Protein AF-0000000084584516 (afdb_homodimer)

Nearest PDB structures (foldseek):
  7nwa-assembly1_B  TM=9.583E-01  e=3.474E-46  Homo sapiens
  2abj-assembly2_G  TM=9.523E-01  e=7.445E-45  Homo sapiens
  2a1h-assembly1_A  TM=9.604E-01  e=3.446E-44  Homo sapiens
  2abj-assembly2_J  TM=9.526E-01  e=1.912E-44  Homo sapiens
  2coi-assembly1_B  TM=9.411E-01  e=1.193E-44  Homo sapiens

Solvent-accessible surface area (backbone atoms only — not comparable to full-atom values): 36680 Å² total; per-residue (Å²): 127,87,84,75,82,62,52,74,47,80,57,89,72,74,70,83,78,76,58,69,88,69,39,45,69,32,67,47,66,54,54,49,26,39,40,27,39,32,34,74,87,72,38,77,44,75,54,31,37,34,47,53,59,61,43,75,38,48,78,45,13,24,31,60,59,34,25,38,25,37,47,50,68,44,49,36,26,56,25,95,85,70,46,36,25,31,56,43,59,66,58,50,47,52,48,44,37,55,26,20,56,57,46,55,39,81,74,68,60,52,68,58,52,51,49,51,50,38,54,50,46,54,76,46,49,88,58,45,40,78,52,89,63,35,26,20,35,35,38,42,32,35,38,26,51,33,57,37,64,63,96,64,70,61,55,24,33,39,40,36,36,43,39,20,43,22,27,42,75,42,85,90,39,74,57,40,39,36,31,29,58,47,83,68,54,22,76,32,35,60,36,42,56,27,43,33,55,34,8,30,55,51,20,57,40,41,40,57,42,51,57,34,42,75,72,72,25,76,31,35,31,35,30,36,52,68,80,62,46,31,45,53,33,36,63,94,22,40,46,39,37,30,45,74,82,30,35,38,28,45,43,80,64,48,33,40,60,82,46,68,48,45,52,50,50,54,51,51,40,50,73,73,64,49,53,70,48,71,36,90,38,41,52,66,58,52,52,49,30,42,77,69,68,31,39,52,35,36,32,30,25,29,70,82,59,47,40,41,28,34,12,33,42,34,52,95,92,42,78,42,70,24,45,85,46,40,63,34,70,66,58,48,50,52,39,53,48,53,51,27,37,44,36,63,75,34,86,60,89,79,67,47,62,45,76,49,117,126,87,84,76,81,62,52,74,47,82,56,89,70,75,69,84,78,77,57,67,91,69,39,45,69,34,68,47,67,54,54,48,28,39,39,28,38,32,34,74,88,74,40,76,44,74,54,30,36,34,46,56,61,61,44,76,38,49,78,46,14,25,32,58,58,35,23,39,24,34,47,48,68,45,49,36,25,57,23,96,86,70,47,35,24,31,56,43,58,66,59,50,46,53,48,46,38,55,25,20,54,57,46,53,39,81,74,69,61,52,66,60,52,52,50,52,50,38,52,51,47,55,75,46,48,89,57,46,40,78,53,88,62,32,25,21,36,36,38,41,33,34,38,26,51,33,56,37,65,61,97,62,71,61,57,24,34,38,40,35,37,44,38,20,44,21,27,43,75,43,86,89,39,74,58,39,39,36,32,29,59,46,84,68,53,25,76,31,36,60,37,42,55,27,43,32,54,33,9,29,56,50,20,57,40,40,41,57,43,52,55,36,42,74,72,72,27,77,35,36,31,34,31,35,52,69,80,62,46,32,46,51,35,35,64,94,21,41,45,38,36,31,45,75,82,31,36,39,27,46,44,80,67,48,33,38,61,80,46,68,47,44,52,51,48,54,52,50,41,50,72,74,65,48,53,71,47,71,37,90,39,41,53,65,58,53,53,50,29,42,77,69,71,31,38,52,35,37,32,30,26,30,69,82,60,48,40,41,28,34,12,32,42,35,51,95,91,40,77,42,72,24,47,84,46,40,64,35,71,65,60,49,50,51,39,53,49,54,52,26,36,43,37,64,76,35,86,61,89,79,66,48,63,45,75,49,118

Structure (mmCIF, N/CA/C/O backbone):
data_AF-0000000084584516-model_v1
#
loop_
_entity.id
_entity.type
_entity.pdbx_description
1 polymer 'Branched-chain-amino-acid aminotransferase'
#
loop_
_atom_site.group_PDB
_atom_site.id
_atom_site.type_symbol
_atom_site.label_atom_id
_atom_site.label_alt_id
_atom_site.label_comp_id
_atom_site.label_asym_id
_atom_site.label_entity_id
_atom_site.label_seq_id
_atom_site.pdbx_PDB_ins_code
_atom_site.Cartn_x
_atom_site.Cartn_y
_atom_site.Cartn_z
_atom_site.occupancy
_atom_site.B_iso_or_equiv
_atom_site.auth_seq_id
_atom_site.auth_comp_id
_atom_site.auth_asym_id
_atom_site.auth_atom_id
_atom_site.pdbx_PDB_model_num
ATOM 1 N N . MET A 1 1 ? -19.891 28.516 -11.828 1 41.5 1 MET A N 1
ATOM 2 C CA . MET A 1 1 ? -19.844 27.047 -11.836 1 41.5 1 MET A CA 1
ATOM 3 C C . MET A 1 1 ? -21.203 26.453 -11.477 1 41.5 1 MET A C 1
ATOM 5 O O . MET A 1 1 ? -21.891 26.969 -10.594 1 41.5 1 MET A O 1
ATOM 9 N N . LYS A 1 2 ? -21.75 25.656 -12.305 1 49.5 2 LYS A N 1
ATOM 10 C CA . LYS A 1 2 ? -23.109 25.156 -12.117 1 49.5 2 LYS A CA 1
ATOM 11 C C . LYS A 1 2 ? -23.281 24.484 -10.766 1 49.5 2 LYS A C 1
ATOM 13 O O . LYS A 1 2 ? -22.547 23.531 -10.445 1 49.5 2 LYS A O 1
ATOM 18 N N . GLN A 1 3 ? -23.766 25.141 -9.719 1 63.72 3 GLN A N 1
ATOM 19 C CA . GLN A 1 3 ? -24.016 24.609 -8.383 1 63.72 3 GLN A CA 1
ATOM 20 C C . GLN A 1 3 ? -24.766 23.281 -8.453 1 63.72 3 GLN A C 1
ATOM 22 O O . GLN A 1 3 ? -25.906 23.234 -8.914 1 63.72 3 GLN A O 1
ATOM 27 N N . GLN A 1 4 ? -24.031 22.156 -8.594 1 81.38 4 GLN A N 1
ATOM 28 C CA . GLN A 1 4 ? -24.641 20.828 -8.625 1 81.38 4 GLN A CA 1
ATOM 29 C C . GLN A 1 4 ? -25.047 20.391 -7.223 1 81.38 4 GLN A C 1
ATOM 31 O O . GLN A 1 4 ? -24.266 20.531 -6.27 1 81.38 4 GLN A O 1
ATOM 36 N N . THR A 1 5 ? -26.359 20.188 -7.086 1 88.19 5 THR A N 1
ATOM 37 C CA . THR A 1 5 ? -26.875 19.672 -5.82 1 88.19 5 THR A CA 1
ATOM 38 C C . THR A 1 5 ? -26.859 18.141 -5.828 1 88.19 5 THR A C 1
ATOM 40 O O . THR A 1 5 ? -27.344 17.516 -6.777 1 88.19 5 THR A O 1
ATOM 43 N N . PHE A 1 6 ? -26.266 17.672 -4.738 1 94.44 6 PHE A N 1
ATOM 44 C CA . PHE A 1 6 ? -26.172 16.219 -4.641 1 94.44 6 PHE A CA 1
ATOM 45 C C . PHE A 1 6 ? -27.312 15.656 -3.805 1 94.44 6 PHE A C 1
ATOM 47 O O . PHE A 1 6 ? -27.859 16.344 -2.936 1 94.44 6 PHE A O 1
ATOM 54 N N . ALA A 1 7 ? -27.672 14.414 -4.121 1 95.88 7 ALA A N 1
ATOM 55 C CA . ALA A 1 7 ? -28.672 13.727 -3.316 1 95.88 7 ALA A CA 1
ATOM 56 C C . ALA A 1 7 ? -28.266 13.68 -1.848 1 95.88 7 ALA A C 1
ATOM 58 O O . ALA A 1 7 ? -27.094 13.461 -1.532 1 95.88 7 ALA A O 1
ATOM 59 N N . PHE A 1 8 ? -29.25 13.992 -0.972 1 97.19 8 PHE A N 1
ATOM 60 C CA . PHE A 1 8 ? -29 14.047 0.462 1 97.19 8 PHE A CA 1
ATOM 61 C C . PHE A 1 8 ? -30 13.188 1.225 1 97.19 8 PHE A C 1
ATOM 63 O O . PHE A 1 8 ? -31.203 13.367 1.077 1 97.19 8 PHE A O 1
ATOM 70 N N . THR A 1 9 ? -29.484 12.242 1.973 1 97.81 9 THR A N 1
ATOM 71 C CA . THR A 1 9 ? -30.281 11.461 2.908 1 97.81 9 THR A CA 1
ATOM 72 C C . THR A 1 9 ? -29.891 11.773 4.348 1 97.81 9 THR A C 1
ATOM 74 O O . THR A 1 9 ? -28.797 11.43 4.785 1 97.81 9 THR A O 1
ATOM 77 N N . ARG A 1 10 ? -30.766 12.289 5.105 1 97 10 ARG A N 1
ATOM 78 C CA . ARG A 1 10 ? -30.484 12.695 6.48 1 97 10 ARG A CA 1
ATOM 79 C C . ARG A 1 10 ? -30.422 11.484 7.406 1 97 10 ARG A C 1
ATOM 81 O O . ARG A 1 10 ? -31.234 10.555 7.281 1 97 10 ARG A O 1
ATOM 88 N N . SER A 1 11 ? -29.484 11.523 8.273 1 96.88 11 SER A N 1
ATOM 89 C CA . SER A 1 11 ? -29.406 10.477 9.281 1 96.88 11 SER A CA 1
ATOM 90 C C . SER A 1 11 ? -30.594 10.555 10.25 1 96.88 11 SER A C 1
ATOM 92 O O . SER A 1 11 ? -30.969 11.641 10.68 1 96.88 11 SER A O 1
ATOM 94 N N . GLU A 1 12 ? -31.078 9.391 10.602 1 94.56 12 GLU A N 1
ATOM 95 C CA . GLU A 1 12 ? -32.188 9.336 11.555 1 94.56 12 GLU A CA 1
ATOM 96 C C . GLU A 1 12 ? -31.688 9.391 12.992 1 94.56 12 GLU A C 1
ATOM 98 O O . GLU A 1 12 ? -32.438 9.727 13.906 1 94.56 12 GLU A O 1
ATOM 103 N N . ASN A 1 13 ? -30.531 9.023 13.172 1 92.88 13 ASN A N 1
ATOM 104 C CA . ASN A 1 13 ? -29.922 8.977 14.5 1 92.88 13 ASN A CA 1
ATOM 105 C C . ASN A 1 13 ? -28.672 9.852 14.57 1 92.88 13 ASN A C 1
ATOM 107 O O . ASN A 1 13 ? -27.562 9.367 14.352 1 92.88 13 ASN A O 1
ATOM 111 N N . LEU A 1 14 ? -28.875 11.102 14.969 1 95.75 14 LEU A N 1
ATOM 112 C CA . LEU A 1 14 ? -27.75 12.008 15.102 1 95.75 14 LEU A CA 1
ATOM 113 C C . LEU A 1 14 ? -26.938 11.688 16.344 1 95.75 14 LEU A C 1
ATOM 115 O O . LEU A 1 14 ? -27.5 11.375 17.406 1 95.75 14 LEU A O 1
ATOM 119 N N . LYS A 1 15 ? -25.688 11.711 16.281 1 95.5 15 LYS A N 1
ATOM 120 C CA . LYS A 1 15 ? -24.781 11.375 17.359 1 95.5 15 LYS A CA 1
ATOM 121 C C . LYS A 1 15 ? -24.609 12.539 18.344 1 95.5 15 LYS A C 1
ATOM 123 O O . LYS A 1 15 ? -24.812 13.695 17.953 1 95.5 15 LYS A O 1
ATOM 128 N N . GLN A 1 16 ? -24.312 12.125 19.547 1 94.62 16 GLN A N 1
ATOM 129 C CA . GLN A 1 16 ? -23.906 13.164 20.5 1 94.62 16 GLN A CA 1
ATOM 130 C C . GLN A 1 16 ? -22.531 13.727 20.172 1 94.62 16 GLN A C 1
ATOM 132 O O . GLN A 1 16 ? -21.594 12.969 19.906 1 94.62 16 GLN A O 1
ATOM 137 N N . LYS A 1 17 ? -22.5 15.008 20.125 1 93.88 17 LYS A N 1
ATOM 138 C CA . LYS A 1 17 ? -21.219 15.633 19.859 1 93.88 17 LYS A CA 1
ATOM 139 C C . LYS A 1 17 ? -20.297 15.547 21.078 1 93.88 17 LYS A C 1
ATOM 141 O O . LYS A 1 17 ? -20.734 15.805 22.203 1 93.88 17 LYS A O 1
ATOM 146 N N . PRO A 1 18 ? -19.094 15.188 20.875 1 93.06 18 PRO A N 1
ATOM 147 C CA . PRO A 1 18 ? -18.156 15.07 22 1 93.06 18 PRO A CA 1
ATOM 148 C C . PRO A 1 18 ? -17.781 16.422 22.609 1 93.06 18 PRO A C 1
ATOM 150 O O . PRO A 1 18 ? -17.891 17.453 21.938 1 93.06 18 PRO A O 1
ATOM 153 N N . GLU A 1 19 ? -17.359 16.297 23.891 1 91.31 19 GLU A N 1
ATOM 154 C CA . GLU A 1 19 ? -16.766 17.484 24.516 1 91.31 19 GLU A CA 1
ATOM 155 C C . GLU A 1 19 ? -15.422 17.828 23.875 1 91.31 19 GLU A C 1
ATOM 157 O O . GLU A 1 19 ? -14.617 16.938 23.594 1 91.31 19 GLU A O 1
ATOM 162 N N . ALA A 1 20 ? -15.234 19.062 23.688 1 86.44 20 ALA A N 1
ATOM 163 C CA . ALA A 1 20 ? -14.008 19.531 23.047 1 86.44 20 ALA A CA 1
ATOM 164 C C . ALA A 1 20 ? -12.773 19.031 23.781 1 86.44 20 ALA A C 1
ATOM 166 O O . ALA A 1 20 ? -11.766 18.688 23.156 1 86.44 20 ALA A O 1
ATOM 167 N N . SER A 1 21 ? -12.852 18.984 25.062 1 85.44 21 SER A N 1
ATOM 168 C CA . SER A 1 21 ? -11.703 18.625 25.891 1 85.44 21 SER A CA 1
ATOM 169 C C . SER A 1 21 ? -11.344 17.156 25.734 1 85.44 21 SER A C 1
ATOM 171 O O . SER A 1 21 ? -10.25 16.734 26.094 1 85.44 21 SER A O 1
ATOM 173 N N . THR A 1 22 ? -12.18 16.406 25.188 1 87.31 22 THR A N 1
ATOM 174 C CA . THR A 1 22 ? -11.953 14.969 25.094 1 87.31 22 THR A CA 1
ATOM 175 C C . THR A 1 22 ? -11.594 14.578 23.656 1 87.31 22 THR A C 1
ATOM 177 O O . THR A 1 22 ? -11.32 13.406 23.391 1 87.31 22 THR A O 1
ATOM 180 N N . LEU A 1 23 ? -11.57 15.5 22.812 1 90.56 23 LEU A N 1
ATOM 181 C CA . LEU A 1 23 ? -11.367 15.203 21.406 1 90.56 23 LEU A CA 1
ATOM 182 C C . LEU A 1 23 ? -9.945 14.688 21.172 1 90.56 23 LEU A C 1
ATOM 184 O O . LEU A 1 23 ? -8.977 15.297 21.625 1 90.56 23 LEU A O 1
ATOM 188 N N . GLN A 1 24 ? -9.867 13.562 20.531 1 88.25 24 GLN A N 1
ATOM 189 C CA . GLN A 1 24 ? -8.633 13 20 1 88.25 24 GLN A CA 1
ATOM 190 C C . GLN A 1 24 ? -8.617 13.039 18.469 1 88.25 24 GLN A C 1
ATOM 192 O O . GLN A 1 24 ? -9.656 13.258 17.844 1 88.25 24 GLN A O 1
ATOM 197 N N . PHE A 1 25 ? -7.535 12.852 17.984 1 90.38 25 PHE A N 1
ATOM 198 C CA . PHE A 1 25 ? -7.441 12.906 16.531 1 90.38 25 PHE A CA 1
ATOM 199 C C . PHE A 1 25 ? -7.953 11.617 15.906 1 90.38 25 PHE A C 1
ATOM 201 O O . PHE A 1 25 ? -7.477 10.531 16.234 1 90.38 25 PHE A O 1
ATOM 208 N N . GLY A 1 26 ? -8.898 11.672 15.016 1 93.06 26 GLY A N 1
ATOM 209 C CA . GLY A 1 26 ? -9.289 10.625 14.086 1 93.06 26 GLY A CA 1
ATOM 210 C C . GLY A 1 26 ? -10.055 9.5 14.758 1 93.06 26 GLY A C 1
ATOM 211 O O . GLY A 1 26 ? -10.016 8.352 14.305 1 93.06 26 GLY A O 1
ATOM 212 N N . LYS A 1 27 ? -10.742 9.742 15.852 1 93.44 27 LYS A N 1
ATOM 213 C CA . LYS A 1 27 ? -11.383 8.664 16.594 1 93.44 27 LYS A CA 1
ATOM 214 C C . LYS A 1 27 ? -12.906 8.781 16.531 1 93.44 27 LYS A C 1
ATOM 216 O O . LYS A 1 27 ? -13.617 7.789 16.719 1 93.44 27 LYS A O 1
ATOM 221 N N . VAL A 1 28 ? -13.406 9.977 16.328 1 96.19 28 VAL A N 1
ATOM 222 C CA . VAL A 1 28 ? -14.836 10.234 16.266 1 96.19 28 VAL A CA 1
ATOM 223 C C . VAL A 1 28 ? -15.203 10.773 14.883 1 96.19 28 VAL A C 1
ATOM 225 O O . VAL A 1 28 ? -14.453 11.555 14.297 1 96.19 28 VAL A O 1
ATOM 228 N N . PHE A 1 29 ? -16.391 10.375 14.398 1 98.19 29 PHE A N 1
ATOM 229 C CA . PHE A 1 29 ? -16.797 10.773 13.055 1 98.19 29 PHE A CA 1
ATOM 230 C C . PHE A 1 29 ? -18.219 11.336 13.062 1 98.19 29 PHE A C 1
ATOM 232 O O . PHE A 1 29 ? -19.031 10.969 13.906 1 98.19 29 PHE A O 1
ATOM 239 N N . THR A 1 30 ? -18.516 12.172 12.102 1 98.38 30 THR A N 1
ATOM 240 C CA . THR A 1 30 ? -19.766 12.922 12.086 1 98.38 30 THR A CA 1
ATOM 241 C C . THR A 1 30 ? -20.922 12.039 11.617 1 98.38 30 THR A C 1
ATOM 243 O O . THR A 1 30 ? -20.75 10.828 11.43 1 98.38 30 THR A O 1
ATOM 246 N N . ASP A 1 31 ? -22.094 12.68 11.461 1 98.69 31 ASP A N 1
ATOM 247 C CA . ASP A 1 31 ? -23.344 11.945 11.227 1 98.69 31 ASP A CA 1
ATOM 248 C C . ASP A 1 31 ? -23.438 11.484 9.781 1 98.69 31 ASP A C 1
ATOM 250 O O . ASP A 1 31 ? -24.094 10.484 9.484 1 98.69 31 ASP A O 1
ATOM 254 N N . HIS A 1 32 ? -22.797 12.25 8.883 1 98.81 32 HIS A N 1
ATOM 255 C CA . HIS A 1 32 ? -22.953 11.945 7.465 1 98.81 32 HIS A CA 1
ATOM 256 C C . HIS A 1 32 ? -21.594 11.836 6.777 1 98.81 32 HIS A C 1
ATOM 258 O O . HIS A 1 32 ? -20.578 12.289 7.316 1 98.81 32 HIS A O 1
ATOM 264 N N . MET A 1 33 ? -21.531 11.18 5.641 1 98.88 33 MET A N 1
ATOM 265 C CA . MET A 1 33 ? -20.391 11.102 4.734 1 98.88 33 MET A CA 1
ATOM 266 C C . MET A 1 33 ? -20.828 11.305 3.287 1 98.88 33 MET A C 1
ATOM 268 O O . MET A 1 33 ? -22.016 11.258 2.984 1 98.88 33 MET A O 1
ATOM 272 N N . PHE A 1 34 ? -19.938 11.727 2.439 1 98.81 34 PHE A N 1
ATOM 273 C CA . PHE A 1 34 ? -20.172 11.781 1.002 1 98.81 34 PHE A CA 1
ATOM 274 C C . PHE A 1 34 ? -19.672 10.523 0.318 1 98.81 34 PHE A C 1
ATOM 276 O O . PHE A 1 34 ? -18.609 9.992 0.688 1 98.81 34 PHE A O 1
ATOM 283 N N . THR A 1 35 ? -20.391 10.008 -0.676 1 98.88 35 THR A N 1
ATOM 284 C CA . THR A 1 35 ? -19.922 8.883 -1.479 1 98.88 35 THR A CA 1
ATOM 285 C C . THR A 1 35 ? -20.203 9.125 -2.959 1 98.88 35 THR A C 1
ATOM 287 O O . THR A 1 35 ? -21.188 9.781 -3.311 1 98.88 35 THR A O 1
ATOM 290 N N . MET A 1 36 ? -19.391 8.68 -3.76 1 98.81 36 MET A N 1
ATOM 291 C CA . MET A 1 36 ? -19.516 8.672 -5.215 1 98.81 36 MET A CA 1
ATOM 292 C C . MET A 1 36 ? -18.844 7.441 -5.812 1 98.81 36 MET A C 1
ATOM 294 O O . MET A 1 36 ? -17.703 7.117 -5.469 1 98.81 36 MET A O 1
ATOM 298 N N . ASP A 1 37 ? -19.516 6.73 -6.695 1 98.75 37 ASP A N 1
ATOM 299 C CA . ASP A 1 37 ? -19 5.488 -7.262 1 98.75 37 ASP A CA 1
ATOM 300 C C . ASP A 1 37 ? -18.391 5.723 -8.641 1 98.75 37 ASP A C 1
ATOM 302 O O . ASP A 1 37 ? -18.672 6.734 -9.281 1 98.75 37 ASP A O 1
ATOM 306 N N . TYR A 1 38 ? -17.516 4.898 -9.023 1 98.88 38 TYR A N 1
ATOM 307 C CA . TYR A 1 38 ? -16.969 4.848 -10.375 1 98.88 38 TYR A CA 1
ATOM 308 C C . TYR A 1 38 ? -17.109 3.449 -10.969 1 98.88 38 TYR A C 1
ATOM 310 O O . TYR A 1 38 ? -16.844 2.453 -10.289 1 98.88 38 TYR A O 1
ATOM 318 N N . THR A 1 39 ? -17.5 3.297 -12.195 1 98.62 39 THR A N 1
ATOM 319 C CA . THR A 1 39 ? -17.391 2.115 -13.039 1 98.62 39 THR A CA 1
ATOM 320 C C . THR A 1 39 ? -16.812 2.479 -14.406 1 98.62 39 THR A C 1
ATOM 322 O O . THR A 1 39 ? -17.062 3.572 -14.914 1 98.62 39 THR A O 1
ATOM 325 N N . ALA A 1 40 ? -16.078 1.558 -14.93 1 97.88 40 ALA A N 1
ATOM 326 C CA . ALA A 1 40 ? -15.453 1.814 -16.219 1 97.88 40 ALA A CA 1
ATOM 327 C C . ALA A 1 40 ? -16.5 2.193 -17.266 1 97.88 40 ALA A C 1
ATOM 329 O O . ALA A 1 40 ? -16.234 3.004 -18.156 1 97.88 40 ALA A O 1
ATOM 330 N N . GLU A 1 41 ? -17.656 1.746 -17.172 1 97.75 41 GLU A N 1
ATOM 331 C CA . GLU A 1 41 ? -18.734 1.971 -18.141 1 97.75 41 GLU A CA 1
ATOM 332 C C . GLU A 1 41 ? -19.344 3.357 -17.969 1 97.75 41 GLU A C 1
ATOM 334 O O . GLU A 1 41 ? -19.641 4.035 -18.953 1 97.75 41 GLU A O 1
ATOM 339 N N . THR A 1 42 ? -19.484 3.857 -16.781 1 98 42 THR A N 1
ATOM 340 C CA . THR A 1 42 ? -20.297 5.043 -16.5 1 98 42 THR A CA 1
ATOM 341 C C . THR A 1 42 ? -19.406 6.211 -16.078 1 98 42 THR A C 1
ATOM 343 O O . THR A 1 42 ? -19.828 7.367 -16.156 1 98 42 THR A O 1
ATOM 346 N N . GLY A 1 43 ? -18.156 5.902 -15.711 1 98.38 43 GLY A N 1
ATOM 347 C CA . GLY A 1 43 ? -17.359 6.926 -15.062 1 98.38 43 GLY A CA 1
ATOM 348 C C . GLY A 1 43 ? -17.781 7.184 -13.625 1 98.38 43 GLY A C 1
ATOM 349 O O . GLY A 1 43 ? -18.312 6.297 -12.961 1 98.38 43 GLY A O 1
ATOM 350 N N . TRP A 1 44 ? -17.406 8.297 -13.062 1 98.62 44 TRP A N 1
ATOM 351 C CA . TRP A 1 44 ? -17.859 8.688 -11.734 1 98.62 44 TRP A CA 1
ATOM 352 C C . TRP A 1 44 ? -19.344 9.031 -11.742 1 98.62 44 TRP A C 1
ATOM 354 O O . TRP A 1 44 ? -19.797 9.828 -12.562 1 98.62 44 TRP A O 1
ATOM 364 N N . HIS A 1 45 ? -20.094 8.414 -10.812 1 98.19 45 HIS A N 1
ATOM 365 C CA . HIS A 1 45 ? -21.547 8.594 -10.836 1 98.19 45 HIS A CA 1
ATOM 366 C C . HIS A 1 45 ? -22.141 8.43 -9.445 1 98.19 45 HIS A C 1
ATOM 368 O O . HIS A 1 45 ? -21.453 8.008 -8.516 1 98.19 45 HIS A O 1
ATOM 374 N N . ASP A 1 46 ? -23.359 8.906 -9.227 1 97.75 46 ASP A N 1
ATOM 375 C CA . ASP A 1 46 ? -24.188 8.75 -8.039 1 97.75 46 ASP A CA 1
ATOM 376 C C . ASP A 1 46 ? -23.547 9.43 -6.828 1 97.75 46 ASP A C 1
ATOM 378 O O . ASP A 1 46 ? -23.391 8.805 -5.777 1 97.75 46 ASP A O 1
ATOM 382 N N . PRO A 1 47 ? -23.141 10.664 -7.023 1 98.44 47 PRO A N 1
ATOM 383 C CA . PRO A 1 47 ? -22.703 11.406 -5.84 1 98.44 47 PRO A CA 1
ATOM 384 C C . PRO A 1 47 ? -23.828 11.633 -4.836 1 98.44 47 PRO A C 1
ATOM 386 O O . PRO A 1 47 ? -24.938 12 -5.223 1 98.44 47 PRO A O 1
ATOM 389 N N . GLN A 1 48 ? -23.547 11.43 -3.566 1 98.69 48 GLN A N 1
ATOM 390 C CA . GLN A 1 48 ? -24.594 11.594 -2.566 1 98.69 48 GLN A CA 1
ATOM 391 C C . GLN A 1 48 ? -24 11.805 -1.175 1 98.69 48 GLN A C 1
ATOM 393 O O . GLN A 1 48 ? -22.891 11.336 -0.89 1 98.69 48 GLN A O 1
ATOM 398 N N . ILE A 1 49 ? -24.703 12.484 -0.375 1 98.69 49 ILE A N 1
ATOM 399 C CA . ILE A 1 49 ? -24.438 12.586 1.058 1 98.69 49 ILE A CA 1
ATOM 400 C C . ILE A 1 49 ? -25.391 11.672 1.823 1 98.69 49 ILE A C 1
ATOM 402 O O . ILE A 1 49 ? -26.609 11.797 1.706 1 98.69 49 ILE A O 1
ATOM 406 N N . VAL A 1 50 ? -24.844 10.75 2.553 1 98.75 50 VAL A N 1
ATOM 407 C CA . VAL A 1 50 ? -25.625 9.711 3.225 1 98.75 50 VAL A CA 1
ATOM 408 C C . VAL A 1 50 ? -25.188 9.609 4.688 1 98.75 50 VAL A C 1
ATOM 410 O O . VAL A 1 50 ? -24.156 10.141 5.07 1 98.75 50 VAL A O 1
ATOM 413 N N . PRO A 1 51 ? -26.047 8.961 5.551 1 98.69 51 PRO A N 1
ATOM 414 C CA . PRO A 1 51 ? -25.594 8.727 6.922 1 98.69 51 PRO A CA 1
ATOM 415 C C . PRO A 1 51 ? -24.266 7.98 6.984 1 98.69 51 PRO A C 1
ATOM 417 O O . PRO A 1 51 ? -24.016 7.078 6.18 1 98.69 51 PRO A O 1
ATOM 420 N N . TYR A 1 52 ? -23.453 8.406 7.922 1 98.62 52 TYR A N 1
ATOM 421 C CA . TYR A 1 52 ? -22.234 7.641 8.195 1 98.62 52 TYR A CA 1
ATOM 422 C C . TYR A 1 52 ? -22.562 6.191 8.531 1 98.62 52 TYR A C 1
ATOM 424 O O . TYR A 1 52 ? -23.328 5.926 9.461 1 98.62 52 TYR A O 1
ATOM 432 N N . ALA A 1 53 ? -22.016 5.254 7.746 1 98.12 53 ALA A N 1
ATOM 433 C CA . ALA A 1 53 ? -22.344 3.836 7.91 1 98.12 53 ALA A CA 1
ATOM 434 C C . ALA A 1 53 ? -21.203 2.959 7.387 1 98.12 53 ALA A C 1
ATOM 436 O O . ALA A 1 53 ? -20.344 3.426 6.637 1 98.12 53 ALA A O 1
ATOM 437 N N . PRO A 1 54 ? -21.156 1.736 7.836 1 98.5 54 PRO A N 1
ATOM 438 C CA . PRO A 1 54 ? -20.141 0.822 7.324 1 98.5 54 PRO A CA 1
ATOM 439 C C . PRO A 1 54 ? -20.203 0.651 5.809 1 98.5 54 PRO A C 1
ATOM 441 O O . PRO A 1 54 ? -21.281 0.709 5.223 1 98.5 54 PRO A O 1
ATOM 444 N N . LEU A 1 55 ? -19.047 0.493 5.227 1 98.75 55 LEU A N 1
ATOM 445 C CA . LEU A 1 55 ? -18.953 0.11 3.824 1 98.75 55 LEU A CA 1
ATOM 446 C C . LEU A 1 55 ? -19.125 -1.396 3.656 1 98.75 55 LEU A C 1
ATOM 448 O O . LEU A 1 55 ? -18.531 -2.182 4.402 1 98.75 55 LEU A O 1
ATOM 452 N N . GLU A 1 56 ? -19.938 -1.786 2.811 1 98.5 56 GLU A N 1
ATOM 453 C CA . GLU A 1 56 ? -20.094 -3.188 2.432 1 98.5 56 GLU A CA 1
ATOM 454 C C . GLU A 1 56 ? -19.297 -3.512 1.176 1 98.5 56 GLU A C 1
ATOM 456 O O . GLU A 1 56 ? -19.625 -3.055 0.081 1 98.5 56 GLU A O 1
ATOM 461 N N . LEU A 1 57 ? -18.281 -4.305 1.311 1 98.81 57 LEU A N 1
ATOM 462 C CA . LEU A 1 57 ? -17.391 -4.629 0.205 1 98.81 57 LEU A CA 1
ATOM 463 C C . LEU A 1 57 ? -17.234 -6.141 0.055 1 98.81 57 LEU A C 1
ATOM 465 O O . LEU A 1 57 ? -17.156 -6.863 1.052 1 98.81 57 LEU A O 1
ATOM 469 N N . ASP A 1 58 ? -17.203 -6.578 -1.189 1 98.81 58 ASP A N 1
ATOM 470 C CA . ASP A 1 58 ? -16.875 -7.98 -1.429 1 98.81 58 ASP A CA 1
ATOM 471 C C . ASP A 1 58 ? -15.531 -8.344 -0.822 1 98.81 58 ASP A C 1
ATOM 473 O O . ASP A 1 58 ? -14.57 -7.574 -0.915 1 98.81 58 ASP A O 1
ATOM 477 N N . PRO A 1 59 ? -15.43 -9.555 -0.182 1 98.81 59 PRO A N 1
ATOM 478 C CA . PRO A 1 59 ? -14.133 -9.961 0.374 1 98.81 59 PRO A CA 1
ATOM 479 C C . PRO A 1 59 ? -13.016 -9.945 -0.665 1 98.81 59 PRO A C 1
ATOM 481 O O . PRO A 1 59 ? -11.844 -9.828 -0.309 1 98.81 59 PRO A O 1
ATOM 484 N N . ALA A 1 60 ? -13.352 -9.992 -1.931 1 98.81 60 ALA A N 1
ATOM 485 C CA . ALA A 1 60 ? -12.352 -10.016 -2.996 1 98.81 60 ALA A CA 1
ATOM 486 C C . ALA A 1 60 ? -12.086 -8.609 -3.527 1 98.81 60 ALA A C 1
ATOM 488 O O . ALA A 1 60 ? -11.422 -8.438 -4.551 1 98.81 60 ALA A O 1
ATOM 489 N N . ALA A 1 61 ? -12.641 -7.586 -2.846 1 98.81 61 ALA A N 1
ATOM 490 C CA . ALA A 1 61 ? -12.43 -6.215 -3.311 1 98.81 61 ALA A CA 1
ATOM 491 C C . ALA A 1 61 ? -10.938 -5.906 -3.439 1 98.81 61 ALA A C 1
ATOM 493 O O . ALA A 1 61 ? -10.156 -6.23 -2.547 1 98.81 61 ALA A O 1
ATOM 494 N N . MET A 1 62 ? -10.555 -5.242 -4.453 1 98.62 62 MET A N 1
ATOM 495 C CA . MET A 1 62 ? -9.156 -5.066 -4.836 1 98.62 62 MET A CA 1
ATOM 496 C C . MET A 1 62 ? -8.422 -4.188 -3.828 1 98.62 62 MET A C 1
ATOM 498 O O . MET A 1 62 ? -7.199 -4.258 -3.711 1 98.62 62 MET A O 1
ATOM 502 N N . CYS A 1 63 ? -9.133 -3.328 -3.109 1 98.62 63 CYS A N 1
ATOM 503 C CA . CYS A 1 63 ? -8.461 -2.52 -2.098 1 98.62 63 CYS A CA 1
ATOM 504 C C . CYS A 1 63 ? -7.832 -3.398 -1.023 1 98.62 63 CYS A C 1
ATOM 506 O O . CYS A 1 63 ? -6.828 -3.023 -0.418 1 98.62 63 CYS A O 1
ATOM 508 N N . PHE A 1 64 ? -8.336 -4.652 -0.786 1 98.75 64 PHE A N 1
ATOM 509 C CA . PHE A 1 64 ? -7.824 -5.559 0.236 1 98.75 64 PHE A CA 1
ATOM 510 C C . PHE A 1 64 ? -6.598 -6.305 -0.27 1 98.75 64 PHE A C 1
ATOM 512 O O . PHE A 1 64 ? -5.781 -6.781 0.524 1 98.75 64 PHE A O 1
ATOM 519 N N . HIS A 1 65 ? -6.469 -6.406 -1.556 1 98.56 65 HIS A N 1
ATOM 520 C CA . HIS A 1 65 ? -5.5 -7.336 -2.123 1 98.56 65 HIS A CA 1
ATOM 521 C C . HIS A 1 65 ? -4.422 -6.594 -2.908 1 98.56 65 HIS A C 1
ATOM 523 O O . HIS A 1 65 ? -3.246 -6.961 -2.854 1 98.56 65 HIS A O 1
ATOM 529 N N . TYR A 1 66 ? -4.848 -5.539 -3.582 1 97.94 66 TYR A N 1
ATOM 530 C CA . TYR A 1 66 ? -3.912 -4.926 -4.516 1 97.94 66 TYR A CA 1
ATOM 531 C C . TYR A 1 66 ? -3.762 -3.436 -4.234 1 97.94 66 TYR A C 1
ATOM 533 O O . TYR A 1 66 ? -3.213 -2.695 -5.055 1 97.94 66 TYR A O 1
ATOM 541 N N . GLY A 1 67 ? -4.281 -2.918 -3.213 1 97.62 67 GLY A N 1
ATOM 542 C CA . GLY A 1 67 ? -3.889 -1.753 -2.434 1 97.62 67 GLY A CA 1
ATOM 543 C C . GLY A 1 67 ? -4.082 -0.446 -3.18 1 97.62 67 GLY A C 1
ATOM 544 O O . GLY A 1 67 ? -3.41 0.546 -2.889 1 97.62 67 GLY A O 1
ATOM 545 N N . GLN A 1 68 ? -4.957 -0.363 -4.242 1 98.12 68 GLN A N 1
ATOM 546 C CA . GLN A 1 68 ? -5.27 0.931 -4.844 1 98.12 68 GLN A CA 1
ATOM 547 C C . GLN A 1 68 ? -6.129 1.776 -3.908 1 98.12 68 GLN A C 1
ATOM 549 O O . GLN A 1 68 ? -7.359 1.731 -3.979 1 98.12 68 GLN A O 1
ATOM 554 N N . THR A 1 69 ? -5.465 2.543 -3.094 1 98.81 69 THR A N 1
ATOM 555 C CA . THR A 1 69 ? -6.105 3.49 -2.188 1 98.81 69 THR A CA 1
ATOM 556 C C . THR A 1 69 ? -5.301 4.785 -2.105 1 98.81 69 THR A C 1
ATOM 558 O O . THR A 1 69 ? -4.07 4.758 -2.064 1 98.81 69 THR A O 1
ATOM 561 N N . VAL A 1 70 ? -5.973 5.898 -2.197 1 98.88 70 VAL A N 1
ATOM 562 C CA . VAL A 1 70 ? -5.367 7.211 -2.01 1 98.88 70 VAL A CA 1
ATOM 563 C C . VAL A 1 70 ? -6.223 8.047 -1.061 1 98.88 70 VAL A C 1
ATOM 565 O O . VAL A 1 70 ? -7.414 7.77 -0.887 1 98.88 70 VAL A O 1
ATOM 568 N N . PHE A 1 71 ? -5.625 9.023 -0.406 1 98.75 71 PHE A N 1
ATOM 569 C CA . PHE A 1 71 ? -6.398 9.859 0.5 1 98.75 71 PHE A CA 1
ATOM 570 C C . PHE A 1 71 ? -5.809 11.266 0.57 1 98.75 71 PHE A C 1
ATOM 572 O O . PHE A 1 71 ? -4.707 11.508 0.07 1 98.75 71 PHE A O 1
ATOM 579 N N . GLU A 1 72 ? -6.535 12.133 1.076 1 98.62 72 GLU A N 1
ATOM 580 C CA . GLU A 1 72 ? -6.121 13.492 1.415 1 98.62 72 GLU A CA 1
ATOM 581 C C . GLU A 1 72 ? -6.469 13.828 2.861 1 98.62 72 GLU A C 1
ATOM 583 O O . GLU A 1 72 ? -7.148 13.055 3.541 1 98.62 72 GLU A O 1
ATOM 588 N N . GLY A 1 73 ? -5.988 14.875 3.34 1 97.81 73 GLY A N 1
ATOM 589 C CA . GLY A 1 73 ? -6.285 15.445 4.645 1 97.81 73 GLY A CA 1
ATOM 590 C C . GLY A 1 73 ? -6.297 16.969 4.645 1 97.81 73 GLY A C 1
ATOM 591 O O . GLY A 1 73 ? -5.348 17.594 4.176 1 97.81 73 GLY A O 1
ATOM 592 N N . LEU A 1 74 ? -7.305 17.469 5.09 1 98.06 74 LEU A N 1
ATOM 593 C CA . LEU A 1 74 ? -7.402 18.906 5.293 1 98.06 74 LEU A CA 1
ATOM 594 C C . LEU A 1 74 ? -8.336 19.234 6.457 1 98.06 74 LEU A C 1
ATOM 596 O O . LEU A 1 74 ? -8.766 18.328 7.176 1 98.06 74 LEU A O 1
ATOM 600 N N . LYS A 1 75 ? -8.555 20.531 6.746 1 96.75 75 LYS A N 1
ATOM 601 C CA . LYS A 1 75 ? -9.32 20.922 7.926 1 96.75 75 LYS A CA 1
ATOM 602 C C . LYS A 1 75 ? -10.297 22.047 7.598 1 96.75 75 LYS A C 1
ATOM 604 O O . LYS A 1 75 ? -10.07 22.828 6.672 1 96.75 75 LYS A O 1
ATOM 609 N N . ALA A 1 76 ? -11.352 22.078 8.32 1 97.38 76 ALA A N 1
ATOM 610 C CA . ALA A 1 76 ? -12.289 23.188 8.352 1 97.38 76 ALA A CA 1
ATOM 611 C C . ALA A 1 76 ? -12.266 23.875 9.719 1 97.38 76 ALA A C 1
ATOM 613 O O . ALA A 1 76 ? -12.156 23.219 10.75 1 97.38 76 ALA A O 1
ATOM 614 N N . TYR A 1 77 ? -12.43 25.141 9.68 1 95.44 77 TYR A N 1
ATOM 615 C CA . TYR A 1 77 ? -12.445 25.969 10.883 1 95.44 77 TYR A CA 1
ATOM 616 C C . TYR A 1 77 ? -13.664 26.875 10.906 1 95.44 77 TYR A C 1
ATOM 618 O O . TYR A 1 77 ? -14.141 27.312 9.852 1 95.44 77 TYR A O 1
ATOM 626 N N . LEU A 1 78 ? -14.125 27.109 12.062 1 94.31 78 LEU A N 1
ATOM 627 C CA . LEU A 1 78 ? -15.18 28.109 12.273 1 94.31 78 LEU A CA 1
ATOM 628 C C . LEU A 1 78 ? -14.594 29.422 12.781 1 94.31 78 LEU A C 1
ATOM 630 O O . LEU A 1 78 ? -13.93 29.438 13.82 1 94.31 78 LEU A O 1
ATOM 634 N N . THR A 1 79 ? -14.906 30.484 12.062 1 94.06 79 THR A N 1
ATOM 635 C CA . THR A 1 79 ? -14.414 31.797 12.484 1 94.06 79 THR A CA 1
ATOM 636 C C . THR A 1 79 ? -15.289 32.375 13.602 1 94.06 79 THR A C 1
ATOM 638 O O . THR A 1 79 ? -16.375 31.844 13.875 1 94.06 79 THR A O 1
ATOM 641 N N . ASN A 1 80 ? -14.781 33.438 14.188 1 91.75 80 ASN A N 1
ATOM 642 C CA . ASN A 1 80 ? -15.547 34.094 15.219 1 91.75 80 ASN A CA 1
ATOM 643 C C . ASN A 1 80 ? -16.844 34.688 14.672 1 91.75 80 ASN A C 1
ATOM 645 O O . ASN A 1 80 ? -17.797 34.906 15.422 1 91.75 80 ASN A O 1
ATOM 649 N N . GLU A 1 81 ? -16.938 34.938 13.422 1 92.06 81 GLU A N 1
ATOM 650 C CA . GLU A 1 81 ? -18.125 35.469 12.773 1 92.06 81 GLU A CA 1
ATOM 651 C C . GLU A 1 81 ? -19.078 34.375 12.312 1 92.06 81 GLU A C 1
ATOM 653 O O . GLU A 1 81 ? -20.094 34.656 11.68 1 92.06 81 GLU A O 1
ATOM 658 N N . GLY A 1 82 ? -18.672 33.094 12.523 1 91.62 82 GLY A N 1
ATOM 659 C CA . GLY A 1 82 ? -19.547 32 12.203 1 91.62 82 GLY A CA 1
ATOM 660 C C . GLY A 1 82 ? -19.375 31.484 10.781 1 91.62 82 GLY A C 1
ATOM 661 O O . GLY A 1 82 ? -20.203 30.719 10.281 1 91.62 82 GLY A O 1
ATOM 662 N N . LYS A 1 83 ? -18.312 31.984 10.18 1 94.69 83 LYS A N 1
ATOM 663 C CA . LYS A 1 83 ? -18 31.516 8.836 1 94.69 83 LYS A CA 1
ATOM 664 C C . LYS A 1 83 ? -17.125 30.266 8.883 1 94.69 83 LYS A C 1
ATOM 666 O O . LYS A 1 83 ? -16.25 30.125 9.75 1 94.69 83 LYS A O 1
ATOM 671 N N . VAL A 1 84 ? -17.438 29.344 7.992 1 97.62 84 VAL A N 1
ATOM 672 C CA . VAL A 1 84 ? -16.609 28.141 7.883 1 97.62 84 VAL A CA 1
ATOM 673 C C . VAL A 1 84 ? -15.547 28.344 6.805 1 97.62 84 VAL A C 1
ATOM 675 O O . VAL A 1 84 ? -15.867 28.703 5.664 1 97.62 84 VAL A O 1
ATOM 678 N N . LEU A 1 85 ? -14.281 28.094 7.152 1 97.5 85 LEU A N 1
ATOM 679 C CA . LEU A 1 85 ? -13.172 28.266 6.215 1 97.5 85 LEU A CA 1
ATOM 680 C C . LEU A 1 85 ? -12.469 26.938 5.961 1 97.5 85 LEU A C 1
ATOM 682 O O . LEU A 1 85 ? -12.234 26.156 6.895 1 97.5 85 LEU A O 1
ATOM 686 N N . LEU A 1 86 ? -12.25 26.656 4.73 1 98 86 LEU A N 1
ATOM 687 C CA . LEU A 1 86 ? -11.344 25.609 4.289 1 98 86 LEU A CA 1
ATOM 688 C C . LEU A 1 86 ? -9.992 26.172 3.883 1 98 86 LEU A C 1
ATOM 690 O O . LEU A 1 86 ? -9.922 27.297 3.359 1 98 86 LEU A O 1
ATOM 694 N N . PHE A 1 87 ? -8.969 25.469 4.129 1 97.38 87 PHE A N 1
ATOM 695 C CA . PHE A 1 87 ? -7.625 25.922 3.809 1 97.38 87 PHE A CA 1
ATOM 696 C C . PHE A 1 87 ? -7.07 25.188 2.598 1 97.38 87 PHE A C 1
ATOM 698 O O . PHE A 1 87 ? -6.707 24.016 2.693 1 97.38 87 PHE A O 1
ATOM 705 N N . ARG A 1 88 ? -6.977 25.797 1.451 1 97.94 88 ARG A N 1
ATOM 706 C CA . ARG A 1 88 ? -6.391 25.406 0.174 1 97.94 88 ARG A CA 1
ATOM 707 C C . ARG A 1 88 ? -6.891 24.031 -0.262 1 97.94 88 ARG A C 1
ATOM 709 O O . ARG A 1 88 ? -6.098 23.172 -0.644 1 97.94 88 ARG A O 1
ATOM 716 N N . PRO A 1 89 ? -8.219 23.812 -0.203 1 98.31 89 PRO A N 1
ATOM 717 C CA . PRO A 1 89 ? -8.758 22.516 -0.618 1 98.31 89 PRO A CA 1
ATOM 718 C C . PRO A 1 89 ? -8.5 22.219 -2.094 1 98.31 89 PRO A C 1
ATOM 720 O O . PRO A 1 89 ? -8.438 21.047 -2.488 1 98.31 89 PRO A O 1
ATOM 723 N N . ASP A 1 90 ? -8.344 23.234 -2.893 1 97.88 90 ASP A N 1
ATOM 724 C CA . ASP A 1 90 ? -8.055 23.062 -4.312 1 97.88 90 ASP A CA 1
ATOM 725 C C . ASP A 1 90 ? -6.734 22.328 -4.52 1 97.88 90 ASP A C 1
ATOM 727 O O . ASP A 1 90 ? -6.629 21.469 -5.395 1 97.88 90 ASP A O 1
ATOM 731 N N . LYS A 1 91 ? -5.73 22.656 -3.699 1 98.31 91 LYS A N 1
ATOM 732 C CA . LYS A 1 91 ? -4.43 22.016 -3.799 1 98.31 91 LYS A CA 1
ATOM 733 C C . LYS A 1 91 ? -4.516 20.547 -3.381 1 98.31 91 LYS A C 1
ATOM 735 O O . LYS A 1 91 ? -3.809 19.703 -3.926 1 98.31 91 LYS A O 1
ATOM 740 N N . ASN A 1 92 ? -5.367 20.297 -2.396 1 98.5 92 ASN A N 1
ATOM 741 C CA . ASN A 1 92 ? -5.578 18.906 -2.002 1 98.5 92 ASN A CA 1
ATOM 742 C C . ASN A 1 92 ? -6.18 18.078 -3.139 1 98.5 92 ASN A C 1
ATOM 744 O O . ASN A 1 92 ? -5.734 16.969 -3.412 1 98.5 92 ASN A O 1
ATOM 748 N N . PHE A 1 93 ? -7.156 18.594 -3.793 1 98.56 93 PHE A N 1
ATOM 749 C CA . PHE A 1 93 ? -7.816 17.828 -4.848 1 98.56 93 PHE A CA 1
ATOM 750 C C . PHE A 1 93 ? -6.941 17.75 -6.094 1 98.56 93 PHE A C 1
ATOM 752 O O . PHE A 1 93 ? -6.988 16.766 -6.832 1 98.56 93 PHE A O 1
ATOM 759 N N . GLU A 1 94 ? -6.102 18.812 -6.285 1 98.62 94 GLU A N 1
ATOM 760 C CA . GLU A 1 94 ? -5.062 18.672 -7.305 1 98.62 94 GLU A CA 1
ATOM 761 C C . GLU A 1 94 ? -4.121 17.516 -6.984 1 98.62 94 GLU A C 1
ATOM 763 O O . GLU A 1 94 ? -3.779 16.734 -7.867 1 98.62 94 GLU A O 1
ATOM 768 N N . ARG A 1 95 ? -3.742 17.453 -5.766 1 98.56 95 ARG A N 1
ATOM 769 C CA . ARG A 1 95 ? -2.785 16.422 -5.359 1 98.56 95 ARG A CA 1
ATOM 770 C C . ARG A 1 95 ? -3.412 15.031 -5.41 1 98.56 95 ARG A C 1
ATOM 772 O O . ARG A 1 95 ? -2.738 14.055 -5.738 1 98.56 95 ARG A O 1
ATOM 779 N N . ILE A 1 96 ? -4.688 14.938 -5.074 1 98.75 96 ILE A N 1
ATOM 780 C CA . ILE A 1 96 ? -5.297 13.609 -5.129 1 98.75 96 ILE A CA 1
ATOM 781 C C . ILE A 1 96 ? -5.234 13.07 -6.555 1 98.75 96 ILE A C 1
ATOM 783 O O . ILE A 1 96 ? -5.035 11.875 -6.77 1 98.75 96 ILE A O 1
ATOM 787 N N . ASN A 1 97 ? -5.406 13.898 -7.531 1 98.81 97 ASN A N 1
ATOM 788 C CA . ASN A 1 97 ? -5.355 13.461 -8.922 1 98.81 97 ASN A CA 1
ATOM 789 C C . ASN A 1 97 ? -3.939 13.062 -9.328 1 98.81 97 ASN A C 1
ATOM 791 O O . ASN A 1 97 ? -3.758 12.164 -10.156 1 98.81 97 ASN A O 1
ATOM 795 N N . ARG A 1 98 ? -2.918 13.695 -8.766 1 98.5 98 ARG A N 1
ATOM 796 C CA . ARG A 1 98 ? -1.553 13.227 -8.977 1 98.5 98 ARG A CA 1
ATOM 797 C C . ARG A 1 98 ? -1.363 11.82 -8.414 1 98.5 98 ARG A C 1
ATOM 799 O O . ARG A 1 98 ? -0.743 10.969 -9.055 1 98.5 98 ARG A O 1
ATOM 806 N N . SER A 1 99 ? -1.865 11.625 -7.234 1 98.81 99 SER A N 1
ATOM 807 C CA . SER A 1 99 ? -1.809 10.297 -6.633 1 98.81 99 SER A CA 1
ATOM 808 C C . SER A 1 99 ? -2.582 9.281 -7.465 1 98.81 99 SER A C 1
ATOM 810 O O . SER A 1 99 ? -2.125 8.148 -7.66 1 98.81 99 SER A O 1
ATOM 812 N N . ASN A 1 100 ? -3.805 9.727 -7.938 1 98.88 100 ASN A N 1
ATOM 813 C CA . ASN A 1 100 ? -4.605 8.867 -8.805 1 98.88 100 ASN A CA 1
ATOM 814 C C . ASN A 1 100 ? -3.816 8.414 -10.023 1 98.88 100 ASN A C 1
ATOM 816 O O . ASN A 1 100 ? -3.828 7.23 -10.375 1 98.88 100 ASN A O 1
ATOM 820 N N . ASP A 1 101 ? -3.199 9.312 -10.609 1 98.56 101 ASP A N 1
ATOM 821 C CA . ASP A 1 101 ? -2.426 8.992 -11.805 1 98.56 101 ASP A CA 1
ATOM 822 C C . ASP A 1 101 ? -1.368 7.934 -11.5 1 98.56 101 ASP A C 1
ATOM 824 O O . ASP A 1 101 ? -1.238 6.949 -12.234 1 98.56 101 ASP A O 1
ATOM 828 N N . ARG A 1 102 ? -0.658 8.062 -10.453 1 98.38 102 ARG A N 1
ATOM 829 C CA . ARG A 1 102 ? 0.409 7.137 -10.086 1 98.38 102 ARG A CA 1
ATOM 830 C C . ARG A 1 102 ? -0.149 5.75 -9.789 1 98.38 102 ARG A C 1
ATOM 832 O O . ARG A 1 102 ? 0.499 4.742 -10.078 1 98.38 102 ARG A O 1
ATOM 839 N N . LEU A 1 103 ? -1.344 5.688 -9.273 1 98.69 103 LEU A N 1
ATOM 840 C CA . LEU A 1 103 ? -1.918 4.41 -8.867 1 98.69 103 LEU A CA 1
ATOM 841 C C . LEU A 1 103 ? -2.939 3.924 -9.891 1 98.69 103 LEU A C 1
ATOM 843 O O . LEU A 1 103 ? -3.727 3.018 -9.609 1 98.69 103 LEU A O 1
ATOM 847 N N . CYS A 1 104 ? -2.986 4.555 -11.008 1 98.44 104 CYS A N 1
ATOM 848 C CA . CYS A 1 104 ? -3.863 4.152 -12.102 1 98.44 104 CYS A CA 1
ATOM 849 C C . CYS A 1 104 ? -5.328 4.223 -11.688 1 98.44 104 CYS A C 1
ATOM 851 O O . CYS A 1 104 ? -6.117 3.338 -12.016 1 98.44 104 CYS A O 1
ATOM 853 N N . ILE A 1 105 ? -5.695 5.176 -10.898 1 98.88 105 ILE A N 1
ATOM 854 C CA . ILE A 1 105 ? -7.07 5.48 -10.523 1 98.88 105 ILE A CA 1
ATOM 855 C C . ILE A 1 105 ? -7.609 6.598 -11.414 1 98.88 105 ILE A C 1
ATOM 857 O O . ILE A 1 105 ? -6.898 7.555 -11.727 1 98.88 105 ILE A O 1
ATOM 861 N N . PRO A 1 106 ? -8.844 6.504 -11.805 1 98.75 106 PRO A N 1
ATOM 862 C CA . PRO A 1 106 ? -9.398 7.547 -12.672 1 98.75 106 PRO A CA 1
ATOM 863 C C . PRO A 1 106 ? -9.406 8.922 -12.008 1 98.75 106 PRO A C 1
ATOM 865 O O . PRO A 1 106 ? -9.656 9.031 -10.805 1 98.75 106 PRO A O 1
ATOM 868 N N . ARG A 1 107 ? -9.172 9.875 -12.82 1 98.62 107 ARG A N 1
ATOM 869 C CA . ARG A 1 107 ? -9.141 11.258 -12.352 1 98.62 107 ARG A CA 1
ATOM 870 C C . ARG A 1 107 ? -10.492 11.68 -11.797 1 98.62 107 ARG A C 1
ATOM 872 O O . ARG A 1 107 ? -11.539 11.32 -12.352 1 98.62 107 ARG A O 1
ATOM 879 N N . LEU A 1 108 ? -10.461 12.484 -10.75 1 98.38 108 LEU A N 1
ATOM 880 C CA . LEU A 1 108 ? -11.633 13.156 -10.203 1 98.38 108 LEU A CA 1
ATOM 881 C C . LEU A 1 108 ? -11.797 14.547 -10.805 1 98.38 108 LEU A C 1
ATOM 883 O O . LEU A 1 108 ? -10.805 15.25 -11.023 1 98.38 108 LEU A O 1
ATOM 887 N N . ASP A 1 109 ? -13.055 14.852 -11.102 1 98.19 109 ASP A N 1
ATOM 888 C CA . ASP A 1 109 ? -13.32 16.266 -11.359 1 98.19 109 ASP A CA 1
ATOM 889 C C . ASP A 1 109 ? -13.148 17.094 -10.086 1 98.19 109 ASP A C 1
ATOM 891 O O . ASP A 1 109 ? -13.938 16.969 -9.148 1 98.19 109 ASP A O 1
ATOM 895 N N . GLU A 1 110 ? -12.195 17.922 -10.07 1 97.94 110 GLU A N 1
ATOM 896 C CA . GLU A 1 110 ? -11.836 18.672 -8.875 1 97.94 110 GLU A CA 1
ATOM 897 C C . GLU A 1 110 ? -12.969 19.594 -8.43 1 97.94 110 GLU A C 1
ATOM 899 O O . GLU A 1 110 ? -13.18 19.797 -7.234 1 97.94 110 GLU A O 1
ATOM 904 N N . GLU A 1 111 ? -13.688 20.156 -9.352 1 96.75 111 GLU A N 1
ATOM 905 C CA . GLU A 1 111 ? -14.805 21.031 -9.016 1 96.75 111 GLU A CA 1
ATOM 906 C C . GLU A 1 111 ? -15.938 20.266 -8.344 1 96.75 111 GLU A C 1
ATOM 908 O O . GLU A 1 111 ? -16.547 20.75 -7.402 1 96.75 111 GLU A O 1
ATOM 913 N N . VAL A 1 112 ? -16.188 19.062 -8.859 1 96.81 112 VAL A N 1
ATOM 914 C CA . VAL A 1 112 ? -17.203 18.219 -8.266 1 96.81 112 VAL A CA 1
ATOM 915 C C . VAL A 1 112 ? -16.797 17.812 -6.852 1 96.81 112 VAL A C 1
ATOM 917 O O . VAL A 1 112 ? -17.625 17.828 -5.938 1 96.81 112 VAL A O 1
ATOM 920 N N . ALA A 1 113 ? -15.562 17.516 -6.699 1 97.62 113 ALA A N 1
ATOM 921 C CA . ALA A 1 113 ? -15.055 17.125 -5.387 1 97.62 113 ALA A CA 1
ATOM 922 C C . ALA A 1 113 ? -15.164 18.266 -4.391 1 97.62 113 ALA A C 1
ATOM 924 O O . ALA A 1 113 ? -15.57 18.062 -3.24 1 97.62 113 ALA A O 1
ATOM 925 N N . LEU A 1 114 ? -14.797 19.438 -4.844 1 97.12 114 LEU A N 1
ATOM 926 C CA . LEU A 1 114 ? -14.867 20.625 -3.98 1 97.12 114 LEU A CA 1
ATOM 927 C C . LEU A 1 114 ? -16.312 20.922 -3.598 1 97.12 114 LEU A C 1
ATOM 929 O O . LEU A 1 114 ? -16.594 21.266 -2.447 1 97.12 114 LEU A O 1
ATOM 933 N N . GLU A 1 115 ? -17.203 20.828 -4.562 1 96.81 115 GLU A N 1
ATOM 934 C CA . GLU A 1 115 ? -18.625 21.062 -4.281 1 96.81 115 GLU A CA 1
ATOM 935 C C . GLU A 1 115 ? -19.172 20.016 -3.299 1 96.81 115 GLU A C 1
ATOM 937 O O . GLU A 1 115 ? -19.953 20.359 -2.412 1 96.81 115 GLU A O 1
ATOM 942 N N . ALA A 1 116 ? -18.781 18.766 -3.512 1 97.62 116 ALA A N 1
ATOM 943 C CA . ALA A 1 116 ? -19.156 17.703 -2.58 1 97.62 116 ALA A CA 1
ATOM 944 C C . ALA A 1 116 ? -18.703 18.031 -1.158 1 97.62 116 ALA A C 1
ATOM 946 O O . ALA A 1 116 ? -19.484 17.875 -0.207 1 97.62 116 ALA A O 1
ATOM 947 N N . LEU A 1 117 ? -17.516 18.484 -1.07 1 98.06 117 LEU A N 1
ATOM 948 C CA . LEU A 1 117 ? -16.969 18.859 0.229 1 98.06 117 LEU A CA 1
ATOM 949 C C . LEU A 1 117 ? -17.75 20.016 0.848 1 98.06 117 LEU A C 1
ATOM 951 O O . LEU A 1 117 ? -18.109 19.953 2.025 1 98.06 117 LEU A O 1
ATOM 955 N N . ARG A 1 118 ? -18.031 21.016 0.112 1 97.12 118 ARG A N 1
ATOM 956 C CA . ARG A 1 118 ? -18.766 22.172 0.599 1 97.12 118 ARG A CA 1
ATOM 957 C C . ARG A 1 118 ? -20.125 21.766 1.13 1 97.12 118 ARG A C 1
ATOM 959 O O . ARG A 1 118 ? -20.531 22.188 2.221 1 97.12 118 ARG A O 1
ATOM 966 N N . GLN A 1 119 ? -20.844 21.016 0.364 1 97.44 119 GLN A N 1
ATOM 967 C CA . GLN A 1 119 ? -22.188 20.609 0.757 1 97.44 119 GLN A CA 1
ATOM 968 C C . GLN A 1 119 ? -22.156 19.734 2.008 1 97.44 119 GLN A C 1
ATOM 970 O O . GLN A 1 119 ? -23 19.875 2.896 1 97.44 119 GLN A O 1
ATOM 975 N N . LEU A 1 120 ? -21.172 18.828 2.051 1 98.5 120 LEU A N 1
ATOM 976 C CA . LEU A 1 120 ? -21.062 17.969 3.227 1 98.5 120 LEU A CA 1
ATOM 977 C C . LEU A 1 120 ? -20.781 18.797 4.477 1 98.5 120 LEU A C 1
ATOM 979 O O . LEU A 1 120 ? -21.391 18.562 5.527 1 98.5 120 LEU A O 1
ATOM 983 N N . ILE A 1 121 ? -19.875 19.734 4.375 1 97.94 121 ILE A N 1
ATOM 984 C CA . ILE A 1 121 ? -19.531 20.594 5.508 1 97.94 121 ILE A CA 1
ATOM 985 C C . ILE A 1 121 ? -20.75 21.406 5.93 1 97.94 121 ILE A C 1
ATOM 987 O O . ILE A 1 121 ? -20.984 21.609 7.125 1 97.94 121 ILE A O 1
ATOM 991 N N . SER A 1 122 ? -21.453 21.891 4.934 1 95.94 122 SER A N 1
ATOM 992 C CA . SER A 1 122 ? -22.672 22.641 5.246 1 95.94 122 SER A CA 1
ATOM 993 C C . SER A 1 122 ? -23.641 21.812 6.07 1 95.94 122 SER A C 1
ATOM 995 O O . SER A 1 122 ? -24.234 22.312 7.031 1 95.94 122 SER A O 1
ATOM 997 N N . VAL A 1 123 ? -23.781 20.547 5.73 1 95.94 123 VAL A N 1
ATOM 998 C CA . VAL A 1 123 ? -24.688 19.641 6.422 1 95.94 123 VAL A CA 1
ATOM 999 C C . VAL A 1 123 ? -24.156 19.359 7.832 1 95.94 123 VAL A C 1
ATOM 1001 O O . VAL A 1 123 ? -24.938 19.234 8.773 1 95.94 123 VAL A O 1
ATOM 1004 N N . GLU A 1 124 ? -22.844 19.359 7.973 1 97.62 124 GLU A N 1
ATOM 1005 C CA . GLU A 1 124 ? -22.203 18.938 9.227 1 97.62 124 GLU A CA 1
ATOM 1006 C C . GLU A 1 124 ? -21.641 20.141 9.977 1 97.62 124 GLU A C 1
ATOM 1008 O O . GLU A 1 124 ? -20.719 19.984 10.781 1 97.62 124 GLU A O 1
ATOM 1013 N N . LYS A 1 125 ? -22.094 21.281 9.719 1 96.06 125 LYS A N 1
ATOM 1014 C CA . LYS A 1 125 ? -21.516 22.516 10.242 1 96.06 125 LYS A CA 1
ATOM 1015 C C . LYS A 1 125 ? -21.469 22.5 11.766 1 96.06 125 LYS A C 1
ATOM 1017 O O . LYS A 1 125 ? -20.5 22.984 12.367 1 96.06 125 LYS A O 1
ATOM 1022 N N . ASP A 1 126 ? -22.469 21.922 12.406 1 95 126 ASP A N 1
ATOM 1023 C CA . ASP A 1 126 ? -22.578 21.922 13.859 1 95 126 ASP A CA 1
ATOM 1024 C C . ASP A 1 126 ? -21.5 21.031 14.492 1 95 126 ASP A C 1
ATOM 1026 O O . ASP A 1 126 ? -21.281 21.094 15.703 1 95 126 ASP A O 1
ATOM 1030 N N . TRP A 1 127 ? -20.844 20.25 13.703 1 97 127 TRP A N 1
ATOM 1031 C CA . TRP A 1 127 ? -19.797 19.344 14.203 1 97 127 TRP A CA 1
ATOM 1032 C C . TRP A 1 127 ? -18.453 20.062 14.281 1 97 127 TRP A C 1
ATOM 1034 O O . TRP A 1 127 ? -17.5 19.547 14.852 1 97 127 TRP A O 1
ATOM 1044 N N . ILE A 1 128 ? -18.328 21.266 13.664 1 96.25 128 ILE A N 1
ATOM 1045 C CA . ILE A 1 128 ? -17.062 21.984 13.727 1 96.25 128 ILE A CA 1
ATOM 1046 C C . ILE A 1 128 ? -16.844 22.516 15.141 1 96.25 128 ILE A C 1
ATOM 1048 O O . ILE A 1 128 ? -17.594 23.391 15.609 1 96.25 128 ILE A O 1
ATOM 1052 N N . PRO A 1 129 ? -15.844 22.047 15.773 1 93.69 129 PRO A N 1
ATOM 1053 C CA . PRO A 1 129 ? -15.633 22.516 17.141 1 93.69 129 PRO A CA 1
ATOM 1054 C C . PRO A 1 129 ? -15.156 23.969 17.203 1 93.69 129 PRO A C 1
ATOM 1056 O O . PRO A 1 129 ? -14.539 24.453 16.25 1 93.69 129 PRO A O 1
ATOM 1059 N N . THR A 1 130 ? -15.328 24.547 18.328 1 88.19 130 THR A N 1
ATOM 1060 C CA . THR A 1 130 ? -15.031 25.969 18.422 1 88.19 130 THR A CA 1
ATOM 1061 C C . THR A 1 130 ? -13.945 26.234 19.453 1 88.19 130 THR A C 1
ATOM 1063 O O . THR A 1 130 ? -13.375 27.328 19.516 1 88.19 130 THR A O 1
ATOM 1066 N N . ALA A 1 131 ? -13.68 25.203 20.234 1 88.06 131 ALA A N 1
ATOM 1067 C CA . ALA A 1 131 ? -12.633 25.375 21.234 1 88.06 131 ALA A CA 1
ATOM 1068 C C . ALA A 1 131 ? -11.281 25.641 20.594 1 88.06 131 ALA A C 1
ATOM 1070 O O . ALA A 1 131 ? -11.039 25.219 19.453 1 88.06 131 ALA A O 1
ATOM 1071 N N . GLU A 1 132 ? -10.445 26.312 21.359 1 84.56 132 GLU A N 1
ATOM 1072 C CA . GLU A 1 132 ? -9.109 26.625 20.859 1 84.56 132 GLU A CA 1
ATOM 1073 C C . GLU A 1 132 ? -8.344 25.344 20.516 1 84.56 132 GLU A C 1
ATOM 1075 O O . GLU A 1 132 ? -8.375 24.375 21.266 1 84.56 132 GLU A O 1
ATOM 1080 N N . GLY A 1 133 ? -7.695 25.344 19.391 1 85.06 133 GLY A N 1
ATOM 1081 C CA . GLY A 1 133 ? -6.859 24.219 18.984 1 85.06 133 GLY A CA 1
ATOM 1082 C C . GLY A 1 133 ? -7.637 23.109 18.312 1 85.06 133 GLY A C 1
ATOM 1083 O O . GLY A 1 133 ? -7.051 22.125 17.859 1 85.06 133 GLY A O 1
ATOM 1084 N N . THR A 1 134 ? -8.945 23.25 18.266 1 91.38 134 THR A N 1
ATOM 1085 C CA . THR A 1 134 ? -9.766 22.203 17.656 1 91.38 134 THR A CA 1
ATOM 1086 C C . THR A 1 134 ? -10.164 22.578 16.234 1 91.38 134 THR A C 1
ATOM 1088 O O . THR A 1 134 ? -10.078 23.75 15.844 1 91.38 134 THR A O 1
ATOM 1091 N N . SER A 1 135 ? -10.5 21.625 15.414 1 94.75 135 SER A N 1
ATOM 1092 C CA . SER A 1 135 ? -10.953 21.797 14.039 1 94.75 135 SER A CA 1
ATOM 1093 C C . SER A 1 135 ? -11.766 20.594 13.57 1 94.75 135 SER A C 1
ATOM 1095 O O . SER A 1 135 ? -11.969 19.656 14.336 1 94.75 135 SER A O 1
ATOM 1097 N N . LEU A 1 136 ? -12.344 20.672 12.461 1 97.12 136 LEU A N 1
ATOM 1098 C CA . LEU A 1 136 ? -12.953 19.531 11.781 1 97.12 136 LEU A CA 1
ATOM 1099 C C . LEU A 1 136 ? -12.023 18.969 10.719 1 97.12 136 LEU A C 1
ATOM 1101 O O . LEU A 1 136 ? -11.773 19.625 9.703 1 97.12 136 LEU A O 1
ATOM 1105 N N . TYR A 1 137 ? -11.5 17.844 11.023 1 97.5 137 TYR A N 1
ATOM 1106 C CA . TYR A 1 137 ? -10.633 17.156 10.078 1 97.5 137 TYR A CA 1
ATOM 1107 C C . TYR A 1 137 ? -11.453 16.531 8.945 1 97.5 137 TYR A C 1
ATOM 1109 O O . TYR A 1 137 ? -12.523 15.969 9.18 1 97.5 137 TYR A O 1
ATOM 1117 N N . ILE A 1 138 ? -10.953 16.656 7.742 1 98.69 138 ILE A N 1
ATOM 1118 C CA . ILE A 1 138 ? -11.609 16.188 6.531 1 98.69 138 ILE A CA 1
ATOM 1119 C C . ILE A 1 138 ? -10.734 15.148 5.836 1 98.69 138 ILE A C 1
ATOM 1121 O O . ILE A 1 138 ? -9.555 15.383 5.586 1 98.69 138 ILE A O 1
ATOM 1125 N N . ARG A 1 139 ? -11.297 13.977 5.531 1 98.81 139 ARG A N 1
ATOM 1126 C CA . ARG A 1 139 ? -10.562 12.875 4.91 1 98.81 139 ARG A CA 1
ATOM 1127 C C . ARG A 1 139 ? -11.25 12.422 3.629 1 98.81 139 ARG A C 1
ATOM 1129 O O . ARG A 1 139 ? -12.062 11.492 3.652 1 98.81 139 ARG A O 1
ATOM 1136 N N . PRO A 1 140 ? -10.938 13.055 2.479 1 98.88 140 PRO A N 1
ATOM 1137 C CA . PRO A 1 140 ? -11.281 12.43 1.197 1 98.88 140 PRO A CA 1
ATOM 1138 C C . PRO A 1 140 ? -10.422 11.211 0.883 1 98.88 140 PRO A C 1
ATOM 1140 O O . PRO A 1 140 ? -9.211 11.227 1.13 1 98.88 140 PRO A O 1
ATOM 1143 N N . PHE A 1 141 ? -11.039 10.148 0.348 1 98.94 141 PHE A N 1
ATOM 1144 C CA . PHE A 1 141 ? -10.234 9 -0.043 1 98.94 141 PHE A CA 1
ATOM 1145 C C . PHE A 1 141 ? -10.938 8.188 -1.124 1 98.94 141 PHE A C 1
ATOM 1147 O O . PHE A 1 141 ? -12.141 8.328 -1.33 1 98.94 141 PHE A O 1
ATOM 1154 N N . ILE A 1 142 ? -10.172 7.465 -1.89 1 98.94 142 ILE A N 1
ATOM 1155 C CA . ILE A 1 142 ? -10.648 6.578 -2.947 1 98.94 142 ILE A CA 1
ATOM 1156 C C . ILE A 1 142 ? -10.156 5.156 -2.691 1 98.94 142 ILE A C 1
ATOM 1158 O O . ILE A 1 142 ? -9 4.949 -2.314 1 98.94 142 ILE A O 1
ATOM 1162 N N . ILE A 1 143 ? -11.016 4.184 -2.875 1 98.94 143 ILE A N 1
ATOM 1163 C CA . ILE A 1 143 ? -10.648 2.777 -2.76 1 98.94 143 ILE A CA 1
ATOM 1164 C C . ILE A 1 143 ? -11.102 2.02 -4.008 1 98.94 143 ILE A C 1
ATOM 1166 O O . ILE A 1 143 ? -12.102 2.379 -4.629 1 98.94 143 ILE A O 1
ATOM 1170 N N . SER A 1 144 ? -10.352 1.031 -4.414 1 98.88 144 SER A N 1
ATOM 1171 C CA . SER A 1 144 ? -10.758 0.126 -5.484 1 98.88 144 SER A CA 1
ATOM 1172 C C . SER A 1 144 ? -11.75 -0.916 -4.98 1 98.88 144 SER A C 1
ATOM 1174 O O . SER A 1 144 ? -11.516 -1.559 -3.955 1 98.88 144 SER A O 1
ATOM 1176 N N . THR A 1 145 ? -12.859 -1.134 -5.711 1 98.81 145 THR A N 1
ATOM 1177 C CA . THR A 1 145 ? -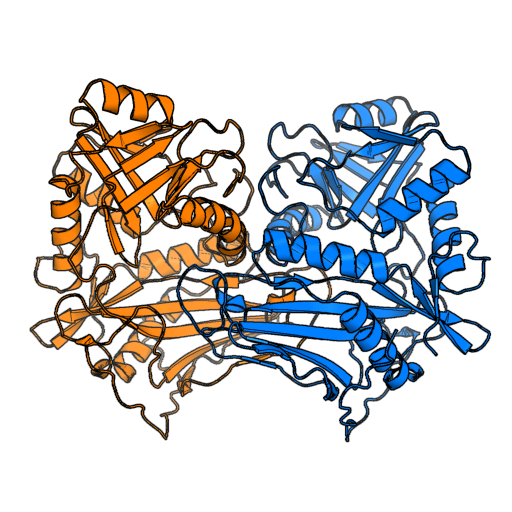13.945 -1.911 -5.125 1 98.81 145 THR A CA 1
ATOM 1178 C C . THR A 1 145 ? -14.234 -3.154 -5.961 1 98.81 145 THR A C 1
ATOM 1180 O O . THR A 1 145 ? -15.062 -3.984 -5.586 1 98.81 145 THR A O 1
ATOM 1183 N N . GLU A 1 146 ? -13.57 -3.354 -7.086 1 98.62 146 GLU A N 1
ATOM 1184 C CA . GLU A 1 146 ? -13.82 -4.504 -7.953 1 98.62 146 GLU A CA 1
ATOM 1185 C C . GLU A 1 146 ? -13.516 -5.812 -7.23 1 98.62 146 GLU A C 1
ATOM 1187 O O . GLU A 1 146 ? -12.445 -5.977 -6.652 1 98.62 146 GLU A O 1
ATOM 1192 N N . PRO A 1 147 ? -14.469 -6.746 -7.152 1 98.5 147 PRO A N 1
ATOM 1193 C CA . PRO A 1 147 ? -14.156 -8.078 -6.641 1 98.5 147 PRO A CA 1
ATOM 1194 C C . PRO A 1 147 ? -13.359 -8.922 -7.641 1 98.5 147 PRO A C 1
ATOM 1196 O O . PRO A 1 147 ? -13.953 -9.586 -8.5 1 98.5 147 PRO A O 1
ATOM 1199 N N . PHE A 1 148 ? -12.07 -8.883 -7.504 1 97.62 148 PHE A N 1
ATOM 1200 C CA . PHE A 1 148 ? -11.211 -9.539 -8.484 1 97.62 148 PHE A CA 1
ATOM 1201 C C . PHE A 1 148 ? -9.859 -9.891 -7.871 1 97.62 148 PHE A C 1
ATOM 1203 O O . PHE A 1 148 ? -9.203 -9.039 -7.277 1 97.62 148 PHE A O 1
ATOM 1210 N N . LEU A 1 149 ? -9.484 -11.195 -7.984 1 96.25 149 LEU A N 1
ATOM 1211 C CA . LEU A 1 149 ? -8.156 -11.617 -7.551 1 96.25 149 LEU A CA 1
ATOM 1212 C C . LEU A 1 149 ? -7.191 -11.688 -8.734 1 96.25 149 LEU A C 1
ATOM 1214 O O . LEU A 1 149 ? -6.75 -12.773 -9.117 1 96.25 149 LEU A O 1
ATOM 1218 N N . GLY A 1 150 ? -6.836 -10.648 -9.359 1 93.94 150 GLY A N 1
ATOM 1219 C CA . GLY A 1 150 ? -5.875 -10.461 -10.438 1 93.94 150 GLY A CA 1
ATOM 1220 C C . GLY A 1 150 ? -5.215 -9.094 -10.414 1 93.94 150 GLY A C 1
ATOM 1221 O O . GLY A 1 150 ? -5.875 -8.086 -10.156 1 93.94 150 GLY A O 1
ATOM 1222 N N . VAL A 1 151 ? -3.955 -9.117 -10.719 1 93.31 151 VAL A N 1
ATOM 1223 C CA . VAL A 1 151 ? -3.207 -7.867 -10.633 1 93.31 151 VAL A CA 1
ATOM 1224 C C . VAL A 1 151 ? -3.504 -7 -11.852 1 93.31 151 VAL A C 1
ATOM 1226 O O . VAL A 1 151 ? -3.029 -7.289 -12.953 1 93.31 151 VAL A O 1
ATOM 1229 N N . ALA A 1 152 ? -4.23 -6.062 -11.695 1 95.12 152 ALA A N 1
ATOM 1230 C CA . ALA A 1 152 ? -4.613 -5.055 -12.68 1 95.12 152 ALA A CA 1
ATOM 1231 C C . ALA A 1 152 ? -5.281 -3.857 -12.008 1 95.12 152 ALA A C 1
ATOM 1233 O O . ALA A 1 152 ? -5.707 -3.941 -10.859 1 95.12 152 ALA A O 1
ATOM 1234 N N . ALA A 1 153 ? -5.305 -2.775 -12.766 1 97.69 153 ALA A N 1
ATOM 1235 C CA . ALA A 1 153 ? -6.086 -1.656 -12.242 1 97.69 153 ALA A CA 1
ATOM 1236 C C . ALA A 1 153 ? -7.566 -2.01 -12.172 1 97.69 153 ALA A C 1
ATOM 1238 O O . ALA A 1 153 ? -8.109 -2.652 -13.07 1 97.69 153 ALA A O 1
ATOM 1239 N N . SER A 1 154 ? -8.203 -1.622 -11.125 1 98.62 154 SER A N 1
ATOM 1240 C CA . SER A 1 154 ? -9.625 -1.882 -10.906 1 98.62 154 SER A CA 1
ATOM 1241 C C . SER A 1 154 ? -10.484 -1.185 -11.953 1 98.62 154 SER A C 1
ATOM 1243 O O . SER A 1 154 ? -10.109 -0.129 -12.469 1 98.62 154 SER A O 1
ATOM 1245 N N . VAL A 1 155 ? -11.648 -1.755 -12.172 1 98.56 155 VAL A N 1
ATOM 1246 C CA . VAL A 1 155 ? -12.578 -1.126 -13.094 1 98.56 155 VAL A CA 1
ATOM 1247 C C . VAL A 1 155 ? -13.688 -0.423 -12.312 1 98.56 155 VAL A C 1
ATOM 1249 O O . VAL A 1 155 ? -14.57 0.201 -12.898 1 98.56 155 VAL A O 1
ATOM 1252 N N . SER A 1 156 ? -13.656 -0.53 -11.016 1 98.81 156 SER A N 1
ATOM 1253 C CA . SER A 1 156 ? -14.602 0.172 -10.156 1 98.81 156 SER A CA 1
ATOM 1254 C C . SER A 1 156 ? -13.914 0.745 -8.922 1 98.81 156 SER A C 1
ATOM 1256 O O . SER A 1 156 ? -12.977 0.144 -8.391 1 98.81 156 SER A O 1
ATOM 1258 N N . TYR A 1 157 ? -14.414 1.909 -8.477 1 98.88 157 TYR A N 1
ATOM 1259 C CA . TYR A 1 157 ? -13.875 2.643 -7.336 1 98.88 157 TYR A CA 1
ATOM 1260 C C . TYR A 1 157 ? -14.992 3.33 -6.555 1 98.88 157 TYR A C 1
ATOM 1262 O O . TYR A 1 157 ? -16.125 3.406 -7.023 1 98.88 157 TYR A O 1
ATOM 1270 N N . LYS A 1 158 ? -14.664 3.75 -5.363 1 98.94 158 LYS A N 1
ATOM 1271 C CA . LYS A 1 158 ? -15.531 4.59 -4.539 1 98.94 158 LYS A CA 1
ATOM 1272 C C . LYS A 1 158 ? -14.758 5.773 -3.963 1 98.94 158 LYS A C 1
ATOM 1274 O O . LYS A 1 158 ? -13.68 5.602 -3.398 1 98.94 158 LYS A O 1
ATOM 1279 N N . PHE A 1 159 ? -15.25 6.965 -4.234 1 98.94 159 PHE A N 1
ATOM 1280 C CA . PHE A 1 159 ? -14.75 8.188 -3.611 1 98.94 159 PHE A CA 1
ATOM 1281 C C . PHE A 1 159 ? -15.594 8.555 -2.396 1 98.94 159 PHE A C 1
ATOM 1283 O O . PHE A 1 159 ? -16.828 8.641 -2.486 1 98.94 159 PHE A O 1
ATOM 1290 N N . ILE A 1 160 ? -14.906 8.75 -1.237 1 98.94 160 ILE A N 1
ATOM 1291 C CA . ILE A 1 160 ? -15.602 8.992 0.022 1 98.94 160 ILE A CA 1
ATOM 1292 C C . ILE A 1 160 ? -14.969 10.18 0.741 1 98.94 160 ILE A C 1
ATOM 1294 O O . ILE A 1 160 ? -13.75 10.375 0.68 1 98.94 160 ILE A O 1
ATOM 1298 N N . ILE A 1 161 ? -15.758 10.977 1.373 1 98.94 161 ILE A N 1
ATOM 1299 C CA . ILE A 1 161 ? -15.273 12 2.301 1 98.94 161 ILE A CA 1
ATOM 1300 C C . ILE A 1 161 ? -15.898 11.781 3.676 1 98.94 161 ILE A C 1
ATOM 1302 O O . ILE A 1 161 ? -17.125 11.742 3.811 1 98.94 161 ILE A O 1
ATOM 1306 N N . ILE A 1 162 ? -15.07 11.625 4.664 1 98.94 162 ILE A N 1
ATOM 1307 C CA . ILE A 1 162 ? -15.547 11.531 6.039 1 98.94 162 ILE A CA 1
ATOM 1308 C C . ILE A 1 162 ? -14.961 12.664 6.871 1 98.94 162 ILE A C 1
ATOM 1310 O O . ILE A 1 162 ? -13.969 13.281 6.477 1 98.94 162 ILE A O 1
ATOM 1314 N N . LEU A 1 163 ? -15.617 12.992 7.949 1 98.75 163 LEU A N 1
ATOM 1315 C CA . LEU A 1 163 ? -15.242 14.117 8.797 1 98.75 163 LEU A CA 1
ATOM 1316 C C . LEU A 1 163 ? -15.055 13.672 10.242 1 98.75 163 LEU A C 1
ATOM 1318 O O . LEU A 1 163 ? -15.797 12.82 10.734 1 98.75 163 LEU A O 1
ATOM 1322 N N . SER A 1 164 ? -14.086 14.289 10.914 1 98.25 164 SER A N 1
ATOM 1323 C CA . SER A 1 164 ? -13.766 13.977 12.297 1 98.25 164 SER A CA 1
ATOM 1324 C C . SER A 1 164 ? -13.406 15.227 13.086 1 98.25 164 SER A C 1
ATOM 1326 O O . SER A 1 164 ? -12.406 15.883 12.797 1 98.25 164 SER A O 1
ATOM 1328 N N . PRO A 1 165 ? -14.227 15.578 14.086 1 97.56 165 PRO A N 1
ATOM 1329 C CA . PRO A 1 165 ? -13.758 16.656 14.961 1 97.56 165 PRO A CA 1
ATOM 1330 C C . PRO A 1 165 ? -12.5 16.281 15.742 1 97.56 165 PRO A C 1
ATOM 1332 O O . PRO A 1 165 ? -12.438 15.188 16.328 1 97.56 165 PRO A O 1
ATOM 1335 N N . VAL A 1 166 ? -11.539 17.188 15.719 1 94.62 166 VAL A N 1
ATOM 1336 C CA . VAL A 1 166 ? -10.258 16.797 16.312 1 94.62 166 VAL A CA 1
ATOM 1337 C C . VAL A 1 166 ? -9.766 17.906 17.234 1 94.62 166 VAL A C 1
ATOM 1339 O O . VAL A 1 166 ? -10.109 19.078 17.047 1 94.62 166 VAL A O 1
ATOM 1342 N N . GLY A 1 167 ? -9.078 17.5 18.234 1 87.06 167 GLY A N 1
ATOM 1343 C CA . GLY A 1 167 ? -8.375 18.422 19.094 1 87.06 167 GLY A CA 1
ATOM 1344 C C . GLY A 1 167 ? -6.984 18.781 18.594 1 87.06 167 GLY A C 1
ATOM 1345 O O . GLY A 1 167 ? -6.613 18.406 17.484 1 87.06 167 GLY A O 1
ATOM 1346 N N . ALA A 1 168 ? -6.406 19.625 19.547 1 71.56 168 ALA A N 1
ATOM 1347 C CA . ALA A 1 168 ? -5.031 19.969 19.203 1 71.56 168 ALA A CA 1
ATOM 1348 C C . ALA A 1 168 ? -4.168 18.719 19.094 1 71.56 168 ALA A C 1
ATOM 1350 O O . ALA A 1 168 ? -4.32 17.766 19.859 1 71.56 168 ALA A O 1
ATOM 1351 N N . TYR A 1 169 ? -3.512 18.703 18.031 1 63.25 169 TYR A N 1
ATOM 1352 C CA . TYR A 1 169 ? -2.604 17.578 17.859 1 63.25 169 TYR A CA 1
ATOM 1353 C C . TYR A 1 169 ? -1.618 17.484 19.016 1 63.25 169 TYR A C 1
ATOM 1355 O O . TYR A 1 169 ? -1.312 16.391 19.5 1 63.25 169 TYR A O 1
ATOM 1363 N N . TYR A 1 170 ? -1.187 18.719 19.453 1 61.75 170 TYR A N 1
ATOM 1364 C CA . TYR A 1 170 ? -0.332 18.828 20.625 1 61.75 170 TYR A CA 1
ATOM 1365 C C . TYR A 1 170 ? -1.066 19.531 21.766 1 61.75 170 TYR A C 1
ATOM 1367 O O . TYR A 1 170 ? -1.356 20.719 21.688 1 61.75 170 TYR A O 1
ATOM 1375 N N . LYS A 1 171 ? -1.445 18.828 22.781 1 57.34 171 LYS A N 1
ATOM 1376 C CA . LYS A 1 171 ? -2.203 19.344 23.922 1 57.34 171 LYS A CA 1
ATOM 1377 C C . LYS A 1 171 ? -1.5 20.547 24.547 1 57.34 171 LYS A C 1
ATOM 1379 O O . LYS A 1 171 ? -2.148 21.516 24.938 1 57.34 171 LYS A O 1
ATOM 1384 N N . GLU A 1 172 ? -0.234 20.375 24.688 1 59.34 172 GLU A N 1
ATOM 1385 C CA . GLU A 1 172 ? 0.518 21.406 25.391 1 59.34 172 GLU A CA 1
ATOM 1386 C C . GLU A 1 172 ? 1.083 22.438 24.406 1 59.34 172 GLU A C 1
ATOM 1388 O O . GLU A 1 172 ? 1.908 23.266 24.781 1 59.34 172 GLU A O 1
ATOM 1393 N N . GLY A 1 173 ? 0.543 22.422 23.234 1 65.69 173 GLY A N 1
ATOM 1394 C CA . GLY A 1 173 ? 1.128 23.297 22.219 1 65.69 173 GLY A CA 1
ATOM 1395 C C . GLY A 1 173 ? 2.113 22.578 21.328 1 65.69 173 GLY A C 1
ATOM 1396 O O . GLY A 1 173 ? 2.25 21.359 21.391 1 65.69 173 GLY A O 1
ATOM 1397 N N . ILE A 1 174 ? 2.641 23.359 20.422 1 81.94 174 ILE A N 1
ATOM 1398 C CA . ILE A 1 174 ? 3.578 22.734 19.5 1 81.94 174 ILE A CA 1
ATOM 1399 C C . ILE A 1 174 ? 4.891 22.422 20.234 1 81.94 174 ILE A C 1
ATOM 1401 O O . ILE A 1 174 ? 5.746 23.297 20.359 1 81.94 174 ILE A O 1
ATOM 1405 N N . ASN A 1 175 ? 4.953 21.328 20.844 1 86.06 175 ASN A N 1
ATOM 1406 C CA . ASN A 1 175 ? 6.152 20.875 21.531 1 86.06 175 ASN A CA 1
ATOM 1407 C C . ASN A 1 175 ? 7.078 20.109 20.609 1 86.06 175 ASN A C 1
ATOM 1409 O O . ASN A 1 175 ? 6.613 19.312 19.781 1 86.06 175 ASN A O 1
ATOM 1413 N N . PRO A 1 176 ? 8.344 20.406 20.828 1 93.19 176 PRO A N 1
ATOM 1414 C CA . PRO A 1 176 ? 9.305 19.75 19.938 1 93.19 176 PRO A CA 1
ATOM 1415 C C . PRO A 1 176 ? 9.328 18.234 20.109 1 93.19 176 PRO A C 1
ATOM 1417 O O . PRO A 1 176 ? 9.195 17.734 21.234 1 93.19 176 PRO A O 1
ATOM 1420 N N . VAL A 1 177 ? 9.469 17.578 19.016 1 92.31 177 VAL A N 1
ATOM 1421 C CA . VAL A 1 177 ? 9.539 16.109 19.031 1 92.31 177 VAL A CA 1
ATOM 1422 C C . VAL A 1 177 ? 10.984 15.664 18.891 1 92.31 177 VAL A C 1
ATOM 1424 O O . VAL A 1 177 ? 11.852 16.438 18.5 1 92.31 177 VAL A O 1
ATOM 1427 N N . SER A 1 178 ? 11.234 14.445 19.312 1 95.25 178 SER A N 1
ATOM 1428 C CA . SER A 1 178 ? 12.516 13.789 19.078 1 95.25 178 SER A CA 1
ATOM 1429 C C . SER A 1 178 ? 12.461 12.875 17.859 1 95.25 178 SER A C 1
ATOM 1431 O O . SER A 1 178 ? 11.508 12.117 17.688 1 95.25 178 SER A O 1
ATOM 1433 N N . ILE A 1 179 ? 13.461 13.008 17.031 1 95.44 179 ILE A N 1
ATOM 1434 C CA . ILE A 1 179 ? 13.453 12.203 15.805 1 95.44 179 ILE A CA 1
ATOM 1435 C C . ILE A 1 179 ? 14.719 11.352 15.75 1 95.44 179 ILE A C 1
ATOM 1437 O O . ILE A 1 179 ? 15.766 11.75 16.266 1 95.44 179 ILE A O 1
ATOM 1441 N N . ALA A 1 180 ? 14.602 10.164 15.172 1 96.88 180 ALA A N 1
ATOM 1442 C CA . ALA A 1 180 ? 15.727 9.258 14.961 1 96.88 180 ALA A CA 1
ATOM 1443 C C . ALA A 1 180 ? 15.953 9 13.477 1 96.88 180 ALA A C 1
ATOM 1445 O O . ALA A 1 180 ? 15.008 8.711 12.742 1 96.88 180 ALA A O 1
ATOM 1446 N N . VAL A 1 181 ? 17.188 9.117 13.07 1 95.5 181 VAL A N 1
ATOM 1447 C CA . VAL A 1 181 ? 17.516 8.844 11.68 1 95.5 181 VAL A CA 1
ATOM 1448 C C . VAL A 1 181 ? 17.406 7.344 11.406 1 95.5 181 VAL A C 1
ATOM 1450 O O . VAL A 1 181 ? 17.938 6.527 12.156 1 95.5 181 VAL A O 1
ATOM 1453 N N . GLU A 1 182 ? 16.672 6.996 10.383 1 86.62 182 GLU A N 1
ATOM 1454 C CA . GLU A 1 182 ? 16.5 5.602 9.992 1 86.62 182 GLU A CA 1
ATOM 1455 C C . GLU A 1 182 ? 17.578 5.156 9.008 1 86.62 182 GLU A C 1
ATOM 1457 O O . GLU A 1 182 ? 17.766 5.781 7.961 1 86.62 182 GLU A O 1
ATOM 1462 N N . ASN A 1 183 ? 18.188 4.004 9.273 1 86.38 183 ASN A N 1
ATOM 1463 C CA . ASN A 1 183 ? 19.266 3.553 8.414 1 86.38 183 ASN A CA 1
ATOM 1464 C C . ASN A 1 183 ? 18.969 2.18 7.812 1 86.38 183 ASN A C 1
ATOM 1466 O O . ASN A 1 183 ? 19.625 1.759 6.859 1 86.38 183 ASN A O 1
ATOM 1470 N N . ASP A 1 184 ? 18.031 1.548 8.289 1 91.62 184 ASP A N 1
ATOM 1471 C CA . ASP A 1 184 ? 17.766 0.189 7.82 1 91.62 184 ASP A CA 1
ATOM 1472 C C . ASP A 1 184 ? 16.578 0.153 6.859 1 91.62 184 ASP A C 1
ATOM 1474 O O . ASP A 1 184 ? 16.609 -0.562 5.855 1 91.62 184 ASP A O 1
ATOM 1478 N N . TYR A 1 185 ? 15.586 0.878 7.156 1 95.69 185 TYR A N 1
ATOM 1479 C CA . TYR A 1 185 ? 14.383 0.904 6.324 1 95.69 185 TYR A CA 1
ATOM 1480 C C . TYR A 1 185 ? 14.391 2.107 5.391 1 95.69 185 TYR A C 1
ATOM 1482 O O . TYR A 1 185 ? 15.07 3.104 5.656 1 95.69 185 TYR A O 1
ATOM 1490 N N . VAL A 1 186 ? 13.719 1.922 4.289 1 94.94 186 VAL A N 1
ATOM 1491 C CA . VAL A 1 186 ? 13.625 2.951 3.262 1 94.94 186 VAL A CA 1
ATOM 1492 C C . VAL A 1 186 ? 12.164 3.33 3.041 1 94.94 186 VAL A C 1
ATOM 1494 O O . VAL A 1 186 ? 11.312 2.459 2.828 1 94.94 186 VAL A O 1
ATOM 1497 N N . ARG A 1 187 ? 11.875 4.559 3.08 1 94.69 187 ARG A N 1
ATOM 1498 C CA . ARG A 1 187 ? 10.508 5.02 2.879 1 94.69 187 ARG A CA 1
ATOM 1499 C C . ARG A 1 187 ? 10.109 4.922 1.41 1 94.69 187 ARG A C 1
ATOM 1501 O O . ARG A 1 187 ? 9.047 4.391 1.085 1 94.69 187 ARG A O 1
ATOM 1508 N N . ALA A 1 188 ? 10.961 5.41 0.558 1 94.56 188 ALA A N 1
ATOM 1509 C CA . ALA A 1 188 ? 10.641 5.496 -0.865 1 94.56 188 ALA A CA 1
ATOM 1510 C C . ALA A 1 188 ? 11.898 5.746 -1.692 1 94.56 188 ALA A C 1
ATOM 1512 O O . ALA A 1 188 ? 12.945 6.102 -1.148 1 94.56 188 ALA A O 1
ATOM 1513 N N . VAL A 1 189 ? 11.781 5.543 -2.934 1 95.5 189 VAL A N 1
ATOM 1514 C CA . VAL A 1 189 ? 12.797 5.91 -3.918 1 95.5 189 VAL A CA 1
ATOM 1515 C C . VAL A 1 189 ? 12.125 6.516 -5.148 1 95.5 189 VAL A C 1
ATOM 1517 O O . VAL A 1 189 ? 10.922 6.336 -5.363 1 95.5 189 VAL A O 1
ATOM 1520 N N . LYS A 1 190 ? 12.953 7.277 -5.883 1 95.44 190 LYS A N 1
ATOM 1521 C CA . LYS A 1 190 ? 12.43 7.766 -7.152 1 95.44 190 LYS A CA 1
ATOM 1522 C C . LYS A 1 190 ? 11.938 6.617 -8.023 1 95.44 190 LYS A C 1
ATOM 1524 O O . LYS A 1 190 ? 12.609 5.59 -8.148 1 95.44 190 LYS A O 1
ATOM 1529 N N . GLY A 1 191 ? 10.773 6.785 -8.602 1 95.88 191 GLY A N 1
ATOM 1530 C CA . GLY A 1 191 ? 10.164 5.73 -9.391 1 95.88 191 GLY A CA 1
ATOM 1531 C C . GLY A 1 191 ? 9.164 4.902 -8.602 1 95.88 191 GLY A C 1
ATOM 1532 O O . GLY A 1 191 ? 8.359 4.168 -9.188 1 95.88 191 GLY A O 1
ATOM 1533 N N . GLY A 1 192 ? 9.266 4.953 -7.281 1 96.56 192 GLY A N 1
ATOM 1534 C CA . GLY A 1 192 ? 8.266 4.324 -6.434 1 96.56 192 GLY A CA 1
ATOM 1535 C C . GLY A 1 192 ? 7.02 5.172 -6.25 1 96.56 192 GLY A C 1
ATOM 1536 O O . GLY A 1 192 ? 6.609 5.891 -7.164 1 96.56 192 GLY A O 1
ATOM 1537 N N . THR A 1 193 ? 6.391 5.02 -5.055 1 97.44 193 THR A N 1
ATOM 1538 C CA . THR A 1 193 ? 5.137 5.727 -4.828 1 97.44 193 THR A CA 1
ATOM 1539 C C . THR A 1 193 ? 5.324 6.852 -3.814 1 97.44 193 THR A C 1
ATOM 1541 O O . THR A 1 193 ? 4.352 7.352 -3.246 1 97.44 193 THR A O 1
ATOM 1544 N N . GLY A 1 194 ? 6.477 7.242 -3.576 1 96.75 194 GLY A N 1
ATOM 1545 C CA . GLY A 1 194 ? 6.785 8.188 -2.516 1 96.75 194 GLY A CA 1
ATOM 1546 C C . GLY A 1 194 ? 6.082 9.516 -2.68 1 96.75 194 GLY A C 1
ATOM 1547 O O . GLY A 1 194 ? 5.797 10.203 -1.693 1 96.75 194 GLY A O 1
ATOM 1548 N N . ASP A 1 195 ? 5.824 9.898 -3.844 1 96.62 195 ASP A N 1
ATOM 1549 C CA . ASP A 1 195 ? 5.219 11.211 -4.074 1 96.62 195 ASP A CA 1
ATOM 1550 C C . ASP A 1 195 ? 3.705 11.102 -4.223 1 96.62 195 ASP A C 1
ATOM 1552 O O . ASP A 1 195 ? 3.037 12.07 -4.574 1 96.62 195 ASP A O 1
ATOM 1556 N N . ALA A 1 196 ? 3.174 9.969 -4.086 1 98 196 ALA A N 1
ATOM 1557 C CA . ALA A 1 196 ? 1.731 9.75 -4.043 1 98 196 ALA A CA 1
ATOM 1558 C C . ALA A 1 196 ? 1.25 9.547 -2.607 1 98 196 ALA A C 1
ATOM 1560 O O . ALA A 1 196 ? 1.923 8.898 -1.804 1 98 196 ALA A O 1
ATOM 1561 N N . LYS A 1 197 ? 0.156 10.148 -2.273 1 98.31 197 LYS A N 1
ATOM 1562 C CA . LYS A 1 197 ? -0.418 9.977 -0.943 1 98.31 197 LYS A CA 1
ATOM 1563 C C . LYS A 1 197 ? -1.31 8.742 -0.887 1 98.31 197 LYS A C 1
ATOM 1565 O O . LYS A 1 197 ? -2.537 8.852 -0.859 1 98.31 197 LYS A O 1
ATOM 1570 N N . THR A 1 198 ? -0.697 7.566 -0.757 1 98.5 198 THR A N 1
ATOM 1571 C CA . THR A 1 198 ? -1.356 6.27 -0.866 1 98.5 198 THR A CA 1
ATOM 1572 C C . THR A 1 198 ? -1.115 5.434 0.387 1 98.5 198 THR A C 1
ATOM 1574 O O . THR A 1 198 ? -0.113 5.617 1.08 1 98.5 198 THR A O 1
ATOM 1577 N N . GLY A 1 199 ? -2.055 4.527 0.684 1 98.06 199 GLY A N 1
ATOM 1578 C CA . GLY A 1 199 ? -1.98 3.709 1.885 1 98.06 199 GLY A CA 1
ATOM 1579 C C . GLY A 1 199 ? -0.709 2.887 1.968 1 98.06 199 GLY A C 1
ATOM 1580 O O . GLY A 1 199 ? -0.155 2.697 3.053 1 98.06 199 GLY A O 1
ATOM 1581 N N . GLY A 1 200 ? -0.234 2.412 0.868 1 97.88 200 GLY A N 1
ATOM 1582 C CA . GLY A 1 200 ? 0.939 1.554 0.833 1 97.88 200 GLY A CA 1
ATOM 1583 C C . GLY A 1 200 ? 2.176 2.209 1.419 1 97.88 200 GLY A C 1
ATOM 1584 O O . GLY A 1 200 ? 2.994 1.545 2.059 1 97.88 200 GLY A O 1
ATOM 1585 N N . ASN A 1 201 ? 2.346 3.506 1.242 1 97.44 201 ASN A N 1
ATOM 1586 C CA . ASN A 1 201 ? 3.49 4.23 1.787 1 97.44 201 ASN A CA 1
ATOM 1587 C C . ASN A 1 201 ? 3.467 4.246 3.312 1 97.44 201 ASN A C 1
ATOM 1589 O O . ASN A 1 201 ? 4.52 4.18 3.955 1 97.44 201 ASN A O 1
ATOM 1593 N N . TYR A 1 202 ? 2.314 4.363 3.809 1 97.25 202 TYR A N 1
ATOM 1594 C CA . TYR A 1 202 ? 2.172 4.461 5.258 1 97.25 202 TYR A CA 1
ATOM 1595 C C . TYR A 1 202 ? 2.342 3.1 5.918 1 97.25 202 TYR A C 1
ATOM 1597 O O . TYR A 1 202 ? 2.973 2.988 6.973 1 97.25 202 TYR A O 1
ATOM 1605 N N . ALA A 1 203 ? 1.815 2.096 5.262 1 97.81 203 ALA A N 1
ATOM 1606 C CA . ALA A 1 203 ? 2.059 0.742 5.754 1 97.81 203 ALA A CA 1
ATOM 1607 C C . ALA A 1 203 ? 3.553 0.441 5.816 1 97.81 203 ALA A C 1
ATOM 1609 O O . ALA A 1 203 ? 4.035 -0.141 6.789 1 97.81 203 ALA A O 1
ATOM 1610 N N . ALA A 1 204 ? 4.281 0.848 4.832 1 97.06 204 ALA A N 1
ATOM 1611 C CA . ALA A 1 204 ? 5.707 0.569 4.691 1 97.06 204 ALA A CA 1
ATOM 1612 C C . ALA A 1 204 ? 6.512 1.281 5.777 1 97.06 204 ALA A C 1
ATOM 1614 O O . ALA A 1 204 ? 7.648 0.896 6.07 1 97.06 204 ALA A O 1
ATOM 1615 N N . SER A 1 205 ? 5.949 2.293 6.375 1 97.06 205 SER A N 1
ATOM 1616 C CA . SER A 1 205 ? 6.695 3.111 7.328 1 97.06 205 SER A CA 1
ATOM 1617 C C . SER A 1 205 ? 6.535 2.584 8.75 1 97.06 205 SER A C 1
ATOM 1619 O O . SER A 1 205 ? 7.285 2.973 9.648 1 97.06 205 SER A O 1
ATOM 1621 N N . LEU A 1 206 ? 5.598 1.725 8.945 1 97.75 206 LEU A N 1
ATOM 1622 C CA . LEU A 1 206 ? 5.16 1.364 10.289 1 97.75 206 LEU A CA 1
ATOM 1623 C C . LEU A 1 206 ? 6.281 0.677 11.062 1 97.75 206 LEU A C 1
ATOM 1625 O O . LEU A 1 206 ? 6.492 0.963 12.242 1 97.75 206 LEU A O 1
ATOM 1629 N N . LYS A 1 207 ? 7.008 -0.25 10.453 1 97.62 207 LYS A N 1
ATOM 1630 C CA . LYS A 1 207 ? 8.031 -1.008 11.156 1 97.62 207 LYS A CA 1
ATOM 1631 C C . LYS A 1 207 ? 9.141 -0.09 11.664 1 97.62 207 LYS A C 1
ATOM 1633 O O . LYS A 1 207 ? 9.594 -0.227 12.805 1 97.62 207 LYS A O 1
ATOM 1638 N N . ALA A 1 208 ? 9.594 0.819 10.82 1 96.75 208 ALA A N 1
ATOM 1639 C CA . ALA A 1 208 ? 10.602 1.791 11.234 1 96.75 208 ALA A CA 1
ATOM 1640 C C . ALA A 1 208 ? 10.117 2.613 12.422 1 96.75 208 ALA A C 1
ATOM 1642 O O . ALA A 1 208 ? 10.875 2.875 13.359 1 96.75 208 ALA A O 1
ATOM 1643 N N . GLN A 1 209 ? 8.906 3.041 12.359 1 95.88 209 GLN A N 1
ATOM 1644 C CA . GLN A 1 209 ? 8.32 3.816 13.445 1 95.88 209 GLN A CA 1
ATOM 1645 C C . GLN A 1 209 ? 8.273 3 14.734 1 95.88 209 GLN A C 1
ATOM 1647 O O . GLN A 1 209 ? 8.531 3.529 15.82 1 95.88 209 GLN A O 1
ATOM 1652 N N . GLU A 1 210 ? 7.863 1.762 14.57 1 95.5 210 GLU A N 1
ATOM 1653 C CA . GLU A 1 210 ? 7.824 0.872 15.727 1 95.5 210 GLU A CA 1
ATOM 1654 C C . GLU A 1 210 ? 9.203 0.747 16.375 1 95.5 210 GLU A C 1
ATOM 1656 O O . GLU A 1 210 ? 9.328 0.82 17.594 1 95.5 210 GLU A O 1
ATOM 1661 N N . VAL A 1 211 ? 10.227 0.569 15.609 1 94.5 211 VAL A N 1
ATOM 1662 C CA . VAL A 1 211 ? 11.594 0.421 16.094 1 94.5 211 VAL A CA 1
ATOM 1663 C C . VAL A 1 211 ? 12.047 1.712 16.781 1 94.5 211 VAL A C 1
ATOM 1665 O O . VAL A 1 211 ? 12.609 1.679 17.875 1 94.5 211 VAL A O 1
ATOM 1668 N N . ALA A 1 212 ? 11.766 2.85 16.156 1 93.94 212 ALA A N 1
ATOM 1669 C CA . ALA A 1 212 ? 12.125 4.145 16.734 1 93.94 212 ALA A CA 1
ATOM 1670 C C . ALA A 1 212 ? 11.422 4.367 18.062 1 93.94 212 ALA A C 1
ATOM 1672 O O . ALA A 1 212 ? 12.039 4.812 19.031 1 93.94 212 ALA A O 1
ATOM 1673 N N . ALA A 1 213 ? 10.148 4.055 18.078 1 93.75 213 ALA A N 1
ATOM 1674 C CA . ALA A 1 213 ? 9.367 4.23 19.297 1 93.75 213 ALA A CA 1
ATOM 1675 C C . ALA A 1 213 ? 9.914 3.367 20.438 1 93.75 213 ALA A C 1
ATOM 1677 O O . ALA A 1 213 ? 9.961 3.799 21.594 1 93.75 213 ALA A O 1
ATOM 1678 N N . ALA A 1 214 ? 10.297 2.188 20.109 1 93.25 214 ALA A N 1
ATOM 1679 C CA . ALA A 1 214 ? 10.859 1.274 21.094 1 93.25 214 ALA A CA 1
ATOM 1680 C C . ALA A 1 214 ? 12.148 1.835 21.688 1 93.25 214 ALA A C 1
ATOM 1682 O O . ALA A 1 214 ? 12.508 1.52 22.828 1 93.25 214 ALA A O 1
ATOM 1683 N N . SER A 1 215 ? 12.766 2.686 20.953 1 91.44 215 SER A N 1
ATOM 1684 C CA . SER A 1 215 ? 14.008 3.299 21.406 1 91.44 215 SER A CA 1
ATOM 1685 C C . SER A 1 215 ? 13.75 4.664 22.047 1 91.44 215 SER A C 1
ATOM 1687 O O . SER A 1 215 ? 14.695 5.395 22.359 1 91.44 215 SER A O 1
ATOM 1689 N N . GLY A 1 216 ? 12.43 5.117 22.047 1 91.88 216 GLY A N 1
ATOM 1690 C CA . GLY A 1 216 ? 12.055 6.328 22.766 1 91.88 216 GLY A CA 1
ATOM 1691 C C . GLY A 1 216 ? 11.961 7.547 21.875 1 91.88 216 GLY A C 1
ATOM 1692 O O . GLY A 1 216 ? 11.891 8.68 22.359 1 91.88 216 GLY A O 1
ATOM 1693 N N . PHE A 1 217 ? 12.008 7.34 20.625 1 92.81 217 PHE A N 1
ATOM 1694 C CA . PHE A 1 217 ? 11.906 8.469 19.719 1 92.81 217 PHE A CA 1
ATOM 1695 C C . PHE A 1 217 ? 10.523 8.547 19.094 1 92.81 217 PHE A C 1
ATOM 1697 O O . PHE A 1 217 ? 9.914 7.516 18.781 1 92.81 217 PHE A O 1
ATOM 1704 N N . SER A 1 218 ? 10.086 9.688 18.797 1 90.75 218 SER A N 1
ATOM 1705 C CA . SER A 1 218 ? 8.703 9.922 18.406 1 90.75 218 SER A CA 1
ATOM 1706 C C . SER A 1 218 ? 8.531 9.758 16.891 1 90.75 218 SER A C 1
ATOM 1708 O O . SER A 1 218 ? 7.453 9.367 16.438 1 90.75 218 SER A O 1
ATOM 1710 N N . GLN A 1 219 ? 9.531 10.156 16.156 1 93.06 219 GLN A N 1
ATOM 1711 C CA . GLN A 1 219 ? 9.422 10.125 14.695 1 93.06 219 GLN A CA 1
ATOM 1712 C C . GLN A 1 219 ? 10.711 9.617 14.062 1 93.06 219 GLN A C 1
ATOM 1714 O O . GLN A 1 219 ? 11.758 9.586 14.703 1 93.06 219 GLN A O 1
ATOM 1719 N N . VAL A 1 220 ? 10.547 9.258 12.883 1 96.5 220 VAL A N 1
ATOM 1720 C CA . VAL A 1 220 ? 11.664 8.75 12.094 1 96.5 220 VAL A CA 1
ATOM 1721 C C . VAL A 1 220 ? 12.086 9.797 11.062 1 96.5 220 VAL A C 1
ATOM 1723 O O . VAL A 1 220 ? 11.242 10.352 10.344 1 96.5 220 VAL A O 1
ATOM 1726 N N . LEU A 1 221 ? 13.336 10.125 11.016 1 98.06 221 LEU A N 1
ATOM 1727 C CA . LEU A 1 221 ? 13.883 10.914 9.914 1 98.06 221 LEU A CA 1
ATOM 1728 C C . LEU A 1 221 ? 14.344 10.016 8.773 1 98.06 221 LEU A C 1
ATOM 1730 O O . LEU A 1 221 ? 15.289 9.234 8.945 1 98.06 221 LEU A O 1
ATOM 1734 N N . TRP A 1 222 ? 13.789 10.18 7.641 1 97.88 222 TRP A N 1
ATOM 1735 C CA . TRP A 1 222 ? 14.031 9.297 6.504 1 97.88 222 TRP A CA 1
ATOM 1736 C C . TRP A 1 222 ? 15.156 9.828 5.629 1 97.88 222 TRP A C 1
ATOM 1738 O O . TRP A 1 222 ? 15.141 11 5.23 1 97.88 222 TRP A O 1
ATOM 1748 N N . LEU A 1 223 ? 16.047 9.008 5.32 1 97.44 223 LEU A N 1
ATOM 1749 C CA . LEU A 1 223 ? 17.062 9.305 4.312 1 97.44 223 LEU A CA 1
ATOM 1750 C C . LEU A 1 223 ? 16.672 8.727 2.957 1 97.44 223 LEU A C 1
ATOM 1752 O O . LEU A 1 223 ? 15.75 7.906 2.871 1 97.44 223 LEU A O 1
ATOM 1756 N N . ASP A 1 224 ? 17.297 9.203 1.92 1 96.25 224 ASP A N 1
ATOM 1757 C CA . ASP A 1 224 ? 17.031 8.68 0.582 1 96.25 224 ASP A CA 1
ATOM 1758 C C . ASP A 1 224 ? 17.344 7.188 0.5 1 96.25 224 ASP A C 1
ATOM 1760 O O . ASP A 1 224 ? 18.25 6.699 1.193 1 96.25 224 ASP A O 1
ATOM 1764 N N . GLY A 1 225 ? 16.688 6.508 -0.336 1 93.62 225 GLY A N 1
ATOM 1765 C CA . GLY A 1 225 ? 16.781 5.059 -0.392 1 93.62 225 GLY A CA 1
ATOM 1766 C C . GLY A 1 225 ? 17.938 4.57 -1.228 1 93.62 225 GLY A C 1
ATOM 1767 O O . GLY A 1 225 ? 18.219 3.369 -1.272 1 93.62 225 GLY A O 1
ATOM 1768 N N . VAL A 1 226 ? 18.625 5.434 -1.846 1 94 226 VAL A N 1
ATOM 1769 C CA . VAL A 1 226 ? 19.688 5.031 -2.773 1 94 226 VAL A CA 1
ATOM 1770 C C . VAL A 1 226 ? 21.047 5.207 -2.113 1 94 226 VAL A C 1
ATOM 1772 O O . VAL A 1 226 ? 21.766 4.227 -1.885 1 94 226 VAL A O 1
ATOM 1775 N N . GLU A 1 227 ? 21.328 6.406 -1.686 1 94.94 227 GLU A N 1
ATOM 1776 C CA . GLU A 1 227 ? 22.625 6.703 -1.1 1 94.94 227 GLU A CA 1
ATOM 1777 C C . GLU A 1 227 ? 22.578 6.637 0.424 1 94.94 227 GLU A C 1
ATOM 1779 O O . GLU A 1 227 ? 23.609 6.527 1.082 1 94.94 227 GLU A O 1
ATOM 1784 N N . LYS A 1 228 ? 21.375 6.785 1.015 1 95 228 LYS A N 1
ATOM 1785 C CA . LYS A 1 228 ? 21.156 6.809 2.459 1 95 228 LYS A CA 1
ATOM 1786 C C . LYS A 1 228 ? 21.984 7.91 3.119 1 95 228 LYS A C 1
ATOM 1788 O O . LYS A 1 228 ? 22.625 7.68 4.141 1 95 228 LYS A O 1
ATOM 1793 N N . LYS A 1 229 ? 22 9.031 2.467 1 96.81 229 LYS A N 1
ATOM 1794 C CA . LYS A 1 229 ? 22.781 10.164 2.938 1 96.81 229 LYS A CA 1
ATOM 1795 C C . LYS A 1 229 ? 21.938 11.43 3.021 1 96.81 229 LYS A C 1
ATOM 1797 O O . LYS A 1 229 ? 22.234 12.328 3.816 1 96.81 229 LYS A O 1
ATOM 1802 N N . TYR A 1 230 ? 20.984 11.477 2.227 1 97.88 230 TYR A N 1
ATOM 1803 C CA . TYR A 1 230 ? 20.234 12.727 2.084 1 97.88 230 TYR A CA 1
ATOM 1804 C C . TYR A 1 230 ? 18.859 12.609 2.719 1 97.88 230 TYR A C 1
ATOM 1806 O O . TYR A 1 230 ? 18.156 11.609 2.537 1 97.88 230 TYR A O 1
ATOM 1814 N N . ILE A 1 231 ? 18.484 13.656 3.395 1 98.19 231 ILE A N 1
ATOM 1815 C CA . ILE A 1 231 ? 17.234 13.703 4.133 1 98.19 231 ILE A CA 1
ATOM 1816 C C . ILE A 1 231 ? 16.062 13.891 3.162 1 98.19 231 ILE A C 1
ATOM 1818 O O . ILE A 1 231 ? 16.156 14.68 2.219 1 98.19 231 ILE A O 1
ATOM 1822 N N . GLU A 1 232 ? 14.977 13.172 3.428 1 97.25 232 GLU A N 1
ATOM 1823 C CA . GLU A 1 232 ? 13.805 13.328 2.564 1 97.25 232 GLU A CA 1
ATOM 1824 C C . GLU A 1 232 ? 12.586 13.789 3.361 1 97.25 232 GLU A C 1
ATOM 1826 O O . GLU A 1 232 ? 12.023 14.844 3.088 1 97.25 232 GLU A O 1
ATOM 1831 N N . GLU A 1 233 ? 12.133 12.977 4.367 1 97.31 233 GLU A N 1
ATOM 1832 C CA . GLU A 1 233 ? 10.945 13.281 5.16 1 97.31 233 GLU A CA 1
ATOM 1833 C C . GLU A 1 233 ? 11.156 12.906 6.629 1 97.31 233 GLU A C 1
ATOM 1835 O O . GLU A 1 233 ? 12.141 12.258 6.977 1 97.31 233 GLU A O 1
ATOM 1840 N N . VAL A 1 234 ? 10.242 13.344 7.469 1 94.62 234 VAL A N 1
ATOM 1841 C CA . VAL A 1 234 ? 10.195 12.953 8.875 1 94.62 234 VAL A CA 1
ATOM 1842 C C . VAL A 1 234 ? 8.812 12.43 9.219 1 94.62 234 VAL A C 1
ATOM 1844 O O . VAL A 1 234 ? 7.816 13.148 9.102 1 94.62 234 VAL A O 1
ATOM 1847 N N . GLY A 1 235 ? 8.828 11.172 9.672 1 92.62 235 GLY A N 1
ATOM 1848 C CA . GLY A 1 235 ? 7.52 10.547 9.812 1 92.62 235 GLY A CA 1
ATOM 1849 C C . GLY A 1 235 ? 6.703 10.578 8.531 1 92.62 235 GLY A C 1
ATOM 1850 O O . GLY A 1 235 ? 7.148 10.094 7.492 1 92.62 235 GLY A O 1
ATOM 1851 N N . SER A 1 236 ? 5.531 11.211 8.672 1 88.88 236 SER A N 1
ATOM 1852 C CA . SER A 1 236 ? 4.684 11.398 7.5 1 88.88 236 SER A CA 1
ATOM 1853 C C . SER A 1 236 ? 4.676 12.859 7.055 1 88.88 236 SER A C 1
ATOM 1855 O O . SER A 1 236 ? 3.758 13.289 6.355 1 88.88 236 SER A O 1
ATOM 1857 N N . MET A 1 237 ? 5.688 13.609 7.418 1 94.69 237 MET A N 1
ATOM 1858 C CA . MET A 1 237 ? 5.723 15.047 7.18 1 94.69 237 MET A CA 1
ATOM 1859 C C . MET A 1 237 ? 6.918 15.43 6.312 1 94.69 237 MET A C 1
ATOM 1861 O O . MET A 1 237 ? 7.871 14.656 6.188 1 94.69 237 MET A O 1
ATOM 1865 N N . ASN A 1 238 ? 6.844 16.656 5.723 1 98.38 238 ASN A N 1
ATOM 1866 C CA . ASN A 1 238 ? 8.039 17.297 5.195 1 98.38 238 ASN A CA 1
ATOM 1867 C C . ASN A 1 238 ? 8.891 17.906 6.312 1 98.38 238 ASN A C 1
ATOM 1869 O O . ASN A 1 238 ? 8.445 18 7.457 1 98.38 238 ASN A O 1
ATOM 1873 N N . VAL A 1 239 ? 10.18 18.281 5.961 1 98.56 239 VAL A N 1
ATOM 1874 C CA . VAL A 1 239 ? 11.047 18.766 7.027 1 98.56 239 VAL A CA 1
ATOM 1875 C C . VAL A 1 239 ? 11.836 19.984 6.547 1 98.56 239 VAL A C 1
ATOM 1877 O O . VAL A 1 239 ? 12.172 20.094 5.363 1 98.56 239 VAL A O 1
ATOM 1880 N N . PHE A 1 240 ? 12.078 20.906 7.441 1 98.88 240 PHE A N 1
ATOM 1881 C CA . PHE A 1 240 ? 12.852 22.125 7.223 1 98.88 240 PHE A CA 1
ATOM 1882 C C . PHE A 1 240 ? 13.945 22.266 8.273 1 98.88 240 PHE A C 1
ATOM 1884 O O . PHE A 1 240 ? 13.758 21.859 9.43 1 98.88 240 PHE A O 1
ATOM 1891 N N . PHE A 1 241 ? 15.055 22.875 7.883 1 98.81 241 PHE A N 1
ATOM 1892 C CA . PHE A 1 241 ? 16.141 23.234 8.781 1 98.81 241 PHE A CA 1
ATOM 1893 C C . PHE A 1 241 ? 16.547 24.688 8.578 1 98.81 241 PHE A C 1
ATOM 1895 O O . PHE A 1 241 ? 16.672 25.156 7.449 1 98.81 241 PHE A O 1
ATOM 1902 N N . LYS A 1 242 ? 16.656 25.406 9.625 1 98.81 242 LYS A N 1
ATOM 1903 C CA . LYS A 1 242 ? 17.297 26.719 9.57 1 98.81 242 LYS A CA 1
ATOM 1904 C C . LYS A 1 242 ? 18.766 26.625 9.992 1 98.81 242 LYS A C 1
ATOM 1906 O O . LYS A 1 242 ? 19.078 26.359 11.156 1 98.81 242 LYS A O 1
ATOM 1911 N N . ILE A 1 243 ? 19.641 26.844 9.078 1 98.56 243 ILE A N 1
ATOM 1912 C CA . ILE A 1 243 ? 21.078 26.719 9.281 1 98.56 243 ILE A CA 1
ATOM 1913 C C . ILE A 1 243 ? 21.781 28.031 8.93 1 98.56 243 ILE A C 1
ATOM 1915 O O . ILE A 1 243 ? 21.781 28.453 7.773 1 98.56 243 ILE A O 1
ATOM 1919 N N . ASP A 1 244 ? 22.328 28.656 9.906 1 97.88 244 ASP A N 1
ATOM 1920 C CA . ASP A 1 244 ? 23.094 29.875 9.727 1 97.88 244 ASP A CA 1
ATOM 1921 C C . ASP A 1 244 ? 22.297 30.938 8.969 1 97.88 244 ASP A C 1
ATOM 1923 O O . ASP A 1 244 ? 22.766 31.469 7.965 1 97.88 244 ASP A O 1
ATOM 1927 N N . GLY A 1 245 ? 21.094 31.062 9.367 1 97.62 245 GLY A N 1
ATOM 1928 C CA . GLY A 1 245 ? 20.234 32.094 8.844 1 97.62 245 GLY A CA 1
ATOM 1929 C C . GLY A 1 245 ? 19.469 31.672 7.605 1 97.62 245 GLY A C 1
ATOM 1930 O O . GLY A 1 245 ? 18.516 32.344 7.203 1 97.62 245 GLY A O 1
ATOM 1931 N N . GLU A 1 246 ? 19.844 30.562 7.016 1 98.44 246 GLU A N 1
ATOM 1932 C CA . GLU A 1 246 ? 19.188 30.062 5.816 1 98.44 246 GLU A CA 1
ATOM 1933 C C . GLU A 1 246 ? 18.234 28.906 6.156 1 98.44 246 GLU A C 1
ATOM 1935 O O . GLU A 1 246 ? 18.562 28.062 6.984 1 98.44 246 GLU A O 1
ATOM 1940 N N . ILE A 1 247 ? 17.094 28.984 5.531 1 98.81 247 ILE A N 1
ATOM 1941 C CA . ILE A 1 247 ? 16.156 27.891 5.707 1 98.81 247 ILE A CA 1
ATOM 1942 C C . ILE A 1 247 ? 16.25 26.938 4.52 1 98.81 247 ILE A C 1
ATOM 1944 O O . ILE A 1 247 ? 16.109 27.344 3.367 1 98.81 247 ILE A O 1
ATOM 1948 N N . VAL A 1 248 ? 16.531 25.641 4.805 1 98.81 248 VAL A N 1
ATOM 1949 C CA . VAL A 1 248 ? 16.703 24.641 3.75 1 98.81 248 VAL A CA 1
ATOM 1950 C C . VAL A 1 248 ? 15.695 23.516 3.93 1 98.81 248 VAL A C 1
ATOM 1952 O O . VAL A 1 248 ? 15.336 23.172 5.059 1 98.81 248 VAL A O 1
ATOM 1955 N N . THR A 1 249 ? 15.18 23.016 2.885 1 98.88 249 THR A N 1
ATOM 1956 C CA . THR A 1 249 ? 14.305 21.844 2.859 1 98.88 249 THR A CA 1
ATOM 1957 C C . THR A 1 249 ? 14.641 20.938 1.676 1 98.88 249 THR A C 1
ATOM 1959 O O . THR A 1 249 ? 15.094 21.422 0.633 1 98.88 249 THR A O 1
ATOM 1962 N N . PRO A 1 250 ? 14.516 19.641 1.853 1 98.62 250 PRO A N 1
ATOM 1963 C CA . PRO A 1 250 ? 14.805 18.75 0.732 1 98.62 250 PRO A CA 1
ATOM 1964 C C . PRO A 1 250 ? 14.008 19.094 -0.524 1 98.62 250 PRO A C 1
ATOM 1966 O O . PRO A 1 250 ? 12.812 19.359 -0.444 1 98.62 250 PRO A O 1
ATOM 1969 N N . GLN A 1 251 ? 14.719 19.109 -1.649 1 98.38 251 GLN A N 1
ATOM 1970 C CA . GLN A 1 251 ? 14.023 19.344 -2.916 1 98.38 251 GLN A CA 1
ATOM 1971 C C . GLN A 1 251 ? 13.172 18.141 -3.295 1 98.38 251 GLN A C 1
ATOM 1973 O O . GLN A 1 251 ? 13.539 16.984 -3.016 1 98.38 251 GLN A O 1
ATOM 1978 N N . LEU A 1 252 ? 12.023 18.453 -3.934 1 97.31 252 LEU A N 1
ATOM 1979 C CA . LEU A 1 252 ? 11.188 17.375 -4.449 1 97.31 252 LEU A CA 1
ATOM 1980 C C . LEU A 1 252 ? 11.914 16.609 -5.555 1 97.31 252 LEU A C 1
ATOM 1982 O O . LEU A 1 252 ? 12.523 17.219 -6.441 1 97.31 252 LEU A O 1
ATOM 1986 N N . ASN A 1 253 ? 11.914 15.289 -5.477 1 95.75 253 ASN A N 1
ATOM 1987 C CA . ASN A 1 253 ? 12.695 14.484 -6.41 1 95.75 253 ASN A CA 1
ATOM 1988 C C . ASN A 1 253 ? 11.93 13.25 -6.875 1 95.75 253 ASN A C 1
ATOM 1990 O O . ASN A 1 253 ? 12.516 12.305 -7.402 1 95.75 253 ASN A O 1
ATOM 1994 N N . GLY A 1 254 ? 10.688 13.227 -6.559 1 94.94 254 GLY A N 1
ATOM 1995 C CA . GLY A 1 254 ? 9.867 12.086 -6.949 1 94.94 254 GLY A CA 1
ATOM 1996 C C . GLY A 1 254 ? 9.648 11.094 -5.824 1 94.94 254 GLY A C 1
ATOM 1997 O O . GLY A 1 254 ? 8.797 10.211 -5.922 1 94.94 254 GLY A O 1
ATOM 1998 N N . SER A 1 255 ? 10.398 11.211 -4.746 1 96 255 SER A N 1
ATOM 1999 C CA . SER A 1 255 ? 10.234 10.312 -3.605 1 96 255 SER A CA 1
ATOM 2000 C C . SER A 1 255 ? 9.641 11.039 -2.408 1 96 255 SER A C 1
ATOM 2002 O O . SER A 1 255 ? 9.336 10.422 -1.388 1 96 255 SER A O 1
ATOM 2004 N N . ILE A 1 256 ? 9.445 12.305 -2.508 1 97.75 256 ILE A N 1
ATOM 2005 C CA . ILE A 1 256 ? 8.961 13.141 -1.414 1 97.75 256 ILE A CA 1
ATOM 2006 C C . ILE A 1 256 ? 7.566 13.656 -1.742 1 97.75 256 ILE A C 1
ATOM 2008 O O . ILE A 1 256 ? 7.305 14.094 -2.867 1 97.75 256 ILE A O 1
ATOM 2012 N N . LEU A 1 257 ? 6.684 13.531 -0.857 1 98 257 LEU A N 1
ATOM 2013 C CA . LEU A 1 257 ? 5.328 14.031 -1.062 1 98 257 LEU A CA 1
ATOM 2014 C C . LEU A 1 257 ? 5.324 15.547 -1.198 1 98 257 LEU A C 1
ATOM 2016 O O . LEU A 1 257 ? 5.996 16.25 -0.433 1 98 257 LEU A O 1
ATOM 2020 N N . GLN A 1 258 ? 4.605 16.016 -2.164 1 97.75 258 GLN A N 1
ATOM 2021 C CA . GLN A 1 258 ? 4.438 17.453 -2.334 1 97.75 258 GLN A CA 1
ATOM 2022 C C . GLN A 1 258 ? 3.371 18 -1.384 1 97.75 258 GLN A C 1
ATOM 2024 O O . GLN A 1 258 ? 2.242 18.266 -1.798 1 97.75 258 GLN A O 1
ATOM 2029 N N . GLY A 1 259 ? 3.758 18.297 -0.199 1 98 259 GLY A N 1
ATOM 2030 C CA . GLY A 1 259 ? 2.816 18.719 0.828 1 98 259 GLY A CA 1
ATOM 2031 C C . GLY A 1 259 ? 2.227 20.078 0.57 1 98 259 GLY A C 1
ATOM 2032 O O . GLY A 1 259 ? 2.938 21 0.163 1 98 259 GLY A O 1
ATOM 2033 N N . VAL A 1 260 ? 0.956 20.219 0.846 1 98.31 260 VAL A N 1
ATOM 2034 C CA . VAL A 1 260 ? 0.281 21.5 0.726 1 98.31 260 VAL A CA 1
ATOM 2035 C C . VAL A 1 260 ? 0.792 22.453 1.803 1 98.31 260 VAL A C 1
ATOM 2037 O O . VAL A 1 260 ? 1.054 23.625 1.527 1 98.31 260 VAL A O 1
ATOM 2040 N N . THR A 1 261 ? 0.955 21.922 3.023 1 98.19 261 THR A N 1
ATOM 2041 C CA . THR A 1 261 ? 1.509 22.734 4.102 1 98.19 261 THR A CA 1
ATOM 2042 C C . THR A 1 261 ? 2.943 23.156 3.783 1 98.19 261 THR A C 1
ATOM 2044 O O . THR A 1 261 ? 3.332 24.297 4.02 1 98.19 261 THR A O 1
ATOM 2047 N N . ARG A 1 262 ? 3.738 22.219 3.311 1 98.56 262 ARG A N 1
ATOM 2048 C CA . ARG A 1 262 ? 5.094 22.547 2.881 1 98.56 262 ARG A CA 1
ATOM 2049 C C . ARG A 1 262 ? 5.102 23.719 1.903 1 98.56 262 ARG A C 1
ATOM 2051 O O . ARG A 1 262 ? 5.883 24.656 2.057 1 98.56 262 ARG A O 1
ATOM 2058 N N . ASP A 1 263 ? 4.25 23.609 0.907 1 98.56 263 ASP A N 1
ATOM 2059 C CA . ASP A 1 263 ? 4.152 24.641 -0.116 1 98.56 263 ASP A CA 1
ATOM 2060 C C . ASP A 1 263 ? 3.764 25.984 0.498 1 98.56 263 ASP A C 1
ATOM 2062 O O . ASP A 1 263 ? 4.305 27.031 0.12 1 98.56 263 ASP A O 1
ATOM 2066 N N . SER A 1 264 ? 2.844 26 1.373 1 98.69 264 SER A N 1
ATOM 2067 C CA . SER A 1 264 ? 2.41 27.203 2.061 1 98.69 264 SER A CA 1
ATOM 2068 C C . SER A 1 264 ? 3.551 27.828 2.863 1 98.69 264 SER A C 1
ATOM 2070 O O . SER A 1 264 ? 3.742 29.047 2.846 1 98.69 264 SER A O 1
ATOM 2072 N N . VAL A 1 265 ? 4.293 26.984 3.549 1 98.62 265 VAL A N 1
ATOM 2073 C CA . VAL A 1 265 ? 5.41 27.438 4.375 1 98.62 265 VAL A CA 1
ATOM 2074 C C . VAL A 1 265 ? 6.477 28.078 3.492 1 98.62 265 VAL A C 1
ATOM 2076 O O . VAL A 1 265 ? 6.992 29.156 3.816 1 98.62 265 VAL A O 1
ATOM 2079 N N . LEU A 1 266 ? 6.789 27.438 2.402 1 98.75 266 LEU A N 1
ATOM 2080 C CA . LEU A 1 266 ? 7.758 27.984 1.464 1 98.75 266 LEU A CA 1
ATOM 2081 C C . LEU A 1 266 ? 7.32 29.375 0.98 1 98.75 266 LEU A C 1
ATOM 2083 O O . LEU A 1 266 ? 8.125 30.297 0.927 1 98.75 266 LEU A O 1
ATOM 2087 N N . HIS A 1 267 ? 6.078 29.5 0.655 1 98.5 267 HIS A N 1
ATOM 2088 C CA . HIS A 1 267 ? 5.535 30.766 0.191 1 98.5 267 HIS A CA 1
ATOM 2089 C C . HIS A 1 267 ? 5.664 31.844 1.263 1 98.5 267 HIS A C 1
ATOM 2091 O O . HIS A 1 267 ? 6.098 32.969 0.976 1 98.5 267 HIS A O 1
ATOM 2097 N N . LEU A 1 268 ? 5.277 31.547 2.475 1 98.5 268 LEU A N 1
ATOM 2098 C CA . LEU A 1 268 ? 5.332 32.5 3.586 1 98.5 268 LEU A CA 1
ATOM 2099 C C . LEU A 1 268 ? 6.77 32.938 3.857 1 98.5 268 LEU A C 1
ATOM 2101 O O . LEU A 1 268 ? 7.035 34.125 4.043 1 98.5 268 LEU A O 1
ATOM 2105 N N . LEU A 1 269 ? 7.672 31.969 3.918 1 98.69 269 LEU A N 1
ATOM 2106 C CA . LEU A 1 269 ? 9.062 32.281 4.219 1 98.69 269 LEU A CA 1
ATOM 2107 C C . LEU A 1 269 ? 9.656 33.219 3.174 1 98.69 269 LEU A C 1
ATOM 2109 O O . LEU A 1 269 ? 10.328 34.188 3.518 1 98.69 269 LEU A O 1
ATOM 2113 N N . LYS A 1 270 ? 9.383 32.969 1.927 1 98.31 270 LYS A N 1
ATOM 2114 C CA . LYS A 1 270 ? 9.852 33.812 0.852 1 98.31 270 LYS A CA 1
ATOM 2115 C C . LYS A 1 270 ? 9.219 35.219 0.951 1 98.31 270 LYS A C 1
ATOM 2117 O O . LYS A 1 270 ? 9.898 36.219 0.774 1 98.31 270 LYS A O 1
ATOM 2122 N N . HIS A 1 271 ? 7.961 35.219 1.213 1 98.06 271 HIS A N 1
ATOM 2123 C CA . HIS A 1 271 ? 7.242 36.5 1.369 1 98.06 271 HIS A CA 1
ATOM 2124 C C . HIS A 1 271 ? 7.855 37.344 2.477 1 98.06 271 HIS A C 1
ATOM 2126 O O . HIS A 1 271 ? 7.91 38.562 2.367 1 98.06 271 HIS A O 1
ATOM 2132 N N . TRP A 1 272 ? 8.312 36.688 3.564 1 98 272 TRP A N 1
ATOM 2133 C CA . TRP A 1 272 ? 8.883 37.406 4.711 1 98 272 TRP A CA 1
ATOM 2134 C C . TRP A 1 272 ? 10.336 37.75 4.461 1 98 272 TRP A C 1
ATOM 2136 O O . TRP A 1 272 ? 10.977 38.406 5.301 1 98 272 TRP A O 1
ATOM 2146 N N . GLY A 1 273 ? 10.891 37.281 3.369 1 98.12 273 GLY A N 1
ATOM 2147 C CA . GLY A 1 273 ? 12.227 37.688 2.965 1 98.12 273 GLY A CA 1
ATOM 2148 C C . GLY A 1 273 ? 13.312 36.75 3.506 1 98.12 273 GLY A C 1
ATOM 2149 O O . GLY A 1 273 ? 14.5 37.094 3.455 1 98.12 273 GLY A O 1
ATOM 2150 N N . TYR A 1 274 ? 12.953 35.594 4.035 1 98.12 274 TYR A N 1
ATOM 2151 C CA . TYR A 1 274 ? 13.969 34.656 4.461 1 98.12 274 TYR A CA 1
ATOM 2152 C C . TYR A 1 274 ? 14.703 34.062 3.264 1 98.12 274 TYR A C 1
ATOM 2154 O O . TYR A 1 274 ? 14.109 33.812 2.213 1 98.12 274 TYR A O 1
ATOM 2162 N N . PRO A 1 275 ? 16 33.875 3.424 1 98.38 275 PRO A N 1
ATOM 2163 C CA . PRO A 1 275 ? 16.656 33 2.422 1 98.38 275 PRO A CA 1
ATOM 2164 C C . PRO A 1 275 ? 16.188 31.562 2.496 1 98.38 275 PRO A C 1
ATOM 2166 O O . PRO A 1 275 ? 16.453 30.875 3.488 1 98.38 275 PRO A O 1
ATOM 2169 N N . VAL A 1 276 ? 15.508 31.094 1.499 1 98.44 276 VAL A N 1
ATOM 2170 C CA . VAL A 1 276 ? 14.969 29.734 1.467 1 98.44 276 VAL A CA 1
ATOM 2171 C C . VAL A 1 276 ? 15.523 28.984 0.26 1 98.44 276 VAL A C 1
ATOM 2173 O O . VAL A 1 276 ? 15.547 29.516 -0.853 1 98.44 276 VAL A O 1
ATOM 2176 N N . THR A 1 277 ? 16 27.719 0.458 1 98.31 277 THR A N 1
ATOM 2177 C CA . THR A 1 277 ? 16.531 26.922 -0.642 1 98.31 277 THR A CA 1
ATOM 2178 C C . THR A 1 277 ? 15.984 25.5 -0.593 1 98.31 277 THR A C 1
ATOM 2180 O O . THR A 1 277 ? 15.953 24.875 0.47 1 98.31 277 THR A O 1
ATOM 2183 N N . GLU A 1 278 ? 15.453 25.031 -1.676 1 98.62 278 GLU A N 1
ATOM 2184 C CA . GLU A 1 278 ? 15.133 23.625 -1.891 1 98.62 278 GLU A CA 1
ATOM 2185 C C . GLU A 1 278 ? 16.297 22.891 -2.566 1 98.62 278 GLU A C 1
ATOM 2187 O O . GLU A 1 278 ? 16.594 23.141 -3.732 1 98.62 278 GLU A O 1
ATOM 2192 N N . ARG A 1 279 ? 16.875 22.047 -1.89 1 98.5 279 ARG A N 1
ATOM 2193 C CA . ARG A 1 279 ? 18.047 21.328 -2.396 1 98.5 279 ARG A CA 1
ATOM 2194 C C . ARG A 1 279 ? 18.234 20 -1.652 1 98.5 279 ARG A C 1
ATOM 2196 O O . ARG A 1 279 ? 17.5 19.703 -0.712 1 98.5 279 ARG A O 1
ATOM 2203 N N . ARG A 1 280 ? 19.219 19.25 -2.076 1 97.69 280 ARG A N 1
ATOM 2204 C CA . ARG A 1 280 ? 19.594 18.078 -1.3 1 97.69 280 ARG A CA 1
ATOM 2205 C C . ARG A 1 280 ? 20.234 18.484 0.027 1 97.69 280 ARG A C 1
ATOM 2207 O O . ARG A 1 280 ? 21.109 19.359 0.064 1 97.69 280 ARG A O 1
ATOM 2214 N N . VAL A 1 281 ? 19.75 17.938 1.063 1 98.5 281 VAL A N 1
ATOM 2215 C CA . VAL A 1 281 ? 20.266 18.172 2.406 1 98.5 281 VAL A CA 1
ATOM 2216 C C . VAL A 1 281 ? 20.812 16.875 2.99 1 98.5 281 VAL A C 1
ATOM 2218 O O . VAL A 1 281 ? 20.078 15.906 3.182 1 98.5 281 VAL A O 1
ATOM 2221 N N . SER A 1 282 ? 22.109 16.844 3.27 1 98.38 282 SER A N 1
ATOM 2222 C CA . SER A 1 282 ? 22.672 15.617 3.832 1 98.38 282 SER A CA 1
ATOM 2223 C C . SER A 1 282 ? 22.562 15.602 5.352 1 98.38 282 SER A C 1
ATOM 2225 O O . SER A 1 282 ? 22.609 16.656 5.992 1 98.38 282 SER A O 1
ATOM 2227 N N . ILE A 1 283 ? 22.453 14.422 5.879 1 98.31 283 ILE A N 1
ATOM 2228 C CA . ILE A 1 283 ? 22.422 14.273 7.328 1 98.31 283 ILE A CA 1
ATOM 2229 C C . ILE A 1 283 ? 23.734 14.758 7.93 1 98.31 283 ILE A C 1
ATOM 2231 O O . ILE A 1 283 ? 23.75 15.359 9.008 1 98.31 283 ILE A O 1
ATOM 2235 N N . ALA A 1 284 ? 24.812 14.562 7.223 1 97.94 284 ALA A N 1
ATOM 2236 C CA . ALA A 1 284 ? 26.125 15.016 7.68 1 97.94 284 ALA A CA 1
ATOM 2237 C C . ALA A 1 284 ? 26.156 16.531 7.812 1 97.94 284 ALA A C 1
ATOM 2239 O O . ALA A 1 284 ? 26.734 17.062 8.773 1 97.94 284 ALA A O 1
ATOM 2240 N N . GLU A 1 285 ? 25.578 17.188 6.844 1 98.19 285 GLU A N 1
ATOM 2241 C CA . GLU A 1 285 ? 25.547 18.656 6.879 1 98.19 285 GLU A CA 1
ATOM 2242 C C . GLU A 1 285 ? 24.766 19.156 8.086 1 98.19 285 GLU A C 1
ATOM 2244 O O . GLU A 1 285 ? 25.156 20.141 8.719 1 98.19 285 GLU A O 1
ATOM 2249 N N . VAL A 1 286 ? 23.688 18.547 8.43 1 98.5 286 VAL A N 1
ATOM 2250 C CA . VAL A 1 286 ? 22.828 18.953 9.539 1 98.5 286 VAL A CA 1
ATOM 2251 C C . VAL A 1 286 ? 23.547 18.703 10.859 1 98.5 286 VAL A C 1
ATOM 2253 O O . VAL A 1 286 ? 23.562 19.562 11.742 1 98.5 286 VAL A O 1
ATOM 2256 N N . VAL A 1 287 ? 24.156 17.562 10.984 1 98.12 287 VAL A N 1
ATOM 2257 C CA . VAL A 1 287 ? 24.875 17.203 12.203 1 98.12 287 VAL A CA 1
ATOM 2258 C C . VAL A 1 287 ? 26.062 18.141 12.398 1 98.12 287 VAL A C 1
ATOM 2260 O O . VAL A 1 287 ? 26.297 18.625 13.508 1 98.12 287 VAL A O 1
ATOM 2263 N N . GLN A 1 288 ? 26.75 18.391 11.32 1 98.31 288 GLN A N 1
ATOM 2264 C CA . GLN A 1 288 ? 27.875 19.312 11.398 1 98.31 288 GLN A CA 1
ATOM 2265 C C . GLN A 1 288 ? 27.422 20.719 11.82 1 98.31 288 GLN A C 1
ATOM 2267 O O . GLN A 1 288 ? 28.062 21.359 12.641 1 98.31 288 GLN A O 1
ATOM 2272 N N . ALA A 1 289 ? 26.391 21.156 11.195 1 98.62 289 ALA A N 1
ATOM 2273 C CA . ALA A 1 289 ? 25.844 22.469 11.562 1 98.62 289 ALA A CA 1
ATOM 2274 C C . ALA A 1 289 ? 25.484 22.516 13.039 1 98.62 289 ALA A C 1
ATOM 2276 O O . ALA A 1 289 ? 25.688 23.531 13.703 1 98.62 289 ALA A O 1
ATOM 2277 N N . GLN A 1 290 ? 24.891 21.453 13.508 1 98.12 290 GLN A N 1
ATOM 2278 C CA . GLN A 1 290 ? 24.547 21.391 14.922 1 98.12 290 GLN A CA 1
ATOM 2279 C C . GLN A 1 290 ? 25.797 21.469 15.805 1 98.12 290 GLN A C 1
ATOM 2281 O O . GLN A 1 290 ? 25.828 22.234 16.766 1 98.12 290 GLN A O 1
ATOM 2286 N N . LYS A 1 291 ? 26.797 20.797 15.5 1 97.44 291 LYS A N 1
ATOM 2287 C CA . LYS A 1 291 ? 28.047 20.766 16.266 1 97.44 291 LYS A CA 1
ATOM 2288 C C . LYS A 1 291 ? 28.719 22.141 16.266 1 97.44 291 LYS A C 1
ATOM 2290 O O . LYS A 1 291 ? 29.391 22.516 17.234 1 97.44 291 LYS A O 1
ATOM 2295 N N . GLU A 1 292 ? 28.5 22.828 15.234 1 98.19 292 GLU A N 1
ATOM 2296 C CA . GLU A 1 292 ? 29.125 24.141 15.094 1 98.19 292 GLU A CA 1
ATOM 2297 C C . GLU A 1 292 ? 28.234 25.234 15.664 1 98.19 292 GLU A C 1
ATOM 2299 O O . GLU A 1 292 ? 28.594 26.422 15.617 1 98.19 292 GLU A O 1
ATOM 2304 N N . GLY A 1 293 ? 27.109 24.875 16.125 1 97.25 293 GLY A N 1
ATOM 2305 C CA . GLY A 1 293 ? 26.188 25.844 16.688 1 97.25 293 GLY A CA 1
ATOM 2306 C C . GLY A 1 293 ? 25.453 26.656 15.641 1 97.25 293 GLY A C 1
ATOM 2307 O O . GLY A 1 293 ? 24.953 27.75 15.93 1 97.25 293 GLY A O 1
ATOM 2308 N N . LYS A 1 294 ? 25.422 26.109 14.438 1 98.38 294 LYS A N 1
ATOM 2309 C CA . LYS A 1 294 ? 24.844 26.844 13.32 1 98.38 294 LYS A CA 1
ATOM 2310 C C . LYS A 1 294 ? 23.422 26.375 13.023 1 98.38 294 LYS A C 1
ATOM 2312 O O . LYS A 1 294 ? 22.688 27.047 12.297 1 98.38 294 LYS A O 1
ATOM 2317 N N . LEU A 1 295 ? 23.031 25.188 13.469 1 98.62 295 LEU A N 1
ATOM 2318 C CA . LEU A 1 295 ? 21.656 24.719 13.328 1 98.62 295 LEU A CA 1
ATOM 2319 C C . LEU A 1 295 ? 20.734 25.438 14.312 1 98.62 295 LEU A C 1
ATOM 2321 O O . LEU A 1 295 ? 20.75 25.141 15.508 1 98.62 295 LEU A O 1
ATOM 2325 N N . GLU A 1 296 ? 19.875 26.281 13.867 1 98.38 296 GLU A N 1
ATOM 2326 C CA . GLU A 1 296 ? 19.078 27.156 14.719 1 98.38 296 GLU A CA 1
ATOM 2327 C C . GLU A 1 296 ? 17.75 26.5 15.086 1 98.38 296 GLU A C 1
ATOM 2329 O O . GLU A 1 296 ? 17.281 26.609 16.219 1 98.38 296 GLU A O 1
ATOM 2334 N N . GLU A 1 297 ? 17.062 25.938 14.117 1 97.88 297 GLU A N 1
ATOM 2335 C CA . GLU A 1 297 ? 15.836 25.203 14.391 1 97.88 297 GLU A CA 1
ATOM 2336 C C . GLU A 1 297 ? 15.531 24.203 13.273 1 97.88 297 GLU A C 1
ATOM 2338 O O . GLU A 1 297 ? 16.172 24.25 12.211 1 97.88 297 GLU A O 1
ATOM 2343 N N . ALA A 1 298 ? 14.727 23.234 13.555 1 98.31 298 ALA A N 1
ATOM 2344 C CA . ALA A 1 298 ? 14.172 22.25 12.633 1 98.31 298 ALA A CA 1
ATOM 2345 C C . ALA A 1 298 ? 12.695 21.984 12.914 1 98.31 298 ALA A C 1
ATOM 2347 O O . ALA A 1 298 ? 12.266 22.047 14.07 1 98.31 298 ALA A O 1
ATOM 2348 N N . PHE A 1 299 ? 11.953 21.781 11.82 1 98.12 299 PHE A N 1
ATOM 2349 C CA . PHE A 1 299 ? 10.539 21.5 12.055 1 98.12 299 PHE A CA 1
ATOM 2350 C C . PHE A 1 299 ? 9.938 20.75 10.867 1 98.12 299 PHE A C 1
ATOM 2352 O O . PHE A 1 299 ? 10.391 20.906 9.734 1 98.12 299 PHE A O 1
ATOM 2359 N N . GLY A 1 300 ? 8.945 19.891 11.18 1 97 300 GLY A N 1
ATOM 2360 C CA . GLY A 1 300 ? 8.141 19.234 10.164 1 97 300 GLY A CA 1
ATOM 2361 C C . GLY A 1 300 ? 6.895 20 9.797 1 97 300 GLY A C 1
ATOM 2362 O O . GLY A 1 300 ? 6.445 20.875 10.547 1 97 300 GLY A O 1
ATOM 2363 N N . THR A 1 301 ? 6.383 19.734 8.617 1 97.75 301 THR A N 1
ATOM 2364 C CA . THR A 1 301 ? 5.148 20.359 8.156 1 97.75 301 THR A CA 1
ATOM 2365 C C . THR A 1 301 ? 4.168 19.312 7.645 1 97.75 301 THR A C 1
ATOM 2367 O O . THR A 1 301 ? 4.547 18.422 6.879 1 97.75 301 THR A O 1
ATOM 2370 N N . GLY A 1 302 ? 2.941 19.375 8.031 1 95.06 302 GLY A N 1
ATOM 2371 C CA . GLY A 1 302 ? 1.844 18.5 7.641 1 95.06 302 GLY A CA 1
ATOM 2372 C C . GLY A 1 302 ? 0.488 19 8.094 1 95.06 302 GLY A C 1
ATOM 2373 O O . GLY A 1 302 ? 0.402 19.844 9 1 95.06 302 GLY A O 1
ATOM 2374 N N . THR A 1 303 ? -0.503 18.422 7.57 1 92.88 303 THR A N 1
ATOM 2375 C CA . THR A 1 303 ? -1.861 18.906 7.789 1 92.88 303 THR A CA 1
ATOM 2376 C C . THR A 1 303 ? -2.27 18.734 9.25 1 92.88 303 THR A C 1
ATOM 2378 O O . THR A 1 303 ? -2.818 19.656 9.867 1 92.88 303 THR A O 1
ATOM 2381 N N . ALA A 1 304 ? -1.967 17.578 9.82 1 86.75 304 ALA A N 1
ATOM 2382 C CA . ALA A 1 304 ? -2.447 17.266 11.156 1 86.75 304 ALA A CA 1
ATOM 2383 C C . ALA A 1 304 ? -1.86 18.219 12.195 1 86.75 304 ALA A C 1
ATOM 2385 O O . ALA A 1 304 ? -2.6 18.906 12.898 1 86.75 304 ALA A O 1
ATOM 2386 N N . ALA A 1 305 ? -0.574 18.438 12.164 1 86.88 305 ALA A N 1
ATOM 2387 C CA . ALA A 1 305 ? 0.097 19.25 13.172 1 86.88 305 ALA A CA 1
ATOM 2388 C C . ALA A 1 305 ? 0.349 20.656 12.656 1 86.88 305 ALA A C 1
ATOM 2390 O O . ALA A 1 305 ? 0.679 21.562 13.438 1 86.88 305 ALA A O 1
ATOM 2391 N N . VAL A 1 306 ? 0.146 20.891 11.43 1 93.56 306 VAL A N 1
ATOM 2392 C CA . VAL A 1 306 ? 0.524 22.109 10.727 1 93.56 306 VAL A CA 1
ATOM 2393 C C . VAL A 1 306 ? 2.041 22.281 10.773 1 93.56 306 VAL A C 1
ATOM 2395 O O . VAL A 1 306 ? 2.713 22.203 9.742 1 93.56 306 VAL A O 1
ATOM 2398 N N . ILE A 1 307 ? 2.604 22.469 12.008 1 95.62 307 ILE A N 1
ATOM 2399 C CA . ILE A 1 307 ? 4.043 22.547 12.234 1 95.62 307 ILE A CA 1
ATOM 2400 C C . ILE A 1 307 ? 4.434 21.641 13.406 1 95.62 307 ILE A C 1
ATOM 2402 O O . ILE A 1 307 ? 3.775 21.656 14.445 1 95.62 307 ILE A O 1
ATOM 2406 N N . SER A 1 308 ? 5.496 20.859 13.219 1 94.75 308 SER A N 1
ATOM 2407 C CA . SER A 1 308 ? 6.047 20.016 14.266 1 94.75 308 SER A CA 1
ATOM 2408 C C . SER A 1 308 ? 7.52 20.328 14.516 1 94.75 308 SER A C 1
ATOM 2410 O O . SER A 1 308 ? 8.398 19.781 13.852 1 94.75 308 SER A O 1
ATOM 2412 N N . PRO A 1 309 ? 7.781 21.125 15.539 1 96.56 309 PRO A N 1
ATOM 2413 C CA . PRO A 1 309 ? 9.188 21.438 15.828 1 96.56 309 PRO A CA 1
ATOM 2414 C C . PRO A 1 309 ? 9.984 20.203 16.266 1 96.56 309 PRO A C 1
ATOM 2416 O O . PRO A 1 309 ? 9.43 19.297 16.875 1 96.56 309 PRO A O 1
ATOM 2419 N N . VAL A 1 310 ? 11.258 20.25 15.984 1 96.88 310 VAL A N 1
ATOM 2420 C CA . VAL A 1 310 ? 12.156 19.156 16.359 1 96.88 310 VAL A CA 1
ATOM 2421 C C . VAL A 1 310 ? 13.141 19.656 17.422 1 96.88 310 VAL A C 1
ATOM 2423 O O . VAL A 1 310 ? 13.812 20.672 17.234 1 96.88 310 VAL A O 1
ATOM 2426 N N . GLY A 1 311 ? 13.203 18.859 18.484 1 96.81 311 GLY A N 1
ATOM 2427 C CA . GLY A 1 311 ? 14.062 19.297 19.578 1 96.81 311 GLY A CA 1
ATOM 2428 C C . GLY A 1 311 ? 15.289 18.422 19.734 1 96.81 311 GLY A C 1
ATOM 2429 O O . GLY A 1 311 ? 16.266 18.828 20.359 1 96.81 311 GLY A O 1
ATOM 2430 N N . LYS A 1 312 ? 15.148 17.203 19.266 1 96.88 312 LYS A N 1
ATOM 2431 C CA . LYS A 1 312 ? 16.266 16.25 19.375 1 96.88 312 LYS A CA 1
ATOM 2432 C C . LYS A 1 312 ? 16.391 15.406 18.109 1 96.88 312 LYS A C 1
ATOM 2434 O O . LYS A 1 312 ? 15.383 15.016 17.516 1 96.88 312 LYS A O 1
ATOM 2439 N N . LEU A 1 313 ? 17.641 15.164 17.781 1 97.56 313 LEU A N 1
ATOM 2440 C CA . LEU A 1 313 ? 17.984 14.305 16.656 1 97.56 313 LEU A CA 1
ATOM 2441 C C . LEU A 1 313 ? 18.938 13.188 17.094 1 97.56 313 LEU A C 1
ATOM 2443 O O . LEU A 1 313 ? 20 13.461 17.625 1 97.56 313 LEU A O 1
ATOM 2447 N N . PHE A 1 314 ? 18.469 11.977 16.906 1 97.25 314 PHE A N 1
ATOM 2448 C CA . PHE A 1 314 ? 19.328 10.82 17.172 1 97.25 314 PHE A CA 1
ATOM 2449 C C . PHE A 1 314 ? 19.922 10.281 15.875 1 97.25 314 PHE A C 1
ATOM 2451 O O . PHE A 1 314 ? 19.188 9.961 14.938 1 97.25 314 PHE A O 1
ATOM 2458 N N . TYR A 1 315 ? 21.281 10.172 15.898 1 95.94 315 TYR A N 1
ATOM 2459 C CA . TYR A 1 315 ? 21.984 9.695 14.711 1 95.94 315 TYR A CA 1
ATOM 2460 C C . TYR A 1 315 ? 23.25 8.953 15.094 1 95.94 315 TYR A C 1
ATOM 2462 O O . TYR A 1 315 ? 24.109 9.5 15.805 1 95.94 315 TYR A O 1
ATOM 2470 N N . GLU A 1 316 ? 23.312 7.695 14.633 1 93.56 316 GLU A N 1
ATOM 2471 C CA . GLU A 1 316 ? 24.5 6.863 14.797 1 93.56 316 GLU A CA 1
ATOM 2472 C C . GLU A 1 316 ? 24.953 6.836 16.25 1 93.56 316 GLU A C 1
ATOM 2474 O O . GLU A 1 316 ? 26.125 7.086 16.562 1 93.56 316 GLU A O 1
ATOM 2479 N N . GLY A 1 317 ? 24.047 6.641 17.125 1 92.75 317 GLY A N 1
ATOM 2480 C CA . GLY A 1 317 ? 24.375 6.387 18.531 1 92.75 317 GLY A CA 1
ATOM 2481 C C . GLY A 1 317 ? 24.469 7.652 19.344 1 92.75 317 GLY A C 1
ATOM 2482 O O . GLY A 1 317 ? 24.719 7.594 20.562 1 92.75 317 GLY A O 1
ATOM 2483 N N . GLU A 1 318 ? 24.328 8.797 18.766 1 96.06 318 GLU A N 1
ATOM 2484 C CA . GLU A 1 318 ? 24.438 10.062 19.484 1 96.06 318 GLU A CA 1
ATOM 2485 C C . GLU A 1 318 ? 23.141 10.875 19.359 1 96.06 318 GLU A C 1
ATOM 2487 O O . GLU A 1 318 ? 22.5 10.867 18.312 1 96.06 318 GLU A O 1
ATOM 2492 N N . THR A 1 319 ? 22.844 11.578 20.422 1 96.62 319 THR A N 1
ATOM 2493 C CA . THR A 1 319 ? 21.688 12.469 20.438 1 96.62 319 THR A CA 1
ATOM 2494 C C . THR A 1 319 ? 22.141 13.93 20.406 1 96.62 319 THR A C 1
ATOM 2496 O O . THR A 1 319 ? 22.969 14.344 21.203 1 96.62 319 THR A O 1
ATOM 2499 N N . TYR A 1 320 ? 21.578 14.672 19.469 1 97.56 320 TYR A N 1
ATOM 2500 C CA . TYR A 1 320 ? 21.891 16.094 19.297 1 97.56 320 TYR A CA 1
ATOM 2501 C C . TYR A 1 320 ? 20.688 16.953 19.672 1 97.56 320 TYR A C 1
ATOM 2503 O O . TYR A 1 320 ? 19.594 16.766 19.141 1 97.56 320 TYR A O 1
ATOM 2511 N N . ASP A 1 321 ? 20.922 17.891 20.5 1 97.19 321 ASP A N 1
ATOM 2512 C CA . ASP A 1 321 ? 19.875 18.859 20.828 1 97.19 321 ASP A CA 1
ATOM 2513 C C . ASP A 1 321 ? 19.719 19.906 19.734 1 97.19 321 ASP A C 1
ATOM 2515 O O . ASP A 1 321 ? 20.719 20.375 19.188 1 97.19 321 ASP A O 1
ATOM 2519 N N . ILE A 1 322 ? 18.547 20.219 19.484 1 97 322 ILE A N 1
ATOM 2520 C CA . ILE A 1 322 ? 18.266 21.297 18.531 1 97 322 ILE A CA 1
ATOM 2521 C C . ILE A 1 322 ? 17.547 22.438 19.25 1 97 322 ILE A C 1
ATOM 2523 O O . ILE A 1 322 ? 16.5 22.234 19.859 1 97 322 ILE A O 1
ATOM 2527 N N . ASN A 1 323 ? 18.125 23.609 19.141 1 96.31 323 ASN A N 1
ATOM 2528 C CA . ASN A 1 323 ? 17.578 24.812 19.734 1 96.31 323 ASN A CA 1
ATOM 2529 C C . ASN A 1 323 ? 17.234 24.609 21.219 1 96.31 323 ASN A C 1
ATOM 2531 O O . ASN A 1 323 ? 16.188 25.047 21.688 1 96.31 323 ASN A O 1
ATOM 2535 N N . ASN A 1 324 ? 18.016 23.844 21.906 1 94.56 324 ASN A N 1
ATOM 2536 C CA . ASN A 1 324 ? 17.875 23.562 23.328 1 94.56 324 ASN A CA 1
ATOM 2537 C C . ASN A 1 324 ? 16.531 22.906 23.641 1 94.56 324 ASN A C 1
ATOM 2539 O O . ASN A 1 324 ? 15.953 23.125 24.703 1 94.56 324 ASN A O 1
ATOM 2543 N N . GLY A 1 325 ? 15.953 22.297 22.625 1 93.44 325 GLY A N 1
ATOM 2544 C CA . GLY A 1 325 ? 14.719 21.562 22.812 1 93.44 325 GLY A CA 1
ATOM 2545 C C . GLY A 1 325 ? 13.484 22.453 22.859 1 93.44 325 GLY A C 1
ATOM 2546 O O . GLY A 1 325 ? 12.438 22.031 23.359 1 93.44 325 GLY A O 1
ATOM 2547 N N . VAL A 1 326 ? 13.641 23.625 22.391 1 94.25 326 VAL A N 1
ATOM 2548 C CA . VAL A 1 326 ? 12.508 24.547 22.438 1 94.25 326 VAL A CA 1
ATOM 2549 C C . VAL A 1 326 ? 12.086 24.906 21.016 1 94.25 326 VAL A C 1
ATOM 2551 O O . VAL A 1 326 ? 12.898 24.844 20.078 1 94.25 326 VAL A O 1
ATOM 2554 N N . THR A 1 327 ? 10.859 25.266 20.844 1 95.62 327 THR A N 1
ATOM 2555 C CA . THR A 1 327 ? 10.328 25.656 19.547 1 95.62 327 THR A CA 1
ATOM 2556 C C . THR A 1 327 ? 11.047 26.922 19.047 1 95.62 327 THR A C 1
ATOM 2558 O O . THR A 1 327 ? 11.211 27.875 19.797 1 95.62 327 THR A O 1
ATOM 2561 N N . GLY A 1 328 ? 11.422 26.922 17.812 1 96.25 328 GLY A N 1
ATOM 2562 C CA . GLY A 1 328 ? 12.109 28.062 17.234 1 96.25 328 GLY A CA 1
ATOM 2563 C C . GLY A 1 328 ? 11.172 29.172 16.812 1 96.25 328 GLY A C 1
ATOM 2564 O O . GLY A 1 328 ? 9.953 28.969 16.734 1 96.25 328 GLY A O 1
ATOM 2565 N N . GLU A 1 329 ? 11.75 30.312 16.594 1 96.88 329 GLU A N 1
ATOM 2566 C CA . GLU A 1 329 ? 10.984 31.516 16.25 1 96.88 329 GLU A CA 1
ATOM 2567 C C . GLU A 1 329 ? 10.289 31.359 14.891 1 96.88 329 GLU A C 1
ATOM 2569 O O . GLU A 1 329 ? 9.141 31.766 14.727 1 96.88 329 GLU A O 1
ATOM 2574 N N . VAL A 1 330 ? 11.016 30.828 13.93 1 97.94 330 VAL A N 1
ATOM 2575 C CA . VAL A 1 330 ? 10.453 30.672 12.594 1 97.94 330 VAL A CA 1
ATOM 2576 C C . VAL A 1 330 ? 9.305 29.672 12.625 1 97.94 330 VAL A C 1
ATOM 2578 O O . VAL A 1 330 ? 8.227 29.922 12.078 1 97.94 330 VAL A O 1
ATOM 2581 N N . ALA A 1 331 ? 9.547 28.531 13.258 1 97.25 331 ALA A N 1
ATOM 2582 C CA . ALA A 1 331 ? 8.516 27.5 13.383 1 97.25 331 ALA A CA 1
ATOM 2583 C C . ALA A 1 331 ? 7.254 28.078 14.023 1 97.25 331 ALA A C 1
ATOM 2585 O O . ALA A 1 331 ? 6.145 27.844 13.531 1 97.25 331 ALA A O 1
ATOM 2586 N N . LYS A 1 332 ? 7.43 28.797 15.078 1 96.31 332 LYS A N 1
ATOM 2587 C CA . LYS A 1 332 ? 6.297 29.391 15.789 1 96.31 332 LYS A CA 1
ATOM 2588 C C . LYS A 1 332 ? 5.578 30.406 14.914 1 96.31 332 LYS A C 1
ATOM 2590 O O . LYS A 1 332 ? 4.344 30.438 14.867 1 96.31 332 LYS A O 1
ATOM 2595 N N . ARG A 1 333 ? 6.348 31.25 14.266 1 97.56 333 ARG A N 1
ATOM 2596 C CA . ARG A 1 333 ? 5.762 32.281 13.414 1 97.56 333 ARG A CA 1
ATOM 2597 C C . ARG A 1 333 ? 4.934 31.656 12.289 1 97.56 333 ARG A C 1
ATOM 2599 O O . ARG A 1 333 ? 3.834 32.125 11.992 1 97.56 333 ARG A O 1
ATOM 2606 N N . VAL A 1 334 ? 5.48 30.656 11.664 1 97.75 334 VAL A N 1
ATOM 2607 C CA . VAL A 1 334 ? 4.777 29.969 10.578 1 97.75 334 VAL A CA 1
ATOM 2608 C C . VAL A 1 334 ? 3.49 29.344 11.109 1 97.75 334 VAL A C 1
ATOM 2610 O O . VAL A 1 334 ? 2.428 29.484 10.5 1 97.75 334 VAL A O 1
ATOM 2613 N N . TYR A 1 335 ? 3.611 28.672 12.211 1 95.81 335 TYR A N 1
ATOM 2614 C CA . TYR A 1 335 ? 2.445 28.031 12.82 1 95.81 335 TYR A CA 1
ATOM 2615 C C . TYR A 1 335 ? 1.356 29.062 13.102 1 95.81 335 TYR A C 1
ATOM 2617 O O . TYR A 1 335 ? 0.208 28.891 12.688 1 95.81 335 TYR A O 1
ATOM 2625 N N . ASP A 1 336 ? 1.698 30.141 13.766 1 95.62 336 ASP A N 1
ATOM 2626 C CA . ASP A 1 336 ? 0.742 31.172 14.156 1 95.62 336 ASP A CA 1
ATOM 2627 C C . ASP A 1 336 ? 0.081 31.797 12.93 1 95.62 336 ASP A C 1
ATOM 2629 O O . ASP A 1 336 ? -1.12 32.094 12.938 1 95.62 336 ASP A O 1
ATOM 2633 N N . THR A 1 337 ? 0.861 31.984 11.953 1 97.75 337 THR A N 1
ATOM 2634 C CA . THR A 1 337 ? 0.34 32.656 10.758 1 97.75 337 THR A CA 1
ATOM 2635 C C . THR A 1 337 ? -0.625 31.719 10.016 1 97.75 337 THR A C 1
ATOM 2637 O O . THR A 1 337 ? -1.734 32.125 9.664 1 97.75 337 THR A O 1
ATOM 2640 N N . ILE A 1 338 ? -0.225 30.5 9.75 1 97 338 ILE A N 1
ATOM 2641 C CA . ILE A 1 338 ? -1.064 29.562 9.008 1 97 338 ILE A CA 1
ATOM 2642 C C . ILE A 1 338 ? -2.355 29.312 9.781 1 97 338 ILE A C 1
ATOM 2644 O O . ILE A 1 338 ? -3.451 29.391 9.219 1 97 338 ILE A O 1
ATOM 2648 N N . VAL A 1 339 ? -2.234 29.047 11.055 1 94.25 339 VAL A N 1
ATOM 2649 C CA . VAL A 1 339 ? -3.41 28.766 11.875 1 94.25 339 VAL A CA 1
ATOM 2650 C C . VAL A 1 339 ? -4.289 30.016 11.945 1 94.25 339 VAL A C 1
ATOM 2652 O O . VAL A 1 339 ? -5.52 29.922 11.898 1 94.25 339 VAL A O 1
ATOM 2655 N N . GLY A 1 340 ? -3.658 31.188 12.109 1 95.94 340 GLY A N 1
ATOM 2656 C CA . GLY A 1 340 ? -4.41 32.438 12.102 1 95.94 340 GLY A CA 1
ATOM 2657 C C . GLY A 1 340 ? -5.219 32.625 10.836 1 95.94 340 GLY A C 1
ATOM 2658 O O . GLY A 1 340 ? -6.355 33.094 10.883 1 95.94 340 GLY A O 1
ATOM 2659 N N . ILE A 1 341 ? -4.586 32.344 9.711 1 97.19 341 ILE A N 1
ATOM 2660 C CA . ILE A 1 341 ? -5.277 32.438 8.43 1 97.19 341 ILE A CA 1
ATOM 2661 C C . ILE A 1 341 ? -6.41 31.406 8.367 1 97.19 341 ILE A C 1
ATOM 2663 O O . ILE A 1 341 ? -7.527 31.734 7.961 1 97.19 341 ILE A O 1
ATOM 2667 N N . GLN A 1 342 ? -6.148 30.203 8.789 1 95.81 342 GLN A N 1
ATOM 2668 C CA . GLN A 1 342 ? -7.129 29.125 8.773 1 95.81 342 GLN A CA 1
ATOM 2669 C C . GLN A 1 342 ? -8.359 29.484 9.609 1 95.81 342 GLN A C 1
ATOM 2671 O O . GLN A 1 342 ? -9.484 29.172 9.219 1 95.81 342 GLN A O 1
ATOM 2676 N N . LYS A 1 343 ? -8.188 30.219 10.688 1 94.75 343 LYS A N 1
ATOM 2677 C CA . LYS A 1 343 ? -9.25 30.547 11.633 1 94.75 343 LYS A CA 1
ATOM 2678 C C . LYS A 1 343 ? -9.906 31.875 11.281 1 94.75 343 LYS A C 1
ATOM 2680 O O . LYS A 1 343 ? -10.891 32.281 11.914 1 94.75 343 LYS A O 1
ATOM 2685 N N . GLY A 1 344 ? -9.359 32.531 10.328 1 95.5 344 GLY A N 1
ATOM 2686 C CA . GLY A 1 344 ? -9.875 33.844 9.938 1 95.5 344 GLY A CA 1
ATOM 2687 C C . GLY A 1 344 ? -9.477 34.969 10.891 1 95.5 344 GLY A C 1
ATOM 2688 O O . GLY A 1 344 ? -10.102 36 10.922 1 95.5 344 GLY A O 1
ATOM 2689 N N . GLU A 1 345 ? -8.516 34.719 11.672 1 96.06 345 GLU A N 1
ATOM 2690 C CA . GLU A 1 345 ? -8.023 35.719 12.625 1 96.06 345 GLU A CA 1
ATOM 2691 C C . GLU A 1 345 ? -7.004 36.656 11.969 1 96.06 345 GLU A C 1
ATOM 2693 O O . GLU A 1 345 ? -6.809 37.781 12.422 1 96.06 345 GLU A O 1
ATOM 2698 N N . LEU A 1 346 ? -6.305 36.156 11.023 1 96.88 346 LEU A N 1
ATOM 2699 C CA . LEU A 1 346 ? -5.383 36.938 10.219 1 96.88 346 LEU A CA 1
ATOM 2700 C C . LEU A 1 346 ? -5.895 37.094 8.789 1 96.88 346 LEU A C 1
ATOM 2702 O O . LEU A 1 346 ? -6.551 36.188 8.266 1 96.88 346 LEU A O 1
ATOM 2706 N N . GLU A 1 347 ? -5.539 38.25 8.203 1 96.56 347 GLU A N 1
ATOM 2707 C CA . GLU A 1 347 ? -5.945 38.469 6.82 1 96.56 347 GLU A CA 1
ATOM 2708 C C . GLU A 1 347 ? -5.281 37.469 5.879 1 96.56 347 GLU A C 1
ATOM 2710 O O . GLU A 1 347 ? -4.082 37.188 5.988 1 96.56 347 GLU A O 1
ATOM 2715 N N . ASP A 1 348 ? -6.07 36.906 5.062 1 97.31 348 ASP A N 1
ATOM 2716 C CA . ASP A 1 348 ? -5.57 36 4.039 1 97.31 348 ASP A CA 1
ATOM 2717 C C . ASP A 1 348 ? -5.195 36.75 2.766 1 97.31 348 ASP A C 1
ATOM 2719 O O . ASP A 1 348 ? -5.93 36.688 1.775 1 97.31 348 ASP A O 1
ATOM 2723 N N . THR A 1 349 ? -4.059 37.25 2.695 1 96.69 349 THR A N 1
ATOM 2724 C CA . THR A 1 349 ? -3.615 38.062 1.574 1 96.69 349 THR A CA 1
ATOM 2725 C C . THR A 1 349 ? -3.27 37.188 0.37 1 96.69 349 THR A C 1
ATOM 2727 O O . THR A 1 349 ? -3.066 37.688 -0.734 1 96.69 349 THR A O 1
ATOM 2730 N N . PHE A 1 350 ? -3.271 35.875 0.507 1 97.5 350 PHE A N 1
ATOM 2731 C CA . PHE A 1 350 ? -2.824 35 -0.55 1 97.5 350 PHE A CA 1
ATOM 2732 C C . PHE A 1 350 ? -4.008 34.281 -1.199 1 97.5 350 PHE A C 1
ATOM 2734 O O . PHE A 1 350 ? -3.85 33.594 -2.205 1 97.5 350 PHE A O 1
ATOM 2741 N N . GLY A 1 351 ? -5.168 34.406 -0.612 1 97.5 351 GLY A N 1
ATOM 2742 C CA . GLY A 1 351 ? -6.348 33.75 -1.154 1 97.5 351 GLY A CA 1
ATOM 2743 C C . GLY A 1 351 ? -6.352 32.25 -0.927 1 97.5 351 GLY A C 1
ATOM 2744 O O . GLY A 1 351 ? -6.762 31.484 -1.803 1 97.5 351 GLY A O 1
ATOM 2745 N N . TRP A 1 352 ? -5.855 31.844 0.26 1 98.06 352 TRP A N 1
ATOM 2746 C CA . TRP A 1 352 ? -5.676 30.422 0.547 1 98.06 352 TRP A CA 1
ATOM 2747 C C . TRP A 1 352 ? -6.957 29.812 1.11 1 98.06 352 TRP A C 1
ATOM 2749 O O . TRP A 1 352 ? -7.117 28.594 1.119 1 98.06 352 TRP A O 1
ATOM 2759 N N . THR A 1 353 ? -7.84 30.625 1.601 1 97.75 353 THR A N 1
ATOM 2760 C CA . THR A 1 353 ? -9.023 30.078 2.264 1 97.75 353 THR A CA 1
ATOM 2761 C C . THR A 1 353 ? -10.227 30.125 1.335 1 97.75 353 THR A C 1
ATOM 2763 O O . THR A 1 353 ? -10.336 31.016 0.49 1 97.75 353 THR A O 1
ATOM 2766 N N . ILE A 1 354 ? -11.047 29.141 1.452 1 96.62 354 ILE A N 1
ATOM 2767 C CA . ILE A 1 354 ? -12.336 29.078 0.773 1 96.62 354 ILE A CA 1
ATOM 2768 C C . ILE A 1 354 ? -13.453 29.016 1.806 1 96.62 354 ILE A C 1
ATOM 2770 O O . ILE A 1 354 ? -13.445 28.156 2.693 1 96.62 354 ILE A O 1
ATOM 2774 N N . GLU A 1 355 ? -14.383 29.922 1.684 1 96.12 355 GLU A N 1
ATOM 2775 C CA . GLU A 1 355 ? -15.523 29.953 2.596 1 96.12 355 GLU A CA 1
ATOM 2776 C C . GLU A 1 355 ? -16.609 28.984 2.143 1 96.12 355 GLU A C 1
ATOM 2778 O O . GLU A 1 355 ? -16.922 28.891 0.949 1 96.12 355 GLU A O 1
ATOM 2783 N N . VAL A 1 356 ? -17.125 28.234 3.146 1 93.62 356 VAL A N 1
ATOM 2784 C CA . VAL A 1 356 ? -18.25 27.344 2.883 1 93.62 356 VAL A CA 1
ATOM 2785 C C . VAL A 1 356 ? -19.562 28.031 3.236 1 93.62 356 VAL A C 1
ATOM 2787 O O . VAL A 1 356 ? -19.719 28.547 4.352 1 93.62 356 VAL A O 1
ATOM 2790 N N . ASN A 1 357 ? -20.422 28.391 2.297 1 79.19 357 ASN A N 1
ATOM 2791 C CA . ASN A 1 357 ? -21.688 29.062 2.51 1 79.19 357 ASN A CA 1
ATOM 2792 C C . ASN A 1 357 ? -22.766 28.094 3.002 1 79.19 357 ASN A C 1
ATOM 2794 O O . ASN A 1 357 ? -22.75 26.922 2.646 1 79.19 357 ASN A O 1
ATOM 2798 N N . MET B 1 1 ? -1.845 -32.969 16.703 1 42.06 1 MET B N 1
ATOM 2799 C CA . MET B 1 1 ? -2.305 -31.578 16.75 1 42.06 1 MET B CA 1
ATOM 2800 C C . MET B 1 1 ? -3.775 -31.516 17.156 1 42.06 1 MET B C 1
ATOM 2802 O O . MET B 1 1 ? -4.586 -32.312 16.703 1 42.06 1 MET B O 1
ATOM 2806 N N . LYS B 1 2 ? -4.062 -30.859 18.219 1 48.78 2 LYS B N 1
ATOM 2807 C CA . LYS B 1 2 ? -5.43 -30.859 18.734 1 48.78 2 LYS B CA 1
ATOM 2808 C C . LYS B 1 2 ? -6.418 -30.438 17.656 1 48.78 2 LYS B C 1
ATOM 2810 O O . LYS B 1 2 ? -6.297 -29.344 17.094 1 48.78 2 LYS B O 1
ATOM 2815 N N . GLN B 1 3 ? -7.094 -31.328 16.922 1 64.38 3 GLN B N 1
ATOM 2816 C CA . GLN B 1 3 ? -8.109 -31.062 15.914 1 64.38 3 GLN B CA 1
ATOM 2817 C C . GLN B 1 3 ? -9.148 -30.078 16.422 1 64.38 3 GLN B C 1
ATOM 2819 O O . GLN B 1 3 ? -9.891 -30.375 17.359 1 64.38 3 GLN B O 1
ATOM 2824 N N . GLN B 1 4 ? -8.875 -28.75 16.281 1 81.88 4 GLN B N 1
ATOM 2825 C CA . GLN B 1 4 ? -9.82 -27.719 16.672 1 81.88 4 GLN B CA 1
ATOM 2826 C C . GLN B 1 4 ? -10.914 -27.547 15.633 1 81.88 4 GLN B C 1
ATOM 2828 O O . GLN B 1 4 ? -10.633 -27.484 14.438 1 81.88 4 GLN B O 1
ATOM 2833 N N . THR B 1 5 ? -12.148 -27.812 16.109 1 88.25 5 THR B N 1
ATOM 2834 C CA . THR B 1 5 ? -13.297 -27.594 15.234 1 88.25 5 THR B CA 1
ATOM 2835 C C . THR B 1 5 ? -13.789 -26.156 15.359 1 88.25 5 THR B C 1
ATOM 2837 O O . THR B 1 5 ? -13.977 -25.656 16.469 1 88.25 5 THR B O 1
ATOM 2840 N N . PHE B 1 6 ? -13.945 -25.609 14.156 1 94.56 6 PHE B N 1
ATOM 2841 C CA . PHE B 1 6 ? -14.383 -24.219 14.148 1 94.56 6 PHE B CA 1
ATOM 2842 C C . PHE B 1 6 ? -15.891 -24.141 13.945 1 94.56 6 PHE B C 1
ATOM 2844 O O . PHE B 1 6 ? -16.5 -25.031 13.344 1 94.56 6 PHE B O 1
ATOM 2851 N N . ALA B 1 7 ? -16.469 -23.062 14.477 1 96 7 ALA B N 1
ATOM 2852 C CA . ALA B 1 7 ? -17.891 -22.812 14.25 1 96 7 ALA B CA 1
ATOM 2853 C C . ALA B 1 7 ? -18.203 -22.75 12.758 1 96 7 ALA B C 1
ATOM 2855 O O . ALA B 1 7 ? -17.422 -22.188 11.977 1 96 7 ALA B O 1
ATOM 2856 N N . PHE B 1 8 ? -19.312 -23.438 12.383 1 97.25 8 PHE B N 1
ATOM 2857 C CA . PHE B 1 8 ? -19.703 -23.516 10.977 1 97.25 8 PHE B CA 1
ATOM 2858 C C . PHE B 1 8 ? -21.156 -23.109 10.805 1 97.25 8 PHE B C 1
ATOM 2860 O O . PHE B 1 8 ? -22.047 -23.672 11.445 1 97.25 8 PHE B O 1
ATOM 2867 N N . THR B 1 9 ? -21.359 -22.094 9.984 1 97.81 9 THR B N 1
ATOM 2868 C CA . THR B 1 9 ? -22.703 -21.703 9.562 1 97.81 9 THR B CA 1
ATOM 2869 C C . THR B 1 9 ? -22.891 -21.984 8.07 1 97.81 9 THR B C 1
ATOM 2871 O O . THR B 1 9 ? -22.281 -21.328 7.227 1 97.81 9 THR B O 1
ATOM 2874 N N . ARG B 1 10 ? -23.797 -22.828 7.734 1 97 10 ARG B N 1
ATOM 2875 C CA . ARG B 1 10 ? -24.031 -23.219 6.348 1 97 10 ARG B CA 1
ATOM 2876 C C . ARG B 1 10 ? -24.781 -22.141 5.59 1 97 10 ARG B C 1
ATOM 2878 O O . ARG B 1 10 ? -25.703 -21.531 6.125 1 97 10 ARG B O 1
ATOM 2885 N N . SER B 1 11 ? -24.344 -21.922 4.395 1 96.94 11 SER B N 1
ATOM 2886 C CA . SER B 1 11 ? -25.078 -21 3.533 1 96.94 11 SER B CA 1
ATOM 2887 C C . SER B 1 11 ? -26.453 -21.531 3.182 1 96.94 11 SER B C 1
ATOM 2889 O O . SER B 1 11 ? -26.609 -22.719 2.875 1 96.94 11 SER B O 1
ATOM 2891 N N . GLU B 1 12 ? -27.406 -20.641 3.162 1 94.69 12 GLU B N 1
ATOM 2892 C CA . GLU B 1 12 ? -28.766 -21.016 2.799 1 94.69 12 GLU B CA 1
ATOM 2893 C C . GLU B 1 12 ? -28.953 -21.016 1.285 1 94.69 12 GLU B C 1
ATOM 2895 O O . GLU B 1 12 ? -29.875 -21.656 0.771 1 94.69 12 GLU B O 1
ATOM 2900 N N . ASN B 1 13 ? -28.172 -20.312 0.648 1 92.88 13 ASN B N 1
ATOM 2901 C CA . ASN B 1 13 ? -28.25 -20.188 -0.802 1 92.88 13 ASN B CA 1
ATOM 2902 C C . ASN B 1 13 ? -26.953 -20.594 -1.479 1 92.88 13 ASN B C 1
ATOM 2904 O O . ASN B 1 13 ? -26.078 -19.75 -1.717 1 92.88 13 ASN B O 1
ATOM 2908 N N . LEU B 1 14 ? -26.906 -21.859 -1.851 1 95.81 14 LEU B N 1
ATOM 2909 C CA . LEU B 1 14 ? -25.719 -22.359 -2.537 1 95.81 14 LEU B CA 1
ATOM 2910 C C . LEU B 1 14 ? -25.688 -21.875 -3.984 1 95.81 14 LEU B C 1
ATOM 2912 O O . LEU B 1 14 ? -26.719 -21.844 -4.656 1 95.81 14 LEU B O 1
ATOM 2916 N N . LYS B 1 15 ? -24.594 -21.484 -4.469 1 95.56 15 LYS B N 1
ATOM 2917 C CA . LYS B 1 15 ? -24.406 -20.938 -5.816 1 95.56 15 LYS B CA 1
ATOM 2918 C C . LYS B 1 15 ? -24.312 -22.062 -6.848 1 95.56 15 LYS B C 1
ATOM 2920 O O . LYS B 1 15 ? -23.906 -23.172 -6.52 1 95.56 15 LYS B O 1
ATOM 2925 N N . GLN B 1 16 ? -24.719 -21.656 -8.039 1 94.56 16 GLN B N 1
ATOM 2926 C CA . GLN B 1 16 ? -24.453 -22.562 -9.148 1 94.56 16 GLN B CA 1
ATOM 2927 C C . GLN B 1 16 ? -22.969 -22.609 -9.492 1 94.56 16 GLN B C 1
ATOM 2929 O O . GLN B 1 16 ? -22.328 -21.562 -9.609 1 94.56 16 GLN B O 1
ATOM 2934 N N . LYS B 1 17 ? -22.5 -23.812 -9.57 1 93.88 17 LYS B N 1
ATOM 2935 C CA . LYS B 1 17 ? -21.109 -23.953 -9.945 1 93.88 17 LYS B CA 1
ATOM 2936 C C . LYS B 1 17 ? -20.891 -23.656 -11.422 1 93.88 17 LYS B C 1
ATOM 2938 O O . LYS B 1 17 ? -21.672 -24.125 -12.266 1 93.88 17 LYS B O 1
ATOM 2943 N N . PRO B 1 18 ? -19.922 -22.891 -11.75 1 93.12 18 PRO B N 1
ATOM 2944 C CA . PRO B 1 18 ? -19.672 -22.562 -13.156 1 93.12 18 PRO B CA 1
ATOM 2945 C C . PRO B 1 18 ? -19.172 -23.75 -13.969 1 93.12 18 PRO B C 1
ATOM 2947 O O . PRO B 1 18 ? -18.625 -24.703 -13.398 1 93.12 18 PRO B O 1
ATOM 2950 N N . GLU B 1 19 ? -19.406 -23.594 -15.297 1 91.25 19 GLU B N 1
ATOM 2951 C CA . GLU B 1 19 ? -18.797 -24.562 -16.203 1 91.25 19 GLU B CA 1
ATOM 2952 C C . GLU B 1 19 ? -17.281 -24.391 -16.25 1 91.25 19 GLU B C 1
ATOM 2954 O O . GLU B 1 19 ? -16.781 -23.266 -16.281 1 91.25 19 GLU B O 1
ATOM 2959 N N . ALA B 1 20 ? -16.625 -25.469 -16.25 1 86.44 20 ALA B N 1
ATOM 2960 C CA . ALA B 1 20 ? -15.164 -25.453 -16.25 1 86.44 20 ALA B CA 1
ATOM 2961 C C . ALA B 1 20 ? -14.625 -24.625 -17.406 1 86.44 20 ALA B C 1
ATOM 2963 O O . ALA B 1 20 ? -13.625 -23.922 -17.266 1 86.44 20 ALA B O 1
ATOM 2964 N N . SER B 1 21 ? -15.25 -24.719 -18.516 1 85.25 21 SER B N 1
ATOM 2965 C CA . SER B 1 21 ? -14.773 -24.062 -19.734 1 85.25 21 SER B CA 1
ATOM 2966 C C . SER B 1 21 ? -14.891 -22.547 -19.625 1 85.25 21 SER B C 1
ATOM 2968 O O . SER B 1 21 ? -14.273 -21.812 -20.406 1 85.25 21 SER B O 1
ATOM 2970 N N . THR B 1 22 ? -15.609 -22.078 -18.703 1 87.06 22 THR B N 1
ATOM 2971 C CA . THR B 1 22 ? -15.852 -20.656 -18.609 1 87.06 22 THR B CA 1
ATOM 2972 C C . THR B 1 22 ? -15.062 -20.047 -17.453 1 87.06 22 THR B C 1
ATOM 2974 O O . THR B 1 22 ? -15.109 -18.828 -17.219 1 87.06 22 THR B O 1
ATOM 2977 N N . LEU B 1 23 ? -14.375 -20.844 -16.781 1 90.44 23 LEU B N 1
ATOM 2978 C CA . LEU B 1 23 ? -13.688 -20.375 -15.578 1 90.44 23 LEU B CA 1
ATOM 2979 C C . LEU B 1 23 ? -12.57 -19.406 -15.938 1 90.44 23 LEU B C 1
ATOM 2981 O O . LEU B 1 23 ? -11.758 -19.688 -16.812 1 90.44 23 LEU B O 1
ATOM 2985 N N . GLN B 1 24 ? -12.602 -18.266 -15.312 1 88.12 24 GLN B N 1
ATOM 2986 C CA . GLN B 1 24 ? -11.523 -17.281 -15.32 1 88.12 24 GLN B CA 1
ATOM 2987 C C . GLN B 1 24 ? -10.836 -17.203 -13.961 1 88.12 24 GLN B C 1
ATOM 2989 O O . GLN B 1 24 ? -11.359 -17.703 -12.969 1 88.12 24 GLN B O 1
ATOM 2994 N N . PHE B 1 25 ? -9.781 -16.625 -13.977 1 90.31 25 PHE B N 1
ATOM 2995 C CA . PHE B 1 25 ? -9.047 -16.547 -12.719 1 90.31 25 PHE B CA 1
ATOM 2996 C C . PHE B 1 25 ? -9.633 -15.453 -11.828 1 90.31 25 PHE B C 1
ATOM 2998 O O . PHE B 1 25 ? -9.734 -14.297 -12.242 1 90.31 25 PHE B O 1
ATOM 3005 N N . GLY B 1 26 ? -10.016 -15.75 -10.625 1 92.94 26 GLY B N 1
ATOM 3006 C CA . GLY B 1 26 ? -10.297 -14.82 -9.547 1 92.94 26 GLY B CA 1
ATOM 3007 C C . GLY B 1 26 ? -11.602 -14.062 -9.727 1 92.94 26 GLY B C 1
ATOM 3008 O O . GLY B 1 26 ? -11.742 -12.938 -9.242 1 92.94 26 GLY B O 1
ATOM 3009 N N . LYS B 1 27 ? -12.57 -14.609 -10.43 1 93.38 27 LYS B N 1
ATOM 3010 C CA . LYS B 1 27 ? -13.789 -13.867 -10.734 1 93.38 27 LYS B CA 1
ATOM 3011 C C . LYS B 1 27 ? -14.992 -14.477 -10.023 1 93.38 27 LYS B C 1
ATOM 3013 O O . LYS B 1 27 ? -16 -13.797 -9.812 1 93.38 27 LYS B O 1
ATOM 3018 N N . VAL B 1 28 ? -14.922 -15.758 -9.727 1 96.19 28 VAL B N 1
ATOM 3019 C CA . VAL B 1 28 ? -16 -16.469 -9.055 1 96.19 28 VAL B CA 1
ATOM 3020 C C . VAL B 1 28 ? -15.523 -16.984 -7.703 1 96.19 28 VAL B C 1
ATOM 3022 O O . VAL B 1 28 ? -14.383 -17.438 -7.57 1 96.19 28 VAL B O 1
ATOM 3025 N N . PHE B 1 29 ? -16.438 -16.984 -6.719 1 98.19 29 PHE B N 1
ATOM 3026 C CA . PHE B 1 29 ? -16.062 -17.391 -5.375 1 98.19 29 PHE B CA 1
ATOM 3027 C C . PHE B 1 29 ? -17.062 -18.391 -4.809 1 98.19 29 PHE B C 1
ATOM 3029 O O . PHE B 1 29 ? -18.234 -18.375 -5.184 1 98.19 29 PHE B O 1
ATOM 3036 N N . THR B 1 30 ? -16.625 -19.203 -3.885 1 98.38 30 THR B N 1
ATOM 3037 C CA . THR B 1 30 ? -17.406 -20.312 -3.385 1 98.38 30 THR B CA 1
ATOM 3038 C C . THR B 1 30 ? -18.469 -19.828 -2.391 1 98.38 30 THR B C 1
ATOM 3040 O O . THR B 1 30 ? -18.641 -18.625 -2.199 1 98.38 30 THR B O 1
ATOM 3043 N N . ASP B 1 31 ? -19.172 -20.812 -1.788 1 98.69 31 ASP B N 1
ATOM 3044 C CA . ASP B 1 31 ? -20.359 -20.516 -0.982 1 98.69 31 ASP B CA 1
ATOM 3045 C C . ASP B 1 31 ? -19.953 -20 0.399 1 98.69 31 ASP B C 1
ATOM 3047 O O . ASP B 1 31 ? -20.719 -19.25 1.023 1 98.69 31 ASP B O 1
ATOM 3051 N N . HIS B 1 32 ? -18.781 -20.438 0.865 1 98.81 32 HIS B N 1
ATOM 3052 C CA . HIS B 1 32 ? -18.391 -20.094 2.227 1 98.81 32 HIS B CA 1
ATOM 3053 C C . HIS B 1 32 ? -17 -19.484 2.264 1 98.81 32 HIS B C 1
ATOM 3055 O O . HIS B 1 32 ? -16.234 -19.609 1.305 1 98.81 32 HIS B O 1
ATOM 3061 N N . MET B 1 33 ? -16.672 -18.75 3.299 1 98.88 33 MET B N 1
ATOM 3062 C CA . MET B 1 33 ? -15.344 -18.219 3.623 1 98.88 33 MET B CA 1
ATOM 3063 C C . MET B 1 33 ? -15.016 -18.453 5.098 1 98.88 33 MET B C 1
ATOM 3065 O O . MET B 1 33 ? -15.898 -18.781 5.891 1 98.88 33 MET B O 1
ATOM 3069 N N . PHE B 1 34 ? -13.766 -18.484 5.445 1 98.81 34 PHE B N 1
ATOM 3070 C CA . PHE B 1 34 ? -13.32 -18.5 6.832 1 98.81 34 PHE B CA 1
ATOM 3071 C C . PHE B 1 34 ? -13.008 -17.094 7.32 1 98.81 34 PHE B C 1
ATOM 3073 O O . PHE B 1 34 ? -12.469 -16.281 6.574 1 98.81 34 PHE B O 1
ATOM 3080 N N . THR B 1 35 ? -13.352 -16.766 8.562 1 98.88 35 THR B N 1
ATOM 3081 C CA . THR B 1 35 ? -12.984 -15.5 9.172 1 98.88 35 THR B CA 1
ATOM 3082 C C . THR B 1 35 ? -12.5 -15.695 10.602 1 98.88 35 THR B C 1
ATOM 3084 O O . THR B 1 35 ? -12.945 -16.609 11.297 1 98.88 35 THR B O 1
ATOM 3087 N N . MET B 1 36 ? -11.617 -14.945 11 1 98.81 36 MET B N 1
ATOM 3088 C CA . MET B 1 36 ? -11.078 -14.867 12.359 1 98.81 36 MET B CA 1
ATOM 3089 C C . MET B 1 36 ? -10.672 -13.438 12.703 1 98.81 36 MET B C 1
ATOM 3091 O O . MET B 1 36 ? -9.977 -12.781 11.922 1 98.81 36 MET B O 1
ATOM 3095 N N . ASP B 1 37 ? -11.086 -12.93 13.844 1 98.75 37 ASP B N 1
ATOM 3096 C CA . ASP B 1 37 ? -10.82 -11.547 14.227 1 98.75 37 ASP B CA 1
ATOM 3097 C C . ASP B 1 37 ? -9.633 -11.453 15.18 1 98.75 37 ASP B C 1
ATOM 3099 O O . ASP B 1 37 ? -9.25 -12.453 15.805 1 98.75 37 ASP B O 1
ATOM 3103 N N . TYR B 1 38 ? -9 -10.352 15.211 1 98.88 38 TYR B N 1
ATOM 3104 C CA . TYR B 1 38 ? -7.969 -10.016 16.188 1 98.88 38 TYR B CA 1
ATOM 3105 C C . TYR B 1 38 ? -8.297 -8.703 16.891 1 98.88 38 TYR B C 1
ATOM 3107 O O . TYR B 1 38 ? -8.703 -7.734 16.25 1 98.88 38 TYR B O 1
ATOM 3115 N N . THR B 1 39 ? -8.141 -8.609 18.172 1 98.62 39 THR B N 1
ATOM 3116 C CA . THR B 1 39 ? -8.07 -7.391 18.984 1 98.62 39 THR B CA 1
ATOM 3117 C C . THR B 1 39 ? -6.871 -7.434 19.922 1 98.62 39 THR B C 1
ATOM 3119 O O . THR B 1 39 ? -6.488 -8.5 20.406 1 98.62 39 THR B O 1
ATOM 3122 N N . ALA B 1 40 ? -6.336 -6.281 20.141 1 97.88 40 ALA B N 1
ATOM 3123 C CA . ALA B 1 40 ? -5.164 -6.215 21.016 1 97.88 40 ALA B CA 1
ATOM 3124 C C . ALA B 1 40 ? -5.461 -6.836 22.375 1 97.88 40 ALA B C 1
ATOM 3126 O O . ALA B 1 40 ? -4.582 -7.441 22.984 1 97.88 40 ALA B O 1
ATOM 3127 N N . GLU B 1 41 ? -6.605 -6.801 22.844 1 97.75 41 GLU B N 1
ATOM 3128 C CA . GLU B 1 41 ? -7.012 -7.293 24.156 1 97.75 41 GLU B CA 1
ATOM 3129 C C . GLU B 1 41 ? -7.137 -8.812 24.156 1 97.75 41 GLU B C 1
ATOM 3131 O O . GLU B 1 41 ? -6.734 -9.477 25.109 1 97.75 41 GLU B O 1
ATOM 3136 N N . THR B 1 42 ? -7.609 -9.43 23.125 1 98 42 THR B N 1
ATOM 3137 C CA . THR B 1 42 ? -8.016 -10.828 23.125 1 98 42 THR B CA 1
ATOM 3138 C C . THR B 1 42 ? -7.074 -11.672 22.266 1 98 42 THR B C 1
ATOM 3140 O O . THR B 1 42 ? -6.996 -12.891 22.438 1 98 42 THR B O 1
ATOM 3143 N N . GLY B 1 43 ? -6.285 -11 21.406 1 98.44 43 GLY B N 1
ATOM 3144 C CA . GLY B 1 43 ? -5.562 -11.75 20.406 1 98.44 43 GLY B CA 1
ATOM 3145 C C . GLY B 1 43 ? -6.453 -12.234 19.266 1 98.44 43 GLY B C 1
ATOM 3146 O O . GLY B 1 43 ? -7.484 -11.625 18.984 1 98.44 43 GLY B O 1
ATOM 3147 N N . TRP B 1 44 ? -6.012 -13.188 18.516 1 98.62 44 TRP B N 1
ATOM 3148 C CA . TRP B 1 44 ? -6.84 -13.812 17.484 1 98.62 44 TRP B CA 1
ATOM 3149 C C . TRP B 1 44 ? -7.969 -14.625 18.109 1 98.62 44 TRP B C 1
ATOM 3151 O O . TRP B 1 44 ? -7.727 -15.461 18.984 1 98.62 44 TRP B O 1
ATOM 3161 N N . HIS B 1 45 ? -9.227 -14.367 17.656 1 98.19 45 HIS B N 1
ATOM 3162 C CA . HIS B 1 45 ? -10.367 -15.016 18.297 1 98.19 45 HIS B CA 1
ATOM 3163 C C . HIS B 1 45 ? -11.531 -15.172 17.328 1 98.19 45 HIS B C 1
ATOM 3165 O O . HIS B 1 45 ? -11.5 -14.617 16.219 1 98.19 45 HIS B O 1
ATOM 3171 N N . ASP B 1 46 ? -12.469 -16.031 17.609 1 97.75 46 ASP B N 1
ATOM 3172 C CA . ASP B 1 46 ? -13.734 -16.266 16.922 1 97.75 46 ASP B CA 1
ATOM 3173 C C . ASP B 1 46 ? -13.508 -16.781 15.508 1 97.75 46 ASP B C 1
ATOM 3175 O O . ASP B 1 46 ? -14.031 -16.219 14.539 1 97.75 46 ASP B O 1
ATOM 3179 N N . PRO B 1 47 ? -12.672 -17.797 15.406 1 98.44 47 PRO B N 1
ATOM 3180 C CA . PRO B 1 47 ? -12.57 -18.438 14.094 1 98.44 47 PRO B CA 1
ATOM 3181 C C . PRO B 1 47 ? -13.875 -19.109 13.664 1 98.44 47 PRO B C 1
ATOM 3183 O O . PRO B 1 47 ? -14.516 -19.797 14.469 1 98.44 47 PRO B O 1
ATOM 3186 N N . GLN B 1 48 ? -14.266 -18.922 12.422 1 98.69 48 GLN B N 1
ATOM 3187 C CA . GLN B 1 48 ? -15.523 -19.516 11.969 1 98.69 48 GLN B CA 1
ATOM 3188 C C . GLN B 1 48 ? -15.562 -19.609 10.445 1 98.69 48 GLN B C 1
ATOM 3190 O O . GLN B 1 48 ? -14.93 -18.828 9.75 1 98.69 48 GLN B O 1
ATOM 3195 N N . ILE B 1 49 ? -16.266 -20.562 9.969 1 98.69 49 ILE B N 1
ATOM 3196 C CA . ILE B 1 49 ? -16.625 -20.688 8.57 1 98.69 49 ILE B CA 1
ATOM 3197 C C . ILE B 1 49 ? -18.062 -20.203 8.367 1 98.69 49 ILE B C 1
ATOM 3199 O O . ILE B 1 49 ? -19 -20.719 8.992 1 98.69 49 ILE B O 1
ATOM 3203 N N . VAL B 1 50 ? -18.25 -19.219 7.555 1 98.75 50 VAL B N 1
ATOM 3204 C CA . VAL B 1 50 ? -19.531 -18.547 7.367 1 98.75 50 VAL B CA 1
ATOM 3205 C C . VAL B 1 50 ? -19.844 -18.422 5.875 1 98.75 50 VAL B C 1
ATOM 3207 O O . VAL B 1 50 ? -18.953 -18.609 5.035 1 98.75 50 VAL B O 1
ATOM 3210 N N . PRO B 1 51 ? -21.141 -18.172 5.523 1 98.69 51 PRO B N 1
ATOM 3211 C CA . PRO B 1 51 ? -21.438 -17.906 4.113 1 98.69 51 PRO B CA 1
ATOM 3212 C C . PRO B 1 51 ? -20.609 -16.766 3.537 1 98.69 51 PRO B C 1
ATOM 3214 O O . PRO B 1 51 ? -20.344 -15.773 4.223 1 98.69 51 PRO B O 1
ATOM 3217 N N . TYR B 1 52 ? -20.188 -16.969 2.311 1 98.62 52 TYR B N 1
ATOM 3218 C CA . TYR B 1 52 ? -19.547 -15.867 1.6 1 98.62 52 TYR B CA 1
ATOM 3219 C C . TYR B 1 52 ? -20.453 -14.641 1.558 1 98.62 52 TYR B C 1
ATOM 3221 O O . TYR B 1 52 ? -21.594 -14.711 1.074 1 98.62 52 TYR B O 1
ATOM 3229 N N . ALA B 1 53 ? -19.969 -13.508 2.1 1 98.19 53 ALA B N 1
ATOM 3230 C CA . ALA B 1 53 ? -20.766 -12.297 2.205 1 98.19 53 ALA B CA 1
ATOM 3231 C C . ALA B 1 53 ? -19.891 -11.055 2.246 1 98.19 53 ALA B C 1
ATOM 3233 O O . ALA B 1 53 ? -18.688 -11.148 2.518 1 98.19 53 ALA B O 1
ATOM 3234 N N . PRO B 1 54 ? -20.453 -9.938 1.925 1 98.5 54 PRO B N 1
ATOM 3235 C CA . PRO B 1 54 ? -19.672 -8.695 2.008 1 98.5 54 PRO B CA 1
ATOM 3236 C C . PRO B 1 54 ? -19.125 -8.438 3.41 1 98.5 54 PRO B C 1
ATOM 3238 O O . PRO B 1 54 ? -19.75 -8.805 4.402 1 98.5 54 PRO B O 1
ATOM 3241 N N . LEU B 1 55 ? -17.953 -7.848 3.439 1 98.75 55 LEU B N 1
ATOM 3242 C CA . LEU B 1 55 ? -17.391 -7.344 4.688 1 98.75 55 LEU B CA 1
ATOM 3243 C C . LEU B 1 55 ? -17.969 -5.977 5.035 1 98.75 55 LEU B C 1
ATOM 3245 O O . LEU B 1 55 ? -18.062 -5.102 4.172 1 98.75 55 LEU B O 1
ATOM 3249 N N . GLU B 1 56 ? -18.406 -5.812 6.176 1 98.5 56 GLU B N 1
ATOM 3250 C CA . GLU B 1 56 ? -18.844 -4.52 6.695 1 98.5 56 GLU B CA 1
ATOM 3251 C C . GLU B 1 56 ? -17.734 -3.848 7.5 1 98.5 56 GLU B C 1
ATOM 3253 O O . GLU B 1 56 ? -17.391 -4.301 8.594 1 98.5 56 GLU B O 1
ATOM 3258 N N . LEU B 1 57 ? -17.219 -2.779 7.004 1 98.81 57 LEU B N 1
ATOM 3259 C CA . LEU B 1 57 ? -16.094 -2.09 7.633 1 98.81 57 LEU B CA 1
ATOM 3260 C C . LEU B 1 57 ? -16.406 -0.609 7.82 1 98.81 57 LEU B C 1
ATOM 3262 O O . LEU B 1 57 ? -17.016 0.018 6.949 1 98.81 57 LEU B O 1
ATOM 3266 N N . ASP B 1 58 ? -15.984 -0.076 8.953 1 98.81 58 ASP B N 1
ATOM 3267 C CA . ASP B 1 58 ? -16.078 1.368 9.133 1 98.81 58 ASP B CA 1
ATOM 3268 C C . ASP B 1 58 ? -15.328 2.115 8.031 1 98.81 58 ASP B C 1
ATOM 3270 O O . ASP B 1 58 ? -14.234 1.715 7.637 1 98.81 58 ASP B O 1
ATOM 3274 N N . PRO B 1 59 ? -15.922 3.223 7.508 1 98.81 59 PRO B N 1
ATOM 3275 C CA . PRO B 1 59 ? -15.211 3.988 6.477 1 98.81 59 PRO B CA 1
ATOM 3276 C C . PRO B 1 59 ? -13.82 4.422 6.922 1 98.81 59 PRO B C 1
ATOM 3278 O O . PRO B 1 59 ? -12.953 4.672 6.082 1 98.81 59 PRO B O 1
ATOM 3281 N N . ALA B 1 60 ? -13.562 4.461 8.203 1 98.81 60 ALA B N 1
ATOM 3282 C CA . ALA B 1 60 ? -12.273 4.898 8.727 1 98.81 60 ALA B CA 1
ATOM 3283 C C . ALA B 1 60 ? -11.352 3.707 8.977 1 98.81 60 ALA B C 1
ATOM 3285 O O . ALA B 1 60 ? -10.297 3.852 9.594 1 98.81 60 ALA B O 1
ATOM 3286 N N . ALA B 1 61 ? -11.773 2.508 8.531 1 98.81 61 ALA B N 1
ATOM 3287 C CA . ALA B 1 61 ? -10.938 1.331 8.742 1 98.81 61 ALA B CA 1
ATOM 3288 C C . ALA B 1 61 ? -9.531 1.547 8.188 1 98.81 61 ALA B C 1
ATOM 3290 O O . ALA B 1 61 ? -9.375 2.045 7.07 1 98.81 61 ALA B O 1
ATOM 3291 N N . MET B 1 62 ? -8.547 1.135 8.875 1 98.62 62 MET B N 1
ATOM 3292 C CA . MET B 1 62 ? -7.152 1.464 8.602 1 98.62 62 MET B CA 1
ATOM 3293 C C . MET B 1 62 ? -6.684 0.802 7.309 1 98.62 62 MET B C 1
ATOM 3295 O O . MET B 1 62 ? -5.734 1.269 6.672 1 98.62 62 MET B O 1
ATOM 3299 N N . CYS B 1 63 ? -7.305 -0.298 6.902 1 98.62 63 CYS B N 1
ATOM 3300 C CA . CYS B 1 63 ? -6.918 -0.917 5.641 1 98.62 63 CYS B CA 1
ATOM 3301 C C . CYS B 1 63 ? -7.152 0.033 4.473 1 98.62 63 CYS B C 1
ATOM 3303 O O . CYS B 1 63 ? -6.457 -0.039 3.459 1 98.62 63 CYS B O 1
ATOM 3305 N N . PHE B 1 64 ? -8.094 1.029 4.578 1 98.75 64 PHE B N 1
ATOM 3306 C CA . PHE B 1 64 ? -8.406 1.97 3.51 1 98.75 64 PHE B CA 1
ATOM 3307 C C . PHE B 1 64 ? -7.406 3.121 3.488 1 98.75 64 PHE B C 1
ATOM 3309 O O . PHE B 1 64 ? -7.234 3.779 2.461 1 98.75 64 PHE B O 1
ATOM 3316 N N . HIS B 1 65 ? -6.766 3.352 4.598 1 98.56 65 HIS B N 1
ATOM 3317 C CA . HIS B 1 65 ? -6.016 4.594 4.758 1 98.56 65 HIS B CA 1
ATOM 3318 C C . HIS B 1 65 ? -4.523 4.316 4.938 1 98.56 65 HIS B C 1
ATOM 3320 O O . HIS B 1 65 ? -3.686 5.051 4.41 1 98.56 65 HIS B O 1
ATOM 3326 N N . TYR B 1 66 ? -4.242 3.24 5.637 1 97.94 66 TYR B N 1
ATOM 3327 C CA . TYR B 1 66 ? -2.85 3.043 6.02 1 97.94 66 TYR B CA 1
ATOM 3328 C C . TYR B 1 66 ? -2.354 1.668 5.586 1 97.94 66 TYR B C 1
ATOM 3330 O O . TYR B 1 66 ? -1.296 1.215 6.027 1 97.94 66 TYR B O 1
ATOM 3338 N N . GLY B 1 67 ? -3.062 0.937 4.84 1 97.56 67 GLY B N 1
ATOM 3339 C CA . GLY B 1 67 ? -2.688 -0.094 3.889 1 97.56 67 GLY B CA 1
ATOM 3340 C C . GLY B 1 67 ? -2.088 -1.324 4.543 1 97.56 67 GLY B C 1
ATOM 3341 O O . GLY B 1 67 ? -1.312 -2.051 3.92 1 97.56 67 GLY B O 1
ATOM 3342 N N . GLN B 1 68 ? -2.336 -1.613 5.871 1 98.12 68 GLN B N 1
ATOM 3343 C CA . GLN B 1 68 ? -1.901 -2.883 6.445 1 98.12 68 GLN B CA 1
ATOM 3344 C C . GLN B 1 68 ? -2.744 -4.039 5.922 1 98.12 68 GLN B C 1
ATOM 3346 O O . GLN B 1 68 ? -3.752 -4.406 6.531 1 98.12 68 GLN B O 1
ATOM 3351 N N . THR B 1 69 ? -2.293 -4.598 4.848 1 98.81 69 THR B N 1
ATOM 3352 C CA . THR B 1 69 ? -2.906 -5.773 4.238 1 98.81 69 THR B CA 1
ATOM 3353 C C . THR B 1 69 ? -1.839 -6.73 3.713 1 98.81 69 THR B C 1
ATOM 3355 O O . THR B 1 69 ? -0.834 -6.297 3.145 1 98.81 69 THR B O 1
ATOM 3358 N N . VAL B 1 70 ? -1.992 -7.992 3.98 1 98.88 70 VAL B N 1
ATOM 3359 C CA . VAL B 1 70 ? -1.13 -9.039 3.443 1 98.88 70 VAL B CA 1
ATOM 3360 C C . VAL B 1 70 ? -1.982 -10.18 2.9 1 98.88 70 VAL B C 1
ATOM 3362 O O . VAL B 1 70 ? -3.145 -10.336 3.283 1 98.88 70 VAL B O 1
ATOM 3365 N N . PHE B 1 71 ? -1.439 -10.953 1.98 1 98.75 71 PHE B N 1
ATOM 3366 C CA . PHE B 1 71 ? -2.199 -12.07 1.438 1 98.75 71 PHE B CA 1
ATOM 3367 C C . PHE B 1 71 ? -1.268 -13.203 1.01 1 98.75 71 PHE B C 1
ATOM 3369 O O . PHE B 1 71 ? -0.049 -13.023 0.958 1 98.75 71 PHE B O 1
ATOM 3376 N N . GLU B 1 72 ? -1.812 -14.297 0.81 1 98.62 72 GLU B N 1
ATOM 3377 C CA . GLU B 1 72 ? -1.162 -15.461 0.22 1 98.62 72 GLU B CA 1
ATOM 3378 C C . GLU B 1 72 ? -1.969 -16.016 -0.955 1 98.62 72 GLU B C 1
ATOM 3380 O O . GLU B 1 72 ? -3.086 -15.555 -1.212 1 98.62 72 GLU B O 1
ATOM 3385 N N . GLY B 1 73 ? -1.422 -16.875 -1.672 1 97.75 73 GLY B N 1
ATOM 3386 C CA . GLY B 1 73 ? -2.047 -17.609 -2.762 1 97.75 73 GLY B CA 1
ATOM 3387 C C . GLY B 1 73 ? -1.552 -19.0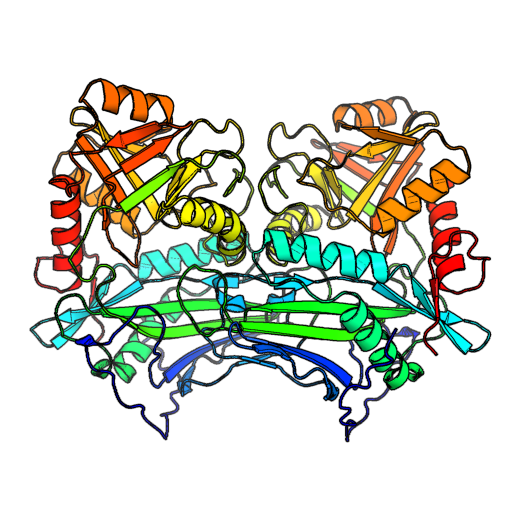47 -2.883 1 97.75 73 GLY B C 1
ATOM 3388 O O . GLY B 1 73 ? -0.344 -19.281 -2.922 1 97.75 73 GLY B O 1
ATOM 3389 N N . LEU B 1 74 ? -2.424 -19.891 -2.891 1 98.06 74 LEU B N 1
ATOM 3390 C CA . LEU B 1 74 ? -2.117 -21.297 -3.146 1 98.06 74 LEU B CA 1
ATOM 3391 C C . LEU B 1 74 ? -3.297 -22 -3.811 1 98.06 74 LEU B C 1
ATOM 3393 O O . LEU B 1 74 ? -4.273 -21.344 -4.199 1 98.06 74 LEU B O 1
ATOM 3397 N N . LYS B 1 75 ? -3.18 -23.312 -4.078 1 96.69 75 LYS B N 1
ATOM 3398 C CA . LYS B 1 75 ? -4.207 -24.016 -4.832 1 96.69 75 LYS B CA 1
ATOM 3399 C C . LYS B 1 75 ? -4.504 -25.375 -4.203 1 96.69 75 LYS B C 1
ATOM 3401 O O . LYS B 1 75 ? -3.646 -25.953 -3.539 1 96.69 75 LYS B O 1
ATOM 3406 N N . ALA B 1 76 ? -5.691 -25.812 -4.395 1 97.31 76 ALA B N 1
ATOM 3407 C CA . ALA B 1 76 ? -6.113 -27.172 -4.105 1 97.31 76 ALA B CA 1
ATOM 3408 C C . ALA B 1 76 ? -6.465 -27.922 -5.391 1 97.31 76 ALA B C 1
ATOM 3410 O O . ALA B 1 76 ? -7.047 -27.344 -6.312 1 97.31 76 ALA B O 1
ATOM 3411 N N . TYR B 1 77 ? -6.16 -29.172 -5.383 1 95.38 77 TYR B N 1
ATOM 3412 C CA . TYR B 1 77 ? -6.422 -30.047 -6.52 1 95.38 77 TYR B CA 1
ATOM 3413 C C . TYR B 1 77 ? -7.145 -31.312 -6.078 1 95.38 77 TYR B C 1
ATOM 3415 O O . TYR B 1 77 ? -6.938 -31.797 -4.961 1 95.38 77 TYR B O 1
ATOM 3423 N N . LEU B 1 78 ? -7.957 -31.766 -6.941 1 94.31 78 LEU B N 1
ATOM 3424 C CA . LEU B 1 78 ? -8.602 -33.062 -6.746 1 94.31 78 LEU B CA 1
ATOM 3425 C C . LEU B 1 78 ? -7.898 -34.156 -7.559 1 94.31 78 LEU B C 1
ATOM 3427 O O . LEU B 1 78 ? -7.773 -34.031 -8.781 1 94.31 78 LEU B O 1
ATOM 3431 N N . THR B 1 79 ? -7.488 -35.188 -6.863 1 94.06 79 THR B N 1
ATOM 3432 C CA . THR B 1 79 ? -6.824 -36.312 -7.555 1 94.06 79 THR B CA 1
ATOM 3433 C C . THR B 1 79 ? -7.848 -37.219 -8.219 1 94.06 79 THR B C 1
ATOM 3435 O O . THR B 1 79 ? -9.047 -37.125 -7.949 1 94.06 79 THR B O 1
ATOM 343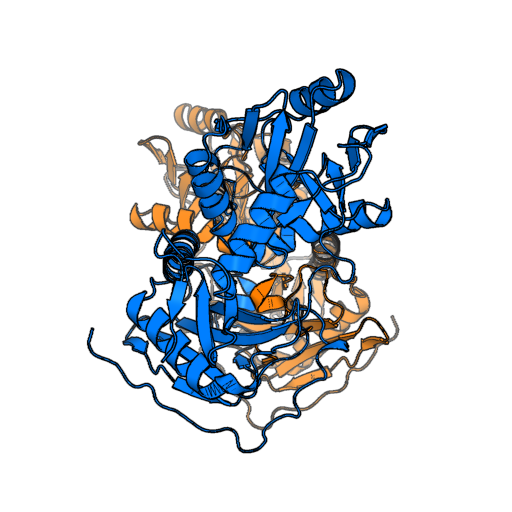8 N N . ASN B 1 80 ? -7.328 -38.094 -9.047 1 91.69 80 ASN B N 1
ATOM 3439 C CA . ASN B 1 80 ? -8.195 -39.062 -9.703 1 91.69 80 ASN B CA 1
ATOM 3440 C C . ASN B 1 80 ? -8.844 -40 -8.688 1 91.69 80 ASN B C 1
ATOM 3442 O O . ASN B 1 80 ? -9.898 -40.594 -8.961 1 91.69 80 ASN B O 1
ATOM 3446 N N . GLU B 1 81 ? -8.297 -40.156 -7.539 1 92.06 81 GLU B N 1
ATOM 3447 C CA . GLU B 1 81 ? -8.82 -41.031 -6.488 1 92.06 81 GLU B CA 1
ATOM 3448 C C . GLU B 1 81 ? -9.773 -40.281 -5.574 1 92.06 81 GLU B C 1
ATOM 3450 O O . GLU B 1 81 ? -10.266 -40.844 -4.582 1 92.06 81 GLU B O 1
ATOM 3455 N N . GLY B 1 82 ? -9.961 -38.969 -5.836 1 91.75 82 GLY B N 1
ATOM 3456 C CA . GLY B 1 82 ? -10.93 -38.188 -5.074 1 91.75 82 GLY B CA 1
ATOM 3457 C C . GLY B 1 82 ? -10.328 -37.531 -3.84 1 91.75 82 GLY B C 1
ATOM 3458 O O . GLY B 1 82 ? -11.055 -37.062 -2.971 1 91.75 82 GLY B O 1
ATOM 3459 N N . LYS B 1 83 ? -9.016 -37.594 -3.803 1 94.81 83 LYS B N 1
ATOM 3460 C CA . LYS B 1 83 ? -8.32 -36.938 -2.697 1 94.81 83 LYS B CA 1
ATOM 3461 C C . LYS B 1 83 ? -8.031 -35.469 -3.021 1 94.81 83 LYS B C 1
ATOM 3463 O O . LYS B 1 83 ? -7.727 -35.125 -4.164 1 94.81 83 LYS B O 1
ATOM 3468 N N . VAL B 1 84 ? -8.211 -34.656 -2.014 1 97.62 84 VAL B N 1
ATOM 3469 C CA . VAL B 1 84 ? -7.871 -33.25 -2.182 1 97.62 84 VAL B CA 1
ATOM 3470 C C . VAL B 1 84 ? -6.449 -32.969 -1.689 1 97.62 84 VAL B C 1
ATOM 3472 O O . VAL B 1 84 ? -6.105 -33.312 -0.556 1 97.62 84 VAL B O 1
ATOM 3475 N N . LEU B 1 85 ? -5.621 -32.344 -2.533 1 97.5 85 LEU B N 1
ATOM 3476 C CA . LEU B 1 85 ? -4.23 -32.062 -2.186 1 97.5 85 LEU B CA 1
ATOM 3477 C C . LEU B 1 85 ? -3.973 -30.562 -2.164 1 97.5 85 LEU B C 1
ATOM 3479 O O . LEU B 1 85 ? -4.449 -29.828 -3.035 1 97.5 85 LEU B O 1
ATOM 3483 N N . LEU B 1 86 ? -3.344 -30.141 -1.14 1 97.94 86 LEU B N 1
ATOM 3484 C CA . LEU B 1 86 ? -2.748 -28.812 -1.056 1 97.94 86 LEU B CA 1
ATOM 3485 C C . LEU B 1 86 ? -1.248 -28.875 -1.329 1 97.94 86 LEU B C 1
ATOM 3487 O O . LEU B 1 86 ? -0.588 -29.844 -0.984 1 97.94 86 LEU B O 1
ATOM 3491 N N . PHE B 1 87 ? -0.733 -27.875 -1.933 1 97.31 87 PHE B N 1
ATOM 3492 C CA . PHE B 1 87 ? 0.685 -27.828 -2.271 1 97.31 87 PHE B CA 1
ATOM 3493 C C . PHE B 1 87 ? 1.43 -26.859 -1.371 1 97.31 87 PHE B C 1
ATOM 3495 O O . PHE B 1 87 ? 1.293 -25.641 -1.521 1 97.31 87 PHE B O 1
ATOM 3502 N N . ARG B 1 88 ? 2.215 -27.312 -0.429 1 97.88 88 ARG B N 1
ATOM 3503 C CA . ARG B 1 88 ? 3.131 -26.641 0.489 1 97.88 88 ARG B CA 1
ATOM 3504 C C . ARG B 1 88 ? 2.441 -25.484 1.208 1 97.88 88 ARG B C 1
ATOM 3506 O O . ARG B 1 88 ? 2.982 -24.375 1.277 1 97.88 88 ARG B O 1
ATOM 3513 N N . PRO B 1 89 ? 1.232 -25.734 1.75 1 98.25 89 PRO B N 1
ATOM 3514 C CA . PRO B 1 89 ? 0.527 -24.672 2.463 1 98.25 89 PRO B CA 1
ATOM 3515 C C . PRO B 1 89 ? 1.282 -24.188 3.697 1 98.25 89 PRO B C 1
ATOM 3517 O O . PRO B 1 89 ? 1.112 -23.031 4.121 1 98.25 89 PRO B O 1
ATOM 3520 N N . ASP B 1 90 ? 2.096 -25.016 4.262 1 97.81 90 ASP B N 1
ATOM 3521 C CA . ASP B 1 90 ? 2.904 -24.656 5.422 1 97.81 90 ASP B CA 1
ATOM 3522 C C . ASP B 1 90 ? 3.848 -23.5 5.09 1 97.81 90 ASP B C 1
ATOM 3524 O O . ASP B 1 90 ? 4.023 -22.578 5.898 1 97.81 90 ASP B O 1
ATOM 3528 N N . LYS B 1 91 ? 4.441 -23.547 3.891 1 98.31 91 LYS B N 1
ATOM 3529 C CA . LYS B 1 91 ? 5.352 -22.5 3.463 1 98.31 91 LYS B CA 1
ATOM 3530 C C . LYS B 1 91 ? 4.609 -21.172 3.248 1 98.31 91 LYS B C 1
ATOM 3532 O O . LYS B 1 91 ? 5.156 -20.094 3.5 1 98.31 91 LYS B O 1
ATOM 3537 N N . ASN B 1 92 ? 3.383 -21.297 2.756 1 98.5 92 ASN B N 1
ATOM 3538 C CA . ASN B 1 92 ? 2.57 -20.094 2.607 1 98.5 92 ASN B CA 1
ATOM 3539 C C . ASN B 1 92 ? 2.291 -19.438 3.955 1 98.5 92 ASN B C 1
ATOM 3541 O O . ASN B 1 92 ? 2.414 -18.219 4.094 1 98.5 92 ASN B O 1
ATOM 3545 N N . PHE B 1 93 ? 1.939 -20.188 4.93 1 98.56 93 PHE B N 1
ATOM 3546 C CA . PHE B 1 93 ? 1.593 -19.609 6.227 1 98.56 93 PHE B CA 1
ATOM 3547 C C . PHE B 1 93 ? 2.842 -19.156 6.969 1 98.56 93 PHE B C 1
ATOM 3549 O O . PHE B 1 93 ? 2.799 -18.188 7.727 1 98.56 93 PHE B O 1
ATOM 3556 N N . GLU B 1 94 ? 3.982 -19.844 6.688 1 98.62 94 GLU B N 1
ATOM 3557 C CA . GLU B 1 94 ? 5.25 -19.297 7.156 1 98.62 94 GLU B CA 1
ATOM 3558 C C . GLU B 1 94 ? 5.516 -17.906 6.551 1 98.62 94 GLU B C 1
ATOM 3560 O O . GLU B 1 94 ? 5.918 -16.984 7.254 1 98.62 94 GLU B O 1
ATOM 3565 N N . ARG B 1 95 ? 5.273 -17.812 5.301 1 98.56 95 ARG B N 1
ATOM 3566 C CA . ARG B 1 95 ? 5.555 -16.562 4.598 1 98.56 95 ARG B CA 1
ATOM 3567 C C . ARG B 1 95 ? 4.59 -15.469 5.031 1 98.56 95 ARG B C 1
ATOM 3569 O O . ARG B 1 95 ? 4.973 -14.297 5.109 1 98.56 95 ARG B O 1
ATOM 3576 N N . ILE B 1 96 ? 3.34 -15.828 5.297 1 98.75 96 ILE B N 1
ATOM 3577 C CA . ILE B 1 96 ? 2.414 -14.781 5.719 1 98.75 96 ILE B CA 1
ATOM 3578 C C . ILE B 1 96 ? 2.912 -14.148 7.012 1 98.75 96 ILE B C 1
ATOM 3580 O O . ILE B 1 96 ? 2.771 -12.938 7.211 1 98.75 96 ILE B O 1
ATOM 3584 N N . ASN B 1 97 ? 3.475 -14.898 7.898 1 98.81 97 ASN B N 1
ATOM 3585 C CA . ASN B 1 97 ? 3.979 -14.352 9.156 1 98.81 97 ASN B CA 1
ATOM 3586 C C . ASN B 1 97 ? 5.207 -13.477 8.938 1 98.81 97 ASN B C 1
ATOM 3588 O O . ASN B 1 97 ? 5.418 -12.5 9.664 1 98.81 97 ASN B O 1
ATOM 3592 N N . ARG B 1 98 ? 6.02 -13.781 7.926 1 98.44 98 ARG B N 1
ATOM 3593 C CA . ARG B 1 98 ? 7.098 -12.867 7.559 1 98.44 98 ARG B CA 1
ATOM 3594 C C . ARG B 1 98 ? 6.547 -11.531 7.086 1 98.44 98 ARG B C 1
ATOM 3596 O O . ARG B 1 98 ? 7.066 -10.477 7.453 1 98.44 98 ARG B O 1
ATOM 3603 N N . SER B 1 99 ? 5.539 -11.609 6.266 1 98.81 99 SER B N 1
ATOM 3604 C CA . SER B 1 99 ? 4.883 -10.391 5.809 1 98.81 99 SER B CA 1
ATOM 3605 C C . SER B 1 99 ? 4.266 -9.625 6.973 1 98.81 99 SER B C 1
ATOM 3607 O O . SER B 1 99 ? 4.359 -8.398 7.035 1 98.81 99 SER B O 1
ATOM 3609 N N . ASN B 1 100 ? 3.598 -10.406 7.891 1 98.88 100 ASN B N 1
ATOM 3610 C CA . ASN B 1 100 ? 3.021 -9.797 9.086 1 98.88 100 ASN B CA 1
ATOM 3611 C C . ASN B 1 100 ? 4.066 -9.016 9.875 1 98.88 100 ASN B C 1
ATOM 3613 O O . ASN B 1 100 ? 3.814 -7.879 10.289 1 98.88 100 ASN B O 1
ATOM 3617 N N . ASP B 1 101 ? 5.133 -9.609 10.055 1 98.56 101 ASP B N 1
ATOM 3618 C CA . ASP B 1 101 ? 6.195 -8.961 10.812 1 98.56 101 ASP B CA 1
ATOM 3619 C C . ASP B 1 101 ? 6.598 -7.637 10.164 1 98.56 101 ASP B C 1
ATOM 3621 O O . ASP B 1 101 ? 6.699 -6.613 10.844 1 98.56 101 ASP B O 1
ATOM 3625 N N . ARG B 1 102 ? 6.77 -7.602 8.906 1 98.38 102 ARG B N 1
ATOM 3626 C CA . ARG B 1 102 ? 7.199 -6.406 8.188 1 98.38 102 ARG B CA 1
ATOM 3627 C C . ARG B 1 102 ? 6.141 -5.309 8.273 1 98.38 102 ARG B C 1
ATOM 3629 O O . ARG B 1 102 ? 6.473 -4.125 8.328 1 98.38 102 ARG B O 1
ATOM 3636 N N . LEU B 1 103 ? 4.902 -5.691 8.336 1 98.69 103 LEU B N 1
ATOM 3637 C CA . LEU B 1 103 ? 3.82 -4.711 8.32 1 98.69 103 LEU B CA 1
ATOM 3638 C C . LEU B 1 103 ? 3.25 -4.512 9.719 1 98.69 103 LEU B C 1
ATOM 3640 O O . LEU B 1 103 ? 2.17 -3.936 9.875 1 98.69 103 LEU B O 1
ATOM 3644 N N . CYS B 1 104 ? 3.906 -5.035 10.695 1 98.44 104 CYS B N 1
ATOM 3645 C CA . CYS B 1 104 ? 3.512 -4.859 12.086 1 98.44 104 CYS B CA 1
ATOM 3646 C C . CYS B 1 104 ? 2.127 -5.441 12.344 1 98.44 104 CYS B C 1
ATOM 3648 O O . CYS B 1 104 ? 1.313 -4.844 13.047 1 98.44 104 CYS B O 1
ATOM 3650 N N . ILE B 1 105 ? 1.797 -6.52 11.711 1 98.88 105 ILE B N 1
ATOM 3651 C CA . ILE B 1 105 ? 0.584 -7.293 11.945 1 98.88 105 ILE B CA 1
ATOM 3652 C C . ILE B 1 105 ? 0.888 -8.453 12.891 1 98.88 105 ILE B C 1
ATOM 3654 O O . ILE B 1 105 ? 1.938 -9.094 12.789 1 98.88 105 ILE B O 1
ATOM 3658 N N . PRO B 1 106 ? -0.009 -8.75 13.789 1 98.75 106 PRO B N 1
ATOM 3659 C CA . PRO B 1 106 ? 0.255 -9.844 14.727 1 98.75 106 PRO B CA 1
ATOM 3660 C C . PRO B 1 106 ? 0.408 -11.195 14.023 1 98.75 106 PRO B C 1
ATOM 3662 O O . PRO B 1 106 ? -0.294 -11.469 13.047 1 98.75 106 PRO B O 1
ATOM 3665 N N . ARG B 1 107 ? 1.273 -11.945 14.57 1 98.56 107 ARG B N 1
ATOM 3666 C CA . ARG B 1 107 ? 1.556 -13.273 14.016 1 98.56 107 ARG B CA 1
ATOM 3667 C C . ARG B 1 107 ? 0.323 -14.164 14.086 1 98.56 107 ARG B C 1
ATOM 3669 O O . ARG B 1 107 ? -0.417 -14.141 15.07 1 98.56 107 ARG B O 1
ATOM 3676 N N . LEU B 1 108 ? 0.168 -15 13.07 1 98.38 108 LEU B N 1
ATOM 3677 C CA . LEU B 1 108 ? -0.825 -16.062 13.047 1 98.38 108 LEU B CA 1
ATOM 3678 C C . LEU B 1 108 ? -0.229 -17.375 13.555 1 98.38 108 LEU B C 1
ATOM 3680 O O . LEU B 1 108 ? 0.933 -17.688 13.281 1 98.38 108 LEU B O 1
ATOM 3684 N N . ASP B 1 109 ? -1.061 -18.062 14.336 1 98.12 109 ASP B N 1
ATOM 3685 C CA . ASP B 1 109 ? -0.694 -19.453 14.57 1 98.12 109 ASP B CA 1
ATOM 3686 C C . ASP B 1 109 ? -0.827 -20.281 13.289 1 98.12 109 ASP B C 1
ATOM 3688 O O . ASP B 1 109 ? -1.937 -20.516 12.805 1 98.12 109 ASP B O 1
ATOM 3692 N N . GLU B 1 110 ? 0.248 -20.734 12.805 1 97.94 110 GLU B N 1
ATOM 3693 C CA . GLU B 1 110 ? 0.276 -21.422 11.508 1 97.94 110 GLU B CA 1
ATOM 3694 C C . GLU B 1 110 ? -0.561 -22.688 11.531 1 97.94 110 GLU B C 1
ATOM 3696 O O . GLU B 1 110 ? -1.192 -23.047 10.539 1 97.94 110 GLU B O 1
ATOM 3701 N N . GLU B 1 111 ? -0.58 -23.391 12.625 1 96.75 111 GLU B N 1
ATOM 3702 C CA . GLU B 1 111 ? -1.367 -24.609 12.742 1 96.75 111 GLU B CA 1
ATOM 3703 C C . GLU B 1 111 ? -2.863 -24.312 12.695 1 96.75 111 GLU B C 1
ATOM 3705 O O . GLU B 1 111 ? -3.629 -25.062 12.078 1 96.75 111 GLU B O 1
ATOM 3710 N N . VAL B 1 112 ? -3.248 -23.234 13.352 1 96.81 112 VAL B N 1
ATOM 3711 C CA . VAL B 1 112 ? -4.648 -22.828 13.336 1 96.81 112 VAL B CA 1
ATOM 3712 C C . VAL B 1 112 ? -5.051 -22.422 11.922 1 96.81 112 VAL B C 1
ATOM 3714 O O . VAL B 1 112 ? -6.137 -22.781 11.453 1 96.81 112 VAL B O 1
ATOM 3717 N N . ALA B 1 113 ? -4.184 -21.734 11.266 1 97.69 113 ALA B N 1
ATOM 3718 C CA . ALA B 1 113 ? -4.461 -21.297 9.898 1 97.69 113 ALA B CA 1
ATOM 3719 C C . ALA B 1 113 ? -4.605 -22.5 8.961 1 97.69 113 ALA B C 1
ATOM 3721 O O . ALA B 1 113 ? -5.512 -22.531 8.125 1 97.69 113 ALA B O 1
ATOM 3722 N N . LEU B 1 114 ? -3.707 -23.438 9.117 1 97.06 114 LEU B N 1
ATOM 3723 C CA . LEU B 1 114 ? -3.754 -24.641 8.281 1 97.06 114 LEU B CA 1
ATOM 3724 C C . LEU B 1 114 ? -5.031 -25.422 8.547 1 97.06 114 LEU B C 1
ATOM 3726 O O . LEU B 1 114 ? -5.652 -25.938 7.609 1 97.06 114 LEU B O 1
ATOM 3730 N N . GLU B 1 115 ? -5.395 -25.562 9.805 1 96.81 115 GLU B N 1
ATOM 3731 C CA . GLU B 1 115 ? -6.625 -26.281 10.148 1 96.81 115 GLU B CA 1
ATOM 3732 C C . GLU B 1 115 ? -7.852 -25.562 9.586 1 96.81 115 GLU B C 1
ATOM 3734 O O . GLU B 1 115 ? -8.781 -26.203 9.109 1 96.81 115 GLU B O 1
ATOM 3739 N N . ALA B 1 116 ? -7.852 -24.234 9.711 1 97.62 116 ALA B N 1
ATOM 3740 C CA . ALA B 1 116 ? -8.922 -23.438 9.117 1 97.62 116 ALA B CA 1
ATOM 3741 C C . ALA B 1 116 ? -9.062 -23.719 7.625 1 97.62 116 ALA B C 1
ATOM 3743 O O . ALA B 1 116 ? -10.172 -23.891 7.117 1 97.62 116 ALA B O 1
ATOM 3744 N N . LEU B 1 117 ? -7.953 -23.766 6.996 1 98.06 117 LEU B N 1
ATOM 3745 C CA . LEU B 1 117 ? -7.93 -24.016 5.562 1 98.06 117 LEU B CA 1
ATOM 3746 C C . LEU B 1 117 ? -8.477 -25.422 5.258 1 98.06 117 LEU B C 1
ATOM 3748 O O . LEU B 1 117 ? -9.305 -25.578 4.363 1 98.06 117 LEU B O 1
ATOM 3752 N N . ARG B 1 118 ? -8.047 -26.391 5.949 1 97.12 118 ARG B N 1
ATOM 3753 C CA . ARG B 1 118 ? -8.492 -27.766 5.742 1 97.12 118 ARG B CA 1
ATOM 3754 C C . ARG B 1 118 ? -10 -27.891 5.898 1 97.12 118 ARG B C 1
ATOM 3756 O O . ARG B 1 118 ? -10.672 -28.5 5.059 1 97.12 118 ARG B O 1
ATOM 3763 N N . GLN B 1 119 ? -10.516 -27.359 6.957 1 97.44 119 GLN B N 1
ATOM 3764 C CA . GLN B 1 119 ? -11.945 -27.453 7.223 1 97.44 119 GLN B CA 1
ATOM 3765 C C . GLN B 1 119 ? -12.75 -26.719 6.156 1 97.44 119 GLN B C 1
ATOM 3767 O O . GLN B 1 119 ? -13.797 -27.203 5.715 1 97.44 119 GLN B O 1
ATOM 3772 N N . LEU B 1 120 ? -12.258 -25.547 5.77 1 98.5 120 LEU B N 1
ATOM 3773 C CA . LEU B 1 120 ? -12.953 -24.797 4.734 1 98.5 120 LEU B CA 1
ATOM 3774 C C . LEU B 1 120 ? -12.992 -25.578 3.428 1 98.5 120 LEU B C 1
ATOM 3776 O O . LEU B 1 120 ? -14.039 -25.641 2.771 1 98.5 120 LEU B O 1
ATOM 3780 N N . ILE B 1 121 ? -11.883 -26.141 3.045 1 97.94 121 ILE B N 1
ATOM 3781 C CA . ILE B 1 121 ? -11.805 -26.922 1.811 1 97.94 121 ILE B CA 1
ATOM 3782 C C . ILE B 1 121 ? -12.727 -28.125 1.897 1 97.94 121 ILE B C 1
ATOM 3784 O O . ILE B 1 121 ? -13.375 -28.5 0.912 1 97.94 121 ILE B O 1
ATOM 3788 N N . SER B 1 122 ? -12.734 -28.734 3.061 1 95.94 122 SER B N 1
ATOM 3789 C CA . SER B 1 122 ? -13.625 -29.875 3.248 1 95.94 122 SER B CA 1
ATOM 3790 C C . SER B 1 122 ? -15.078 -29.484 2.996 1 95.94 122 SER B C 1
ATOM 3792 O O . SER B 1 122 ? -15.82 -30.234 2.355 1 95.94 122 SER B O 1
ATOM 3794 N N . VAL B 1 123 ? -15.461 -28.312 3.463 1 96 123 VAL B N 1
ATOM 3795 C CA . VAL B 1 123 ? -16.812 -27.812 3.303 1 96 123 VAL B CA 1
ATOM 3796 C C . VAL B 1 123 ? -17.078 -27.5 1.833 1 96 123 VAL B C 1
ATOM 3798 O O . VAL B 1 123 ? -18.203 -27.703 1.339 1 96 123 VAL B O 1
ATOM 3801 N N . GLU B 1 124 ? -16.047 -27.062 1.136 1 97.62 124 GLU B N 1
ATOM 3802 C CA . GLU B 1 124 ? -16.203 -26.562 -0.226 1 97.62 124 GLU B CA 1
ATOM 3803 C C . GLU B 1 124 ? -15.648 -27.547 -1.247 1 97.62 124 GLU B C 1
ATOM 3805 O O . GLU B 1 124 ? -15.281 -27.156 -2.357 1 97.62 124 GLU B O 1
ATOM 3810 N N . LYS B 1 125 ? -15.547 -28.75 -0.917 1 96.06 125 LYS B N 1
ATOM 3811 C CA . LYS B 1 125 ? -14.875 -29.766 -1.737 1 96.06 125 LYS B CA 1
ATOM 3812 C C . LYS B 1 125 ? -15.508 -29.844 -3.123 1 96.06 125 LYS B C 1
ATOM 3814 O O . LYS B 1 125 ? -14.812 -30.031 -4.121 1 96.06 125 LYS B O 1
ATOM 3819 N N . ASP B 1 126 ? -16.812 -29.703 -3.211 1 95 126 ASP B N 1
ATOM 3820 C CA . ASP B 1 126 ? -17.547 -29.844 -4.465 1 95 126 ASP B CA 1
ATOM 3821 C C . ASP B 1 126 ? -17.219 -28.703 -5.426 1 95 126 ASP B C 1
ATOM 3823 O O . ASP B 1 126 ? -17.547 -28.781 -6.617 1 95 126 ASP B O 1
ATOM 3827 N N . TRP B 1 127 ? -16.578 -27.688 -4.949 1 97 127 TRP B N 1
ATOM 3828 C CA . TRP B 1 127 ? -16.234 -26.531 -5.777 1 97 127 TRP B CA 1
ATOM 3829 C C . TRP B 1 127 ? -14.906 -26.766 -6.488 1 97 127 TRP B C 1
ATOM 3831 O O . TRP B 1 127 ? -14.531 -26 -7.379 1 97 127 TRP B O 1
ATOM 3841 N N . ILE B 1 128 ? -14.125 -27.781 -6.098 1 96.25 128 ILE B N 1
ATOM 3842 C CA . ILE B 1 128 ? -12.852 -28.062 -6.758 1 96.25 128 ILE B CA 1
ATOM 3843 C C . ILE B 1 128 ? -13.109 -28.594 -8.164 1 96.25 128 ILE B C 1
ATOM 3845 O O . ILE B 1 128 ? -13.641 -29.688 -8.328 1 96.25 128 ILE B O 1
ATOM 3849 N N . PRO B 1 129 ? -12.719 -27.859 -9.125 1 93.62 129 PRO B N 1
ATOM 3850 C CA . PRO B 1 129 ? -12.977 -28.344 -10.484 1 93.62 129 PRO B CA 1
ATOM 3851 C C . PRO B 1 129 ? -12.117 -29.547 -10.859 1 93.62 129 PRO B C 1
ATOM 3853 O O . PRO B 1 129 ? -11.023 -29.719 -10.32 1 93.62 129 PRO B O 1
ATOM 3856 N N . THR B 1 130 ? -12.562 -30.25 -11.836 1 88 130 THR B N 1
ATOM 3857 C CA . THR B 1 130 ? -11.875 -31.5 -12.156 1 88 130 THR B CA 1
ATOM 3858 C C . THR B 1 130 ? -11.328 -31.453 -13.578 1 88 130 THR B C 1
ATOM 3860 O O . THR B 1 130 ? -10.516 -32.312 -13.961 1 88 130 THR B O 1
ATOM 3863 N N . ALA B 1 131 ? -11.797 -30.453 -14.312 1 87.94 131 ALA B N 1
ATOM 3864 C CA . ALA B 1 131 ? -11.297 -30.359 -15.68 1 87.94 131 ALA B CA 1
ATOM 3865 C C . ALA B 1 131 ? -9.797 -30.109 -15.703 1 87.94 131 ALA B C 1
ATOM 3867 O O . ALA B 1 131 ? -9.234 -29.547 -14.758 1 87.94 131 ALA B O 1
ATOM 3868 N N . GLU B 1 132 ? -9.203 -30.531 -16.812 1 84.38 132 GLU B N 1
ATOM 3869 C CA . GLU B 1 132 ? -7.766 -30.344 -16.969 1 84.38 132 GLU B CA 1
ATOM 3870 C C . GLU B 1 132 ? -7.395 -28.859 -16.891 1 84.38 132 GLU B C 1
ATOM 3872 O O . GLU B 1 132 ? -8.07 -28.016 -17.484 1 84.38 132 GLU B O 1
ATOM 3877 N N . GLY B 1 133 ? -6.367 -28.562 -16.156 1 84.94 133 GLY B N 1
ATOM 3878 C CA . GLY B 1 133 ? -5.859 -27.203 -16.062 1 84.94 133 GLY B CA 1
ATOM 3879 C C . GLY B 1 133 ? -6.582 -26.359 -15.031 1 84.94 133 GLY B C 1
ATOM 3880 O O . GLY B 1 133 ? -6.219 -25.203 -14.805 1 84.94 133 GLY B O 1
ATOM 3881 N N . THR B 1 134 ? -7.617 -26.922 -14.445 1 91.31 134 THR B N 1
ATOM 3882 C CA . THR B 1 134 ? -8.391 -26.156 -13.469 1 91.31 134 THR B CA 1
ATOM 3883 C C . THR B 1 134 ? -7.973 -26.531 -12.047 1 91.31 134 THR B C 1
ATOM 3885 O O . THR B 1 134 ? -7.348 -27.562 -11.828 1 91.31 134 THR B O 1
ATOM 3888 N N . SER B 1 135 ? -8.219 -25.688 -11.094 1 94.69 135 SER B N 1
ATOM 3889 C CA . SER B 1 135 ? -7.945 -25.891 -9.672 1 94.69 135 SER B CA 1
ATOM 3890 C C . SER B 1 135 ? -8.82 -24.984 -8.805 1 94.69 135 SER B C 1
ATOM 3892 O O . SER B 1 135 ? -9.641 -24.219 -9.32 1 94.69 135 SER B O 1
ATOM 3894 N N . LEU B 1 136 ? -8.789 -25.156 -7.555 1 97.06 136 LEU B N 1
ATOM 3895 C CA . LEU B 1 136 ? -9.391 -24.234 -6.598 1 97.06 136 LEU B CA 1
ATOM 3896 C C . LEU B 1 136 ? -8.328 -23.312 -6.004 1 97.06 136 LEU B C 1
ATOM 3898 O O . LEU B 1 136 ? -7.461 -23.766 -5.25 1 97.06 136 LEU B O 1
ATOM 3902 N N . TYR B 1 137 ? -8.398 -22.109 -6.422 1 97.5 137 TYR B N 1
ATOM 3903 C CA . TYR B 1 137 ? -7.488 -21.094 -5.891 1 97.5 137 TYR B CA 1
ATOM 3904 C C . TYR B 1 137 ? -7.887 -20.703 -4.473 1 97.5 137 TYR B C 1
ATOM 3906 O O . TYR B 1 137 ? -9.07 -20.547 -4.172 1 97.5 137 TYR B O 1
ATOM 3914 N N . ILE B 1 138 ? -6.902 -20.547 -3.613 1 98.69 138 ILE B N 1
ATOM 3915 C CA . ILE B 1 138 ? -7.086 -20.234 -2.201 1 98.69 138 ILE B CA 1
ATOM 3916 C C . ILE B 1 138 ? -6.402 -18.906 -1.877 1 98.69 138 ILE B C 1
ATOM 3918 O O . ILE B 1 138 ? -5.223 -18.719 -2.188 1 98.69 138 ILE B O 1
ATOM 3922 N N . ARG B 1 139 ? -7.121 -17.984 -1.27 1 98.81 139 ARG B N 1
ATOM 3923 C CA . ARG B 1 139 ? -6.609 -16.656 -0.947 1 98.81 139 ARG B CA 1
ATOM 3924 C C . ARG B 1 139 ? -6.777 -16.344 0.537 1 98.81 139 ARG B C 1
ATOM 3926 O O . ARG B 1 139 ? -7.773 -15.742 0.942 1 98.81 139 ARG B O 1
ATOM 3933 N N . PRO B 1 140 ? -5.805 -16.75 1.385 1 98.88 140 PRO B N 1
ATOM 3934 C CA . PRO B 1 140 ? -5.742 -16.172 2.732 1 98.88 140 PRO B CA 1
ATOM 3935 C C . PRO B 1 140 ? -5.293 -14.711 2.734 1 98.88 140 PRO B C 1
ATOM 3937 O O . PRO B 1 140 ? -4.379 -14.344 1.99 1 98.88 140 PRO B O 1
ATOM 3940 N N . PHE B 1 141 ? -5.93 -13.875 3.572 1 98.94 141 PHE B N 1
ATOM 3941 C CA . PHE B 1 141 ? -5.469 -12.5 3.658 1 98.94 141 PHE B CA 1
ATOM 3942 C C . PHE B 1 141 ? -5.852 -11.883 4.996 1 98.94 141 PHE B C 1
ATOM 3944 O O . PHE B 1 141 ? -6.723 -12.398 5.699 1 98.94 141 PHE B O 1
ATOM 3951 N N . ILE B 1 142 ? -5.121 -10.883 5.406 1 98.94 142 ILE B N 1
ATOM 3952 C CA . ILE B 1 142 ? -5.352 -10.125 6.633 1 98.94 142 ILE B CA 1
ATOM 3953 C C . ILE B 1 142 ? -5.523 -8.648 6.301 1 98.94 142 ILE B C 1
ATOM 3955 O O . ILE B 1 142 ? -4.789 -8.102 5.477 1 98.94 142 ILE B O 1
ATOM 3959 N N . ILE B 1 143 ? -6.484 -8.008 6.918 1 98.94 143 ILE B N 1
ATOM 3960 C CA . ILE B 1 143 ? -6.691 -6.566 6.766 1 98.94 143 ILE B CA 1
ATOM 3961 C C . ILE B 1 143 ? -6.777 -5.91 8.141 1 98.94 143 ILE B C 1
ATOM 3963 O O . ILE B 1 143 ? -7.215 -6.535 9.109 1 98.94 143 ILE B O 1
ATOM 3967 N N . SER B 1 144 ? -6.312 -4.691 8.258 1 98.88 144 SER B N 1
ATOM 3968 C CA . SER B 1 144 ? -6.484 -3.893 9.469 1 98.88 144 SER B CA 1
ATOM 3969 C C . SER B 1 144 ? -7.879 -3.281 9.531 1 98.88 144 SER B C 1
ATOM 3971 O O . SER B 1 144 ? -8.344 -2.668 8.57 1 98.88 144 SER B O 1
ATOM 3973 N N . THR B 1 145 ? -8.555 -3.396 10.688 1 98.81 145 THR B N 1
ATOM 3974 C CA . THR B 1 145 ? -9.977 -3.076 10.695 1 98.81 145 THR B CA 1
ATOM 3975 C C . THR B 1 145 ? -10.266 -1.935 11.672 1 98.81 145 THR B C 1
ATOM 3977 O O . THR B 1 145 ? -11.406 -1.462 11.758 1 98.81 145 THR B O 1
ATOM 3980 N N . GLU B 1 146 ? -9.297 -1.433 12.406 1 98.62 146 GLU B N 1
ATOM 3981 C CA . GLU B 1 146 ? -9.508 -0.368 13.383 1 98.62 146 GLU B CA 1
ATOM 3982 C C . GLU B 1 146 ? -10.008 0.907 12.711 1 98.62 146 GLU B C 1
ATOM 3984 O O . GLU B 1 146 ? -9.414 1.37 11.727 1 98.62 146 GLU B O 1
ATOM 3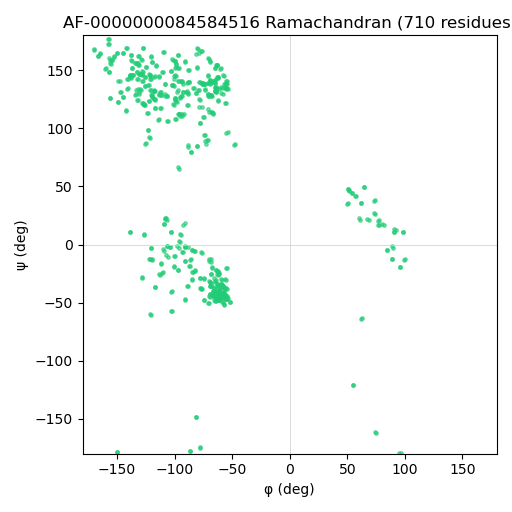989 N N . PRO B 1 147 ? -11.148 1.449 13.125 1 98.5 147 PRO B N 1
ATOM 3990 C CA . PRO B 1 147 ? -11.547 2.77 12.633 1 98.5 147 PRO B CA 1
ATOM 3991 C C . PRO B 1 147 ? -10.734 3.902 13.25 1 98.5 147 PRO B C 1
ATOM 3993 O O . PRO B 1 147 ? -11.07 4.398 14.328 1 98.5 147 PRO B O 1
ATOM 3996 N N . PHE B 1 148 ? -9.695 4.293 12.57 1 97.62 148 PHE B N 1
ATOM 3997 C CA . PHE B 1 148 ? -8.773 5.273 13.125 1 97.62 148 PHE B CA 1
ATOM 3998 C C . PHE B 1 148 ? -8.023 6.004 12.016 1 97.62 148 PHE B C 1
ATOM 4000 O O . PHE B 1 148 ? -7.445 5.371 11.133 1 97.62 148 PHE B O 1
ATOM 4007 N N . LEU B 1 149 ? -8.094 7.355 12.047 1 96.19 149 LEU B N 1
ATOM 4008 C CA . LEU B 1 149 ? -7.312 8.156 11.109 1 96.19 149 LEU B CA 1
ATOM 4009 C C . LEU B 1 149 ? -6.012 8.625 11.75 1 96.19 149 LEU B C 1
ATOM 4011 O O . LEU B 1 149 ? -5.816 9.828 11.945 1 96.19 149 LEU B O 1
ATOM 4015 N N . GLY B 1 150 ? -5.109 7.832 12.109 1 93.81 150 GLY B N 1
ATOM 4016 C CA . GLY B 1 150 ? -3.771 8.062 12.641 1 93.81 150 GLY B CA 1
ATOM 4017 C C . GLY B 1 150 ? -2.775 6.996 12.219 1 93.81 150 GLY B C 1
ATOM 4018 O O . GLY B 1 150 ? -3.1 5.809 12.195 1 93.81 150 GLY B O 1
ATOM 4019 N N . VAL B 1 151 ? -1.595 7.457 11.938 1 93.31 151 VAL B N 1
ATOM 4020 C CA . VAL B 1 151 ? -0.59 6.527 11.438 1 93.31 151 VAL B CA 1
ATOM 4021 C C . VAL B 1 151 ? -0.017 5.711 12.594 1 93.31 151 VAL B C 1
ATOM 4023 O O . VAL B 1 151 ? 0.765 6.227 13.398 1 93.31 151 VAL B O 1
ATOM 4026 N N . ALA B 1 152 ? -0.379 4.578 12.695 1 95.12 152 ALA B N 1
ATOM 4027 C CA . ALA B 1 152 ? 0.066 3.582 13.664 1 95.12 152 ALA B CA 1
ATOM 4028 C C . ALA B 1 152 ? -0.385 2.182 13.258 1 95.12 152 ALA B C 1
ATOM 4030 O O . ALA B 1 152 ? -1.278 2.027 12.422 1 95.12 152 ALA B O 1
ATOM 4031 N N . ALA B 1 153 ? 0.286 1.217 13.859 1 97.69 153 ALA B N 1
ATOM 4032 C CA . ALA B 1 153 ? -0.22 -0.137 13.641 1 97.69 153 ALA B CA 1
ATOM 4033 C C . ALA B 1 153 ? -1.61 -0.304 14.25 1 97.69 153 ALA B C 1
ATOM 4035 O O . ALA B 1 153 ? -1.881 0.194 15.344 1 97.69 153 ALA B O 1
ATOM 4036 N N . SER B 1 154 ? -2.463 -0.962 13.555 1 98.62 154 SER B N 1
ATOM 4037 C CA . SER B 1 154 ? -3.83 -1.207 14 1 98.62 154 SER B CA 1
ATOM 4038 C C . SER B 1 154 ? -3.859 -2.062 15.266 1 98.62 154 SER B C 1
ATOM 4040 O O . SER B 1 154 ? -2.971 -2.889 15.477 1 98.62 154 SER B O 1
ATOM 4042 N N . VAL B 1 155 ? -4.938 -1.898 16 1 98.56 155 VAL B N 1
ATOM 4043 C CA . VAL B 1 155 ? -5.109 -2.73 17.188 1 98.56 155 VAL B CA 1
ATOM 4044 C C . VAL B 1 155 ? -6.141 -3.82 16.922 1 98.56 155 VAL B C 1
ATOM 4046 O O . VAL B 1 155 ? -6.418 -4.652 17.781 1 98.56 155 VAL B O 1
ATOM 4049 N N . SER B 1 156 ? -6.715 -3.812 15.742 1 98.81 156 SER B N 1
ATOM 4050 C CA . SER B 1 156 ? -7.648 -4.855 15.328 1 98.81 156 SER B CA 1
ATOM 4051 C C . SER B 1 156 ? -7.418 -5.258 13.875 1 98.81 156 SER B C 1
ATOM 4053 O O . SER B 1 156 ? -7.066 -4.422 13.039 1 98.81 156 SER B O 1
ATOM 4055 N N . TYR B 1 157 ? -7.641 -6.562 13.609 1 98.88 157 TYR B N 1
ATOM 4056 C CA . TYR B 1 157 ? -7.441 -7.16 12.289 1 98.88 157 TYR B CA 1
ATOM 4057 C C . TYR B 1 157 ? -8.484 -8.242 12.023 1 98.88 157 TYR B C 1
ATOM 4059 O O . TYR B 1 157 ? -9.203 -8.656 12.93 1 98.88 157 TYR B O 1
ATOM 4067 N N . LYS B 1 158 ? -8.594 -8.617 10.773 1 98.94 158 LYS B N 1
ATOM 4068 C CA . LYS B 1 158 ? -9.391 -9.758 10.352 1 98.94 158 LYS B CA 1
ATOM 4069 C C . LYS B 1 158 ? -8.609 -10.656 9.398 1 98.94 158 LYS B C 1
ATOM 4071 O O . LYS B 1 158 ? -8.008 -10.18 8.438 1 98.94 158 LYS B O 1
ATOM 4076 N N . PHE B 1 159 ? -8.5 -11.93 9.758 1 98.94 159 PHE B N 1
ATOM 4077 C CA . PHE B 1 159 ? -7.953 -12.953 8.891 1 98.94 159 PHE B CA 1
ATOM 4078 C C . PHE B 1 159 ? -9.062 -13.68 8.141 1 98.94 159 PHE B C 1
ATOM 4080 O O . PHE B 1 159 ? -10.023 -14.148 8.75 1 98.94 159 PHE B O 1
ATOM 4087 N N . ILE B 1 160 ? -8.93 -13.719 6.785 1 98.94 160 ILE B N 1
ATOM 4088 C CA . ILE B 1 160 ? -9.984 -14.281 5.938 1 98.94 160 ILE B CA 1
ATOM 4089 C C . ILE B 1 160 ? -9.367 -15.25 4.926 1 98.94 160 ILE B C 1
ATOM 4091 O O . ILE B 1 160 ? -8.258 -15.023 4.438 1 98.94 160 ILE B O 1
ATOM 4095 N N . ILE B 1 161 ? -10.039 -16.312 4.637 1 98.94 161 ILE B N 1
ATOM 4096 C CA . ILE B 1 161 ? -9.703 -17.172 3.514 1 98.94 161 ILE B CA 1
ATOM 4097 C C . ILE B 1 161 ? -10.898 -17.297 2.568 1 98.94 161 ILE B C 1
ATOM 4099 O O . ILE B 1 161 ? -11.992 -17.672 2.984 1 98.94 161 ILE B O 1
ATOM 4103 N N . ILE B 1 162 ? -10.695 -16.953 1.337 1 98.94 162 ILE B N 1
ATOM 4104 C CA . ILE B 1 162 ? -11.727 -17.125 0.32 1 98.94 162 ILE B CA 1
ATOM 4105 C C . ILE B 1 162 ? -11.211 -18.062 -0.774 1 98.94 162 ILE B C 1
ATOM 4107 O O . ILE B 1 162 ? -10 -18.281 -0.899 1 98.94 162 ILE B O 1
ATOM 4111 N N . LEU B 1 163 ? -12.125 -18.672 -1.483 1 98.75 163 LEU B N 1
ATOM 4112 C CA . LEU B 1 163 ? -11.805 -19.672 -2.496 1 98.75 163 LEU B CA 1
ATOM 4113 C C . LEU B 1 163 ? -12.422 -19.312 -3.84 1 98.75 163 LEU B C 1
ATOM 4115 O O . LEU B 1 163 ? -13.547 -18.797 -3.889 1 98.75 163 LEU B O 1
ATOM 4119 N N . SER B 1 164 ? -11.703 -19.625 -4.91 1 98.25 164 SER B N 1
ATOM 4120 C CA . SER B 1 164 ? -12.141 -19.328 -6.27 1 98.25 164 SER B CA 1
ATOM 4121 C C . SER B 1 164 ? -11.766 -20.453 -7.23 1 98.25 164 SER B C 1
ATOM 4123 O O . SER B 1 164 ? -10.586 -20.703 -7.469 1 98.25 164 SER B O 1
ATOM 4125 N N . PRO B 1 165 ? -12.766 -21.125 -7.801 1 97.5 165 PRO B N 1
ATOM 4126 C CA . PRO B 1 165 ? -12.398 -22.047 -8.883 1 97.5 165 PRO B CA 1
ATOM 4127 C C . PRO B 1 165 ? -11.82 -21.344 -10.094 1 97.5 165 PRO B C 1
ATOM 4129 O O . PRO B 1 165 ? -12.375 -20.344 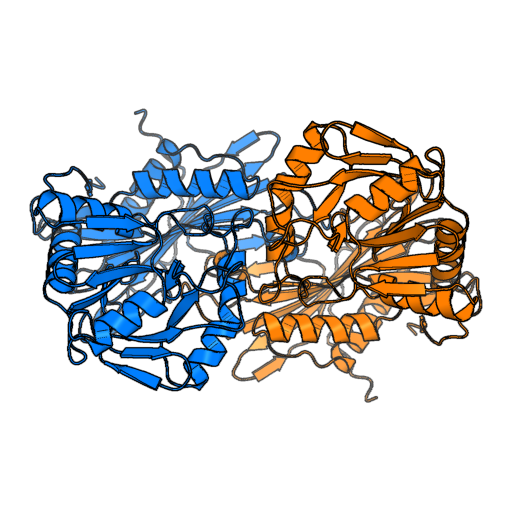-10.555 1 97.5 165 PRO B O 1
ATOM 4132 N N . VAL B 1 166 ? -10.703 -21.875 -10.562 1 94.5 166 VAL B N 1
ATOM 4133 C CA . VAL B 1 166 ? -10.016 -21.125 -11.617 1 94.5 166 VAL B CA 1
ATOM 4134 C C . VAL B 1 166 ? -9.633 -22.078 -12.75 1 94.5 166 VAL B C 1
ATOM 4136 O O . VAL B 1 166 ? -9.461 -23.281 -12.531 1 94.5 166 VAL B O 1
ATOM 4139 N N . GLY B 1 167 ? -9.633 -21.531 -13.906 1 86.75 167 GLY B N 1
ATOM 4140 C CA . GLY B 1 167 ? -9.117 -22.25 -15.07 1 86.75 167 GLY B CA 1
ATOM 4141 C C . GLY B 1 167 ? -7.621 -22.094 -15.25 1 86.75 167 GLY B C 1
ATOM 4142 O O . GLY B 1 167 ? -6.941 -21.531 -14.383 1 86.75 167 GLY B O 1
ATOM 4143 N N . ALA B 1 168 ? -7.281 -22.781 -16.422 1 70.62 168 ALA B N 1
ATOM 4144 C CA . ALA B 1 168 ? -5.863 -22.625 -16.75 1 70.62 168 ALA B CA 1
ATOM 4145 C C . ALA B 1 168 ? -5.492 -21.156 -16.922 1 70.62 168 ALA B C 1
ATOM 4147 O O . ALA B 1 168 ? -6.27 -20.375 -17.484 1 70.62 168 ALA B O 1
ATOM 4148 N N . TYR B 1 169 ? -4.492 -20.828 -16.25 1 62.44 169 TYR B N 1
ATOM 4149 C CA . TYR B 1 169 ? -4.027 -19.453 -16.406 1 62.44 169 TYR B CA 1
ATOM 4150 C C . TYR B 1 169 ? -3.732 -19.141 -17.875 1 62.44 169 TYR B C 1
ATOM 4152 O O . TYR B 1 169 ? -4.043 -18.062 -18.359 1 62.44 169 TYR B O 1
ATOM 4160 N N . TYR B 1 170 ? -3.166 -20.203 -18.562 1 60.62 170 TYR B N 1
ATOM 4161 C CA . TYR B 1 170 ? -2.914 -20.125 -19.984 1 60.62 170 TYR B CA 1
ATOM 4162 C C . TYR B 1 170 ? -3.777 -21.125 -20.75 1 60.62 170 TYR B C 1
ATOM 4164 O O . TYR B 1 170 ? -3.582 -22.328 -20.641 1 60.62 170 TYR B O 1
ATOM 4172 N N . LYS B 1 171 ? -4.785 -20.688 -21.453 1 56.78 171 LYS B N 1
ATOM 4173 C CA . LYS B 1 171 ? -5.727 -21.516 -22.188 1 56.78 171 LYS B CA 1
ATOM 4174 C C . LYS B 1 171 ? -4.996 -22.453 -23.141 1 56.78 171 LYS B C 1
ATOM 4176 O O . LYS B 1 171 ? -5.371 -23.625 -23.297 1 56.78 171 LYS B O 1
ATOM 4181 N N . GLU B 1 172 ? -4.07 -21.859 -23.828 1 58.28 172 GLU B N 1
ATOM 4182 C CA . GLU B 1 172 ? -3.387 -22.625 -24.859 1 58.28 172 GLU B CA 1
ATOM 4183 C C . GLU B 1 172 ? -2.141 -23.312 -24.297 1 58.28 172 GLU B C 1
ATOM 4185 O O . GLU B 1 172 ? -1.323 -23.844 -25.062 1 58.28 172 GLU B O 1
ATOM 4190 N N . GLY B 1 173 ? -2.094 -23.422 -23.016 1 64.31 173 GLY B N 1
ATOM 4191 C CA . GLY B 1 173 ? -0.871 -23.938 -22.422 1 64.31 173 GLY B CA 1
ATOM 4192 C C . GLY B 1 173 ? 0.091 -22.844 -21.984 1 64.31 173 GLY B C 1
ATOM 4193 O O . GLY B 1 173 ? -0.25 -21.672 -22 1 64.31 173 GLY B O 1
ATOM 4194 N N . ILE B 1 174 ? 1.188 -23.344 -21.469 1 81.69 174 ILE B N 1
ATOM 4195 C CA . ILE B 1 174 ? 2.146 -22.344 -21 1 81.69 174 ILE B CA 1
ATOM 4196 C C . ILE B 1 174 ? 2.816 -21.672 -22.188 1 81.69 174 ILE B C 1
ATOM 4198 O O . ILE B 1 174 ? 3.742 -22.219 -22.797 1 81.69 174 ILE B O 1
ATOM 4202 N N . ASN B 1 175 ? 2.234 -20.641 -22.656 1 85.62 175 ASN B N 1
ATOM 4203 C CA . ASN B 1 175 ? 2.773 -19.859 -23.766 1 85.62 175 ASN B CA 1
ATOM 4204 C C . ASN B 1 175 ? 3.703 -18.766 -23.266 1 85.62 175 ASN B C 1
ATOM 4206 O O . ASN B 1 175 ? 3.412 -18.094 -22.266 1 85.62 175 ASN B O 1
ATOM 4210 N N . PRO B 1 176 ? 4.77 -18.672 -24.047 1 92.94 176 PRO B N 1
ATOM 4211 C CA . PRO B 1 176 ? 5.746 -17.672 -23.609 1 92.94 176 PRO B CA 1
ATOM 4212 C C . PRO B 1 176 ? 5.191 -16.25 -23.656 1 92.94 176 PRO B C 1
ATOM 4214 O O . PRO B 1 176 ? 4.43 -15.906 -24.562 1 92.94 176 PRO B O 1
ATOM 4217 N N . VAL B 1 177 ? 5.566 -15.484 -22.688 1 92.25 177 VAL B N 1
ATOM 4218 C CA . VAL B 1 177 ? 5.129 -14.094 -22.625 1 92.25 177 VAL B CA 1
ATOM 4219 C C . VAL B 1 177 ? 6.25 -13.172 -23.094 1 92.25 177 VAL B C 1
ATOM 4221 O O . VAL B 1 177 ? 7.406 -13.586 -23.188 1 92.25 177 VAL B O 1
ATOM 4224 N N . SER B 1 178 ? 5.879 -11.984 -23.469 1 95.12 178 SER B N 1
ATOM 4225 C CA . SER B 1 178 ? 6.828 -10.922 -23.781 1 95.12 178 SER B CA 1
ATOM 4226 C C . SER B 1 178 ? 7.012 -9.984 -22.594 1 95.12 178 SER B C 1
ATOM 4228 O O . SER B 1 178 ? 6.035 -9.57 -21.953 1 95.12 178 SER B O 1
ATOM 4230 N N . ILE B 1 179 ? 8.258 -9.727 -22.281 1 95.31 179 ILE B N 1
ATOM 4231 C CA . ILE B 1 179 ? 8.516 -8.875 -21.125 1 95.31 179 ILE B CA 1
ATOM 4232 C C . ILE B 1 179 ? 9.32 -7.648 -21.547 1 95.31 179 ILE B C 1
ATOM 4234 O O . ILE B 1 179 ? 10.109 -7.715 -22.484 1 95.31 179 ILE B O 1
ATOM 4238 N N . ALA B 1 180 ? 9.062 -6.512 -20.891 1 96.75 180 ALA B N 1
ATOM 4239 C CA . ALA B 1 180 ? 9.797 -5.273 -21.125 1 96.75 180 ALA B CA 1
ATOM 4240 C C . ALA B 1 180 ? 10.539 -4.832 -19.875 1 96.75 180 ALA B C 1
ATOM 4242 O O . ALA B 1 180 ? 9.977 -4.816 -18.781 1 96.75 180 ALA B O 1
ATOM 4243 N N . VAL B 1 181 ? 11.789 -4.504 -20.047 1 95.44 181 VAL B N 1
ATOM 4244 C CA . VAL B 1 181 ? 12.586 -4.023 -18.922 1 95.44 181 VAL B CA 1
ATOM 4245 C C . VAL B 1 181 ? 12.117 -2.631 -18.516 1 95.44 181 VAL B C 1
ATOM 4247 O O . VAL B 1 181 ? 11.961 -1.747 -19.359 1 95.44 181 VAL B O 1
ATOM 4250 N N . GLU B 1 182 ? 11.828 -2.461 -17.25 1 86.62 182 GLU B N 1
ATOM 4251 C CA . GLU B 1 182 ? 11.383 -1.181 -16.719 1 86.62 182 GLU B CA 1
ATOM 4252 C C . GLU B 1 182 ? 12.555 -0.331 -16.25 1 86.62 182 GLU B C 1
ATOM 4254 O O . GLU B 1 182 ? 13.359 -0.772 -15.422 1 86.62 182 GLU B O 1
ATOM 4259 N N . ASN B 1 183 ? 12.578 0.933 -16.672 1 86.31 183 ASN B N 1
ATOM 4260 C CA . ASN B 1 183 ? 13.711 1.785 -16.312 1 86.31 183 ASN B CA 1
ATOM 4261 C C . ASN B 1 183 ? 13.258 3.021 -15.539 1 86.31 183 ASN B C 1
ATOM 4263 O O . ASN B 1 183 ? 14.078 3.703 -14.922 1 86.31 183 ASN B O 1
ATOM 4267 N N . ASP B 1 184 ? 12.047 3.266 -15.523 1 91.69 184 ASP B N 1
ATOM 4268 C CA . ASP B 1 184 ? 11.578 4.496 -14.891 1 91.69 184 ASP B CA 1
ATOM 4269 C C . ASP B 1 184 ? 10.992 4.215 -13.508 1 91.69 184 ASP B C 1
ATOM 4271 O O . ASP B 1 184 ? 11.211 4.984 -12.57 1 91.69 184 ASP B O 1
ATOM 4275 N N . TYR B 1 185 ? 10.281 3.162 -13.398 1 95.69 185 TYR B N 1
ATOM 4276 C CA . TYR B 1 185 ? 9.648 2.807 -12.133 1 95.69 185 TYR B CA 1
ATOM 4277 C C . TYR B 1 185 ? 10.461 1.752 -11.391 1 95.69 185 TYR B C 1
ATOM 4279 O O . TYR B 1 185 ? 11.234 1.01 -12 1 95.69 185 TYR B O 1
ATOM 4287 N N . VAL B 1 186 ? 10.32 1.795 -10.102 1 94.94 186 VAL B N 1
ATOM 4288 C CA . VAL B 1 186 ? 11.023 0.874 -9.219 1 94.94 186 VAL B CA 1
ATOM 4289 C C . VAL B 1 186 ? 10.016 0.051 -8.414 1 94.94 186 VAL B C 1
ATOM 4291 O O . VAL B 1 186 ? 9.109 0.606 -7.789 1 94.94 186 VAL B O 1
ATOM 4294 N N . ARG B 1 187 ? 10.172 -1.208 -8.414 1 94.69 187 ARG B N 1
ATOM 4295 C CA . ARG B 1 187 ? 9.266 -2.082 -7.68 1 94.69 187 ARG B CA 1
ATOM 4296 C C . ARG B 1 187 ? 9.531 -2.01 -6.18 1 94.69 187 ARG B C 1
ATOM 4298 O O . ARG B 1 187 ? 8.609 -1.837 -5.387 1 94.69 187 ARG B O 1
ATOM 4305 N N . ALA B 1 188 ? 10.773 -2.119 -5.828 1 94.56 188 ALA B N 1
ATOM 4306 C CA . ALA B 1 188 ? 11.156 -2.197 -4.422 1 94.56 188 ALA B CA 1
ATOM 4307 C C . ALA B 1 188 ? 12.656 -1.942 -4.246 1 94.56 188 ALA B C 1
ATOM 4309 O O . ALA B 1 188 ? 13.414 -1.966 -5.215 1 94.56 188 ALA B O 1
ATOM 4310 N N . VAL B 1 189 ? 13.023 -1.681 -3.064 1 95.5 189 VAL B N 1
ATOM 4311 C CA . VAL B 1 189 ? 14.422 -1.594 -2.654 1 95.5 189 VAL B CA 1
ATOM 4312 C C . VAL B 1 189 ? 14.609 -2.293 -1.31 1 95.5 189 VAL B C 1
ATOM 4314 O O . VAL B 1 189 ? 13.641 -2.502 -0.571 1 95.5 189 VAL B O 1
ATOM 4317 N N . LYS B 1 190 ? 15.883 -2.678 -1.083 1 95.44 190 LYS B N 1
ATOM 4318 C CA . LYS B 1 190 ? 16.172 -3.211 0.245 1 95.44 190 LYS B CA 1
ATOM 4319 C C . LYS B 1 190 ? 15.758 -2.227 1.336 1 95.44 190 LYS B C 1
ATOM 4321 O O . LYS B 1 190 ? 16.031 -1.029 1.233 1 95.44 190 LYS B O 1
ATOM 4326 N N . GLY B 1 191 ? 15.094 -2.734 2.346 1 95.88 191 GLY B N 1
ATOM 4327 C CA . GLY B 1 191 ? 14.578 -1.883 3.404 1 95.88 191 GLY B CA 1
ATOM 4328 C C . GLY B 1 191 ? 13.125 -1.5 3.205 1 95.88 191 GLY B C 1
ATOM 4329 O O . GLY B 1 191 ? 12.469 -1.024 4.137 1 95.88 191 GLY B O 1
ATOM 4330 N N . GLY B 1 192 ? 12.648 -1.621 1.98 1 96.56 192 GLY B N 1
ATOM 4331 C CA . GLY B 1 192 ? 11.234 -1.43 1.714 1 96.56 192 GLY B CA 1
ATOM 4332 C C . GLY B 1 192 ? 10.398 -2.656 2.027 1 96.56 192 GLY B C 1
ATOM 4333 O O . GLY B 1 192 ? 10.695 -3.395 2.967 1 96.56 192 GLY B O 1
ATOM 4334 N N . THR B 1 193 ? 9.297 -2.816 1.244 1 97.5 193 THR B N 1
ATOM 4335 C CA . THR B 1 193 ? 8.391 -3.922 1.533 1 97.5 193 THR B CA 1
ATOM 4336 C C . THR B 1 193 ? 8.484 -4.996 0.453 1 97.5 193 THR B C 1
ATOM 4338 O O . THR B 1 193 ? 7.594 -5.836 0.327 1 97.5 193 THR B O 1
ATOM 4341 N N . GLY B 1 194 ? 9.469 -4.992 -0.294 1 96.75 194 GLY B N 1
ATOM 4342 C CA . GLY B 1 194 ? 9.586 -5.855 -1.458 1 96.75 194 GLY B CA 1
ATOM 4343 C C . GLY B 1 194 ? 9.508 -7.332 -1.115 1 96.75 194 GLY B C 1
ATOM 4344 O O . GLY B 1 194 ? 9.062 -8.141 -1.933 1 96.75 194 GLY B O 1
ATOM 4345 N N . ASP B 1 195 ? 9.93 -7.688 0.002 1 96.62 195 ASP B N 1
ATOM 4346 C CA . ASP B 1 195 ? 9.953 -9.102 0.364 1 96.62 195 ASP B CA 1
ATOM 4347 C C . ASP B 1 195 ? 8.711 -9.492 1.158 1 96.62 195 ASP B C 1
ATOM 4349 O O . ASP B 1 195 ? 8.625 -10.602 1.682 1 96.62 195 ASP B O 1
ATOM 4353 N N . ALA B 1 196 ? 7.832 -8.625 1.366 1 98 196 ALA B N 1
ATOM 4354 C CA . ALA B 1 196 ? 6.531 -8.891 1.973 1 98 196 ALA B CA 1
ATOM 4355 C C . ALA B 1 196 ? 5.438 -8.984 0.911 1 98 196 ALA B C 1
ATOM 4357 O O . ALA B 1 196 ? 5.438 -8.219 -0.054 1 98 196 ALA B O 1
ATOM 4358 N N . LYS B 1 197 ? 4.582 -9.938 1.043 1 98.31 197 LYS B N 1
ATOM 4359 C CA . LYS B 1 197 ? 3.461 -10.07 0.116 1 98.31 197 LYS B CA 1
ATOM 4360 C C . LYS B 1 197 ? 2.277 -9.211 0.555 1 98.31 197 LYS B C 1
ATOM 4362 O O . LYS B 1 197 ? 1.282 -9.727 1.064 1 98.31 197 LYS B O 1
ATOM 4367 N N . THR B 1 198 ? 2.346 -7.914 0.26 1 98.5 198 THR B N 1
ATOM 4368 C CA . THR B 1 198 ? 1.408 -6.906 0.746 1 98.5 198 THR B CA 1
ATOM 4369 C C . THR B 1 198 ? 0.789 -6.137 -0.418 1 98.5 198 THR B C 1
ATOM 4371 O O . THR B 1 198 ? 1.385 -6.039 -1.492 1 98.5 198 THR B O 1
ATOM 4374 N N . GLY B 1 199 ? -0.43 -5.621 -0.204 1 98.06 199 GLY B N 1
ATOM 4375 C CA . GLY B 1 199 ? -1.162 -4.926 -1.25 1 98.06 199 GLY B CA 1
ATOM 4376 C C . GLY B 1 199 ? -0.409 -3.736 -1.813 1 98.06 199 GLY B C 1
ATOM 4377 O O . GLY B 1 199 ? -0.481 -3.461 -3.014 1 98.06 199 GLY B O 1
ATOM 4378 N N . GLY B 1 200 ? 0.306 -3.047 -0.991 1 97.88 200 GLY B N 1
ATOM 4379 C CA . GLY B 1 200 ? 1.016 -1.846 -1.404 1 97.88 200 GLY B CA 1
ATOM 4380 C C . GLY B 1 200 ? 2.014 -2.098 -2.518 1 97.88 200 GLY B C 1
ATOM 4381 O O . GLY B 1 200 ? 2.201 -1.249 -3.395 1 97.88 200 GLY B O 1
ATOM 4382 N N . ASN B 1 201 ? 2.662 -3.244 -2.541 1 97.44 201 ASN B N 1
ATOM 4383 C CA . ASN B 1 201 ? 3.625 -3.588 -3.582 1 97.44 201 ASN B CA 1
ATOM 4384 C C . ASN B 1 201 ? 2.949 -3.736 -4.941 1 97.44 201 ASN B C 1
ATOM 4386 O O . ASN B 1 201 ? 3.529 -3.383 -5.973 1 97.44 201 ASN B O 1
ATOM 4390 N N . TYR B 1 202 ? 1.811 -4.266 -4.891 1 97.25 202 TYR B N 1
ATOM 4391 C CA . TYR B 1 202 ? 1.095 -4.52 -6.137 1 97.25 202 TYR B CA 1
ATOM 4392 C C . TYR B 1 202 ? 0.496 -3.234 -6.695 1 97.25 202 TYR B C 1
ATOM 4394 O O . TYR B 1 202 ? 0.528 -3.004 -7.906 1 97.25 202 TYR B O 1
ATOM 4402 N N . ALA B 1 203 ? 0.002 -2.416 -5.793 1 97.81 203 ALA B N 1
ATOM 4403 C CA . ALA B 1 203 ? -0.46 -1.103 -6.234 1 97.81 203 ALA B CA 1
ATOM 4404 C C . ALA B 1 203 ? 0.662 -0.327 -6.918 1 97.81 203 ALA B C 1
ATOM 4406 O O . ALA B 1 203 ? 0.448 0.301 -7.957 1 97.81 203 ALA B O 1
ATOM 4407 N N . ALA B 1 204 ? 1.833 -0.394 -6.379 1 97 204 ALA B N 1
ATOM 4408 C CA . ALA B 1 204 ? 2.992 0.356 -6.855 1 97 204 ALA B CA 1
ATOM 4409 C C . ALA B 1 204 ? 3.432 -0.131 -8.234 1 97 204 ALA B C 1
ATOM 4411 O O . ALA B 1 204 ? 4.121 0.587 -8.961 1 97 204 ALA B O 1
ATOM 4412 N N . SER B 1 205 ? 3.041 -1.312 -8.609 1 97.06 205 SER B N 1
ATOM 4413 C CA . SER B 1 205 ? 3.52 -1.908 -9.852 1 97.06 205 SER B CA 1
ATOM 4414 C C . SER B 1 205 ? 2.594 -1.577 -11.016 1 97.06 205 SER B C 1
ATOM 4416 O O . SER B 1 205 ? 2.959 -1.763 -12.18 1 97.06 205 SER B O 1
ATOM 4418 N N . LEU B 1 206 ? 1.44 -1.097 -10.719 1 97.75 206 LEU B N 1
ATOM 4419 C CA . LEU B 1 206 ? 0.37 -1.007 -11.711 1 97.75 206 LEU B CA 1
ATOM 4420 C C . LEU B 1 206 ? 0.746 -0.048 -12.836 1 97.75 206 LEU B C 1
ATOM 4422 O O . LEU B 1 206 ? 0.504 -0.335 -14.008 1 97.75 206 LEU B O 1
ATOM 4426 N N . LYS B 1 207 ? 1.306 1.11 -12.523 1 97.62 207 LYS B N 1
ATOM 4427 C CA . LYS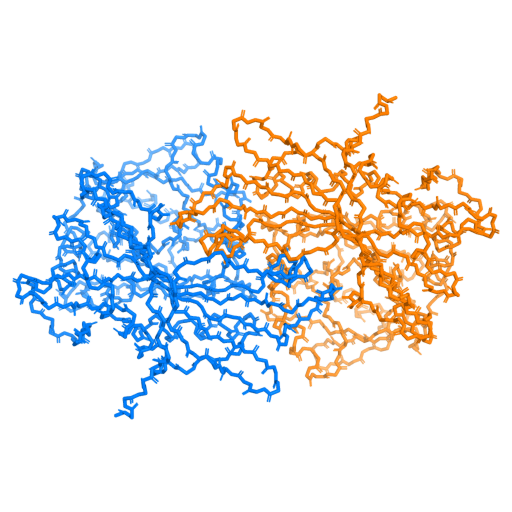 B 1 207 ? 1.605 2.111 -13.539 1 97.62 207 LYS B CA 1
ATOM 4428 C C . LYS B 1 207 ? 2.615 1.578 -14.555 1 97.62 207 LYS B C 1
ATOM 4430 O O . LYS B 1 207 ? 2.453 1.772 -15.758 1 97.62 207 LYS B O 1
ATOM 4435 N N . ALA B 1 208 ? 3.662 0.936 -14.062 1 96.69 208 ALA B N 1
ATOM 4436 C CA . ALA B 1 208 ? 4.648 0.326 -14.953 1 96.69 208 ALA B CA 1
ATOM 4437 C C . ALA B 1 208 ? 3.994 -0.696 -15.875 1 96.69 208 ALA B C 1
ATOM 4439 O O . ALA B 1 208 ? 4.312 -0.759 -17.062 1 96.69 208 ALA B O 1
ATOM 4440 N N . GLN B 1 209 ? 3.143 -1.496 -15.328 1 95.81 209 GLN B N 1
ATOM 4441 C CA . GLN B 1 209 ? 2.436 -2.5 -16.125 1 95.81 209 GLN B CA 1
ATOM 4442 C C . GLN B 1 209 ? 1.565 -1.846 -17.188 1 95.81 209 GLN B C 1
ATOM 4444 O O . GLN B 1 209 ? 1.48 -2.338 -18.312 1 95.81 209 GLN B O 1
ATOM 4449 N N . GLU B 1 210 ? 0.892 -0.804 -16.75 1 95.38 210 GLU B N 1
ATOM 4450 C CA . GLU B 1 210 ? 0.061 -0.066 -17.703 1 95.38 210 GLU B CA 1
ATOM 4451 C C . GLU B 1 210 ? 0.889 0.458 -18.875 1 95.38 210 GLU B C 1
ATOM 4453 O O . GLU B 1 210 ? 0.483 0.338 -20.031 1 95.38 210 GLU B O 1
ATOM 4458 N N . VAL B 1 211 ? 2.023 1.023 -18.609 1 94.38 211 VAL B N 1
ATOM 4459 C CA . VAL B 1 211 ? 2.904 1.579 -19.641 1 94.38 211 VAL B CA 1
ATOM 4460 C C . VAL B 1 211 ? 3.408 0.462 -20.547 1 94.38 211 VAL B C 1
ATOM 4462 O O . VAL B 1 211 ? 3.389 0.596 -21.781 1 94.38 211 VAL B O 1
ATOM 4465 N N . ALA B 1 212 ? 3.822 -0.655 -19.969 1 93.75 212 ALA B N 1
ATOM 4466 C CA . ALA B 1 212 ? 4.301 -1.798 -20.75 1 93.75 212 ALA B CA 1
ATOM 4467 C C . ALA B 1 212 ? 3.205 -2.346 -21.656 1 93.75 212 ALA B C 1
ATOM 4469 O O . ALA B 1 212 ? 3.445 -2.631 -22.828 1 93.75 212 ALA B O 1
ATOM 4470 N N . ALA B 1 213 ? 2.035 -2.477 -21.078 1 93.56 213 ALA B N 1
ATOM 4471 C CA . ALA B 1 213 ? 0.906 -2.996 -21.844 1 93.56 213 ALA B CA 1
ATOM 4472 C C . ALA B 1 213 ? 0.586 -2.092 -23.031 1 93.56 213 ALA B C 1
ATOM 4474 O O . ALA B 1 213 ? 0.264 -2.574 -24.125 1 93.56 213 ALA B O 1
ATOM 4475 N N . ALA B 1 214 ? 0.659 -0.826 -22.812 1 93.06 214 ALA B N 1
ATOM 4476 C CA . ALA B 1 214 ? 0.396 0.142 -23.875 1 93.06 214 ALA B CA 1
ATOM 4477 C C . ALA B 1 214 ? 1.404 -0.005 -25 1 93.06 214 ALA B C 1
ATOM 4479 O O . ALA B 1 214 ? 1.104 0.326 -26.156 1 93.06 214 ALA B O 1
ATOM 4480 N N . SER B 1 215 ? 2.52 -0.547 -24.703 1 91.31 215 SER B N 1
ATOM 4481 C CA . SER B 1 215 ? 3.564 -0.746 -25.703 1 91.31 215 SER B CA 1
ATOM 4482 C C . SER B 1 215 ? 3.533 -2.164 -26.25 1 91.31 215 SER B C 1
ATOM 4484 O O . SER B 1 215 ? 4.434 -2.564 -27 1 91.31 215 SER B O 1
ATOM 4486 N N . GLY B 1 216 ? 2.572 -3.025 -25.719 1 91.62 216 GLY B N 1
ATOM 4487 C CA . GLY B 1 216 ? 2.348 -4.34 -26.297 1 91.62 216 GLY B CA 1
ATOM 4488 C C . GLY B 1 216 ? 3.064 -5.449 -25.547 1 91.62 216 GLY B C 1
ATOM 4489 O O . GLY B 1 216 ? 3.164 -6.574 -26.047 1 91.62 216 GLY B O 1
ATOM 4490 N N . PHE B 1 217 ? 3.574 -5.152 -24.438 1 92.56 217 PHE B N 1
ATOM 4491 C CA . PHE B 1 217 ? 4.27 -6.172 -23.672 1 92.56 217 PHE B CA 1
ATOM 4492 C C . PHE B 1 217 ? 3.402 -6.66 -22.516 1 92.56 217 PHE B C 1
ATOM 4494 O O . PHE B 1 217 ? 2.68 -5.875 -21.906 1 92.56 217 PHE B O 1
ATOM 4501 N N . SER B 1 218 ? 3.551 -7.859 -22.156 1 90.62 218 SER B N 1
ATOM 4502 C CA . SER B 1 218 ? 2.645 -8.508 -21.219 1 90.62 218 SER B CA 1
ATOM 4503 C C . SER B 1 218 ? 3.096 -8.297 -19.766 1 90.62 218 SER B C 1
ATOM 4505 O O . SER B 1 218 ? 2.271 -8.266 -18.859 1 90.62 218 SER B O 1
ATOM 4507 N N . GLN B 1 219 ? 4.395 -8.281 -19.578 1 92.94 219 GLN B N 1
ATOM 4508 C CA . GLN B 1 219 ? 4.926 -8.18 -18.219 1 92.94 219 GLN B CA 1
ATOM 4509 C C . GLN B 1 219 ? 6.113 -7.219 -18.172 1 92.94 219 GLN B C 1
ATOM 4511 O O . GLN B 1 219 ? 6.699 -6.895 -19.203 1 92.94 219 GLN B O 1
ATOM 4516 N N . VAL B 1 220 ? 6.367 -6.844 -17.016 1 96.44 220 VAL B N 1
ATOM 4517 C CA . VAL B 1 220 ? 7.473 -5.93 -16.75 1 96.44 220 VAL B CA 1
ATOM 4518 C C . VAL B 1 220 ? 8.625 -6.688 -16.094 1 96.44 220 VAL B C 1
ATOM 4520 O O . VAL B 1 220 ? 8.414 -7.434 -15.125 1 96.44 220 VAL B O 1
ATOM 4523 N N . LEU B 1 221 ? 9.805 -6.578 -16.609 1 98.06 221 LEU B N 1
ATOM 4524 C CA . LEU B 1 221 ? 11 -7.051 -15.922 1 98.06 221 LEU B CA 1
ATOM 4525 C C . LEU B 1 221 ? 11.586 -5.957 -15.031 1 98.06 221 LEU B C 1
ATOM 4527 O O . LEU B 1 221 ? 12.039 -4.926 -15.531 1 98.06 221 LEU B O 1
ATOM 4531 N N . TRP B 1 222 ? 11.664 -6.207 -13.789 1 97.88 222 TRP B N 1
ATOM 4532 C CA . TRP B 1 222 ? 12.07 -5.207 -12.805 1 97.88 222 TRP B CA 1
ATOM 4533 C C . TRP B 1 222 ? 13.57 -5.266 -12.555 1 97.88 222 TRP B C 1
ATOM 4535 O O . TRP B 1 222 ? 14.117 -6.336 -12.281 1 97.88 222 TRP B O 1
ATOM 4545 N N . LEU B 1 223 ? 14.172 -4.164 -12.594 1 97.38 223 LEU B N 1
ATOM 4546 C CA . LEU B 1 223 ? 15.555 -4.027 -12.156 1 97.38 223 LEU B CA 1
ATOM 4547 C C . LEU B 1 223 ? 15.625 -3.516 -10.719 1 97.38 223 LEU B C 1
ATOM 4549 O O . LEU B 1 223 ? 14.617 -3.061 -10.172 1 97.38 223 LEU B O 1
ATOM 4553 N N . ASP B 1 224 ? 16.766 -3.668 -10.102 1 96.12 224 ASP B N 1
ATOM 4554 C CA . ASP B 1 224 ? 16.953 -3.164 -8.742 1 96.12 224 ASP B CA 1
ATOM 4555 C C . ASP B 1 224 ? 16.75 -1.651 -8.688 1 96.12 224 ASP B C 1
ATOM 4557 O O . ASP B 1 224 ? 17.031 -0.945 -9.656 1 96.12 224 ASP B O 1
ATOM 4561 N N . GLY B 1 225 ? 16.328 -1.171 -7.582 1 93.5 225 GLY B N 1
ATOM 4562 C CA . GLY B 1 225 ? 15.945 0.226 -7.453 1 93.5 225 GLY B CA 1
ATOM 4563 C C . GLY B 1 225 ? 17.125 1.143 -7.172 1 93.5 225 GLY B C 1
ATOM 4564 O O . GLY B 1 225 ? 16.969 2.365 -7.145 1 93.5 225 GLY B O 1
ATOM 4565 N N . VAL B 1 226 ? 18.25 0.618 -6.996 1 93.88 226 VAL B N 1
ATOM 4566 C CA . VAL B 1 226 ? 19.406 1.417 -6.59 1 93.88 226 VAL B CA 1
ATOM 4567 C C . VAL B 1 226 ? 20.312 1.657 -7.793 1 93.88 226 VAL B C 1
ATOM 4569 O O . VAL B 1 226 ? 20.5 2.797 -8.234 1 93.88 226 VAL B O 1
ATOM 4572 N N . GLU B 1 227 ? 20.75 0.583 -8.391 1 94.81 227 GLU B N 1
ATOM 4573 C CA . GLU B 1 227 ? 21.688 0.695 -9.508 1 94.81 227 GLU B CA 1
ATOM 4574 C C . GLU B 1 227 ? 20.969 0.622 -10.844 1 94.81 227 GLU B C 1
ATOM 4576 O O . GLU B 1 227 ? 21.5 1.021 -11.875 1 94.81 227 GLU B O 1
ATOM 4581 N N . LYS B 1 228 ? 19.75 0.026 -10.859 1 95 228 LYS B N 1
ATOM 4582 C CA . LYS B 1 228 ? 18.953 -0.177 -12.062 1 95 228 LYS B CA 1
ATOM 4583 C C . LYS B 1 228 ? 19.719 -0.985 -13.102 1 95 228 LYS B C 1
ATOM 4585 O O . LYS B 1 228 ? 19.734 -0.629 -14.281 1 95 228 LYS B O 1
ATOM 4590 N N . LYS B 1 229 ? 20.391 -1.979 -12.625 1 96.75 229 LYS B N 1
ATOM 4591 C CA . LYS B 1 229 ? 21.234 -2.812 -13.484 1 96.75 229 LYS B CA 1
ATOM 4592 C C . LYS B 1 229 ? 20.906 -4.293 -13.297 1 96.75 229 LYS B C 1
ATOM 4594 O O . LYS B 1 229 ? 21.109 -5.098 -14.203 1 96.75 229 LYS B O 1
ATOM 4599 N N . TYR B 1 230 ? 20.469 -4.598 -12.172 1 97.88 230 TYR B N 1
ATOM 4600 C CA . TYR B 1 230 ? 20.328 -6.004 -11.82 1 97.88 230 TYR B CA 1
ATOM 4601 C C . TYR B 1 230 ? 18.859 -6.41 -11.781 1 97.88 230 TYR B C 1
ATOM 4603 O O . TYR B 1 230 ? 18.016 -5.684 -11.234 1 97.88 230 TYR B O 1
ATOM 4611 N N . ILE B 1 231 ? 18.594 -7.566 -12.305 1 98.19 231 ILE B N 1
ATOM 4612 C CA . ILE B 1 231 ? 17.25 -8.094 -12.422 1 98.19 231 ILE B CA 1
ATOM 4613 C C . ILE B 1 231 ? 16.766 -8.578 -11.055 1 98.19 231 ILE B C 1
ATOM 4615 O O . ILE B 1 231 ? 17.516 -9.219 -10.32 1 98.19 231 ILE B O 1
ATOM 4619 N N . GLU B 1 232 ? 15.492 -8.289 -10.766 1 97.25 232 GLU B N 1
ATOM 4620 C CA . GLU B 1 232 ? 14.945 -8.758 -9.492 1 97.25 232 GLU B CA 1
ATOM 4621 C C . GLU B 1 232 ? 13.734 -9.656 -9.711 1 97.25 232 GLU B C 1
ATOM 4623 O O . GLU B 1 232 ? 13.727 -10.812 -9.297 1 97.25 232 GLU B O 1
ATOM 4628 N N . GLU B 1 233 ? 12.656 -9.133 -10.359 1 97.31 233 GLU B N 1
ATOM 4629 C CA . GLU B 1 233 ? 11.422 -9.883 -10.578 1 97.31 233 GLU B CA 1
ATOM 4630 C C . GLU B 1 233 ? 10.82 -9.578 -11.953 1 97.31 233 GLU B C 1
ATOM 4632 O O . GLU B 1 233 ? 11.266 -8.648 -12.633 1 97.31 233 GLU B O 1
ATOM 4637 N N . VAL B 1 234 ? 9.836 -10.359 -12.344 1 94.69 234 VAL B N 1
ATOM 4638 C CA . VAL B 1 234 ? 9.055 -10.117 -13.555 1 94.69 234 VAL B CA 1
ATOM 4639 C C . VAL B 1 234 ? 7.57 -10.102 -13.211 1 94.69 234 VAL B C 1
ATOM 4641 O O . VAL B 1 234 ? 7.027 -11.102 -12.734 1 94.69 234 VAL B O 1
ATOM 4644 N N . GLY B 1 235 ? 6.977 -8.953 -13.531 1 92.56 235 GLY B N 1
ATOM 4645 C CA . GLY B 1 235 ? 5.613 -8.812 -13.039 1 92.56 235 GLY B CA 1
ATOM 4646 C C . GLY B 1 235 ? 5.496 -9.008 -11.539 1 92.56 235 GLY B C 1
ATOM 4647 O O . GLY B 1 235 ? 6.16 -8.32 -10.758 1 92.56 235 GLY B O 1
ATOM 4648 N N . SER B 1 236 ? 4.672 -10 -11.211 1 89 236 SER B N 1
ATOM 4649 C CA . SER B 1 236 ? 4.539 -10.367 -9.805 1 89 236 SER B CA 1
ATOM 4650 C C . SER B 1 236 ? 5.211 -11.703 -9.516 1 89 236 SER B C 1
ATOM 4652 O O . SER B 1 236 ? 4.895 -12.359 -8.523 1 89 236 SER B O 1
ATOM 4654 N N . MET B 1 237 ? 6.141 -12.109 -10.344 1 94.69 237 MET B N 1
ATOM 4655 C CA . MET B 1 237 ? 6.754 -13.43 -10.258 1 94.69 237 MET B CA 1
ATOM 4656 C C . MET B 1 237 ? 8.258 -13.32 -10.039 1 94.69 237 MET B C 1
ATOM 4658 O O . MET B 1 237 ? 8.852 -12.266 -10.281 1 94.69 237 MET B O 1
ATOM 4662 N N . ASN B 1 238 ? 8.859 -14.445 -9.562 1 98.38 238 ASN B N 1
ATOM 4663 C CA . ASN B 1 238 ? 10.305 -14.617 -9.664 1 98.38 238 ASN B CA 1
ATOM 4664 C C . ASN B 1 238 ? 10.727 -14.984 -11.078 1 98.38 238 ASN B C 1
ATOM 4666 O O . ASN B 1 238 ? 9.891 -15.312 -11.922 1 98.38 238 ASN B O 1
ATOM 4670 N N . VAL B 1 239 ? 12.094 -14.891 -11.359 1 98.5 239 VAL B N 1
ATOM 4671 C CA . VAL B 1 239 ? 12.516 -15.141 -12.734 1 98.5 239 VAL B CA 1
ATOM 4672 C C . VAL B 1 239 ? 13.781 -15.992 -12.742 1 98.5 239 VAL B C 1
ATOM 4674 O O . VAL B 1 239 ? 14.617 -15.883 -11.828 1 98.5 239 VAL B O 1
ATOM 4677 N N . PHE B 1 240 ? 13.898 -16.828 -13.727 1 98.88 240 PHE B N 1
ATOM 4678 C CA . PHE B 1 240 ? 15.047 -17.703 -13.961 1 98.88 240 PHE B CA 1
ATOM 4679 C C . PHE B 1 240 ? 15.547 -17.547 -15.391 1 98.88 240 PHE B C 1
ATOM 4681 O O . PHE B 1 240 ? 14.758 -17.328 -16.312 1 98.88 240 PHE B O 1
ATOM 4688 N N . PHE B 1 241 ? 16.844 -17.734 -15.57 1 98.81 241 PHE B N 1
ATOM 4689 C CA . PHE B 1 241 ? 17.5 -17.766 -16.875 1 98.81 241 PHE B CA 1
ATOM 4690 C C . PHE B 1 241 ? 18.406 -18.984 -17 1 98.81 241 PHE B C 1
ATOM 4692 O O . PHE B 1 241 ? 19.141 -19.312 -16.062 1 98.81 241 PHE B O 1
ATOM 4699 N N . LYS B 1 242 ? 18.281 -19.703 -18.031 1 98.81 242 LYS B N 1
ATOM 4700 C CA . LYS B 1 242 ? 19.266 -20.719 -18.375 1 98.81 242 LYS B CA 1
ATOM 4701 C C . LYS B 1 242 ? 20.281 -20.172 -19.375 1 98.81 242 LYS B C 1
ATOM 4703 O O . LYS B 1 242 ? 19.938 -19.922 -20.531 1 98.81 242 LYS B O 1
ATOM 4708 N N . ILE B 1 243 ? 21.484 -20.016 -18.969 1 98.56 243 ILE B N 1
ATOM 4709 C CA . ILE B 1 243 ? 22.562 -19.438 -19.766 1 98.56 243 ILE B CA 1
ATOM 4710 C C . ILE B 1 243 ? 23.734 -20.406 -19.859 1 98.56 243 ILE B C 1
ATOM 4712 O O . ILE B 1 243 ? 24.375 -20.703 -18.859 1 98.56 243 ILE B O 1
ATOM 4716 N N . ASP B 1 244 ? 23.969 -20.891 -21.016 1 97.88 244 ASP B N 1
ATOM 4717 C CA . ASP B 1 244 ? 25.094 -21.766 -21.281 1 97.88 244 ASP B CA 1
ATOM 4718 C C . ASP B 1 244 ? 25.109 -22.969 -20.344 1 97.88 244 ASP B C 1
ATOM 4720 O O . ASP B 1 244 ? 26.125 -23.25 -19.688 1 97.88 244 ASP B O 1
ATOM 4724 N N . GLY B 1 245 ? 23.969 -23.516 -20.188 1 97.62 245 GLY B N 1
ATOM 4725 C CA . GLY B 1 245 ? 23.828 -24.75 -19.422 1 97.62 245 GLY B CA 1
ATOM 4726 C C . GLY B 1 245 ? 23.594 -24.5 -17.938 1 97.62 245 GLY B C 1
ATOM 4727 O O . GLY B 1 245 ? 23.172 -25.406 -17.219 1 97.62 245 GLY B O 1
ATOM 4728 N N . GLU B 1 246 ? 23.797 -23.281 -17.484 1 98.44 246 GLU B N 1
ATOM 4729 C CA . GLU B 1 246 ? 23.594 -22.938 -16.094 1 98.44 246 GLU B CA 1
ATOM 4730 C C . GLU B 1 246 ? 22.281 -22.203 -15.891 1 98.44 246 GLU B C 1
ATOM 4732 O O . GLU B 1 246 ? 21.906 -21.359 -16.703 1 98.44 246 GLU B O 1
ATOM 4737 N N . ILE B 1 247 ? 21.609 -22.609 -14.836 1 98.81 247 ILE B N 1
ATOM 4738 C CA . ILE B 1 247 ? 20.391 -21.906 -14.492 1 98.81 247 ILE B CA 1
ATOM 4739 C C . ILE B 1 247 ? 20.656 -20.891 -13.398 1 98.81 247 ILE B C 1
ATOM 4741 O O . ILE B 1 247 ? 21.188 -21.234 -12.336 1 98.81 247 ILE B O 1
ATOM 4745 N N . VAL B 1 248 ? 20.344 -19.594 -13.672 1 98.81 248 VAL B N 1
ATOM 4746 C CA . VAL B 1 248 ? 20.625 -18.516 -12.719 1 98.81 248 VAL B CA 1
ATOM 4747 C C . VAL B 1 248 ? 19.328 -17.812 -12.352 1 98.81 248 VAL B C 1
ATOM 4749 O O . VAL B 1 248 ? 18.422 -17.688 -13.18 1 98.81 248 VAL B O 1
ATOM 4752 N N . THR B 1 249 ? 19.172 -17.422 -11.141 1 98.88 249 THR B N 1
ATOM 4753 C CA . THR B 1 249 ? 18.062 -16.625 -10.648 1 98.88 249 THR B CA 1
ATOM 4754 C C . THR B 1 249 ? 18.562 -15.562 -9.664 1 98.88 249 THR B C 1
ATOM 4756 O O . THR B 1 249 ? 19.547 -15.781 -8.961 1 98.88 249 THR B O 1
ATOM 4759 N N . PRO B 1 250 ? 17.953 -14.391 -9.656 1 98.62 250 PRO B N 1
ATOM 4760 C CA . PRO B 1 250 ? 18.375 -13.367 -8.711 1 98.62 250 PRO B CA 1
ATOM 4761 C C . PRO B 1 250 ? 18.375 -13.859 -7.262 1 98.62 250 PRO B C 1
ATOM 4763 O O . PRO B 1 250 ? 17.422 -14.516 -6.832 1 98.62 250 PRO B O 1
ATOM 4766 N N . GLN B 1 251 ? 19.453 -13.555 -6.566 1 98.38 251 GLN B N 1
ATOM 4767 C CA . GLN B 1 251 ? 19.5 -13.898 -5.148 1 98.38 251 GLN B CA 1
ATOM 4768 C C . GLN B 1 251 ? 18.562 -13.023 -4.34 1 98.38 251 GLN B C 1
ATOM 4770 O O . GLN B 1 251 ? 18.359 -11.852 -4.656 1 98.38 251 GLN B O 1
ATOM 4775 N N . LEU B 1 252 ? 17.984 -13.656 -3.295 1 97.31 252 LEU B N 1
ATOM 4776 C CA . LEU B 1 252 ? 17.156 -12.883 -2.381 1 97.31 252 LEU B CA 1
ATOM 4777 C C . LEU B 1 252 ? 17.984 -11.836 -1.644 1 97.31 252 LEU B C 1
ATOM 4779 O O . LEU B 1 252 ? 19.078 -12.133 -1.16 1 97.31 252 LEU B O 1
ATOM 4783 N N . ASN B 1 253 ? 17.5 -10.586 -1.611 1 95.75 253 ASN B N 1
ATOM 4784 C CA . ASN B 1 253 ? 18.297 -9.5 -1.049 1 95.75 253 ASN B CA 1
ATOM 4785 C C . ASN B 1 253 ? 17.438 -8.562 -0.201 1 95.75 253 ASN B C 1
ATOM 4787 O O . ASN B 1 253 ? 17.844 -7.434 0.083 1 95.75 253 ASN B O 1
ATOM 4791 N N . GLY B 1 254 ? 16.266 -8.984 0.059 1 94.94 254 GLY B N 1
ATOM 4792 C CA . GLY B 1 254 ? 15.367 -8.156 0.853 1 94.94 254 GLY B CA 1
ATOM 4793 C C . GLY B 1 254 ? 14.367 -7.383 0.014 1 94.94 254 GLY B C 1
ATOM 4794 O O . GLY B 1 254 ? 13.398 -6.832 0.543 1 94.94 254 GLY B O 1
ATOM 4795 N N . SER B 1 255 ? 14.57 -7.32 -1.276 1 96.06 255 SER B N 1
ATOM 4796 C CA . SER B 1 255 ? 13.641 -6.621 -2.16 1 96.06 255 SER B CA 1
ATOM 4797 C C . SER B 1 255 ? 12.859 -7.602 -3.031 1 96.06 255 SER B C 1
ATOM 4799 O O . SER B 1 255 ? 11.961 -7.199 -3.768 1 96.06 255 SER B O 1
ATOM 4801 N N . ILE B 1 256 ? 13.172 -8.836 -2.963 1 97.75 256 ILE B N 1
ATOM 4802 C CA . ILE B 1 256 ? 12.562 -9.875 -3.799 1 97.75 256 ILE B CA 1
ATOM 4803 C C . ILE B 1 256 ? 11.711 -10.797 -2.938 1 97.75 256 ILE B C 1
ATOM 4805 O O . ILE B 1 256 ? 12.133 -11.211 -1.852 1 97.75 256 ILE B O 1
ATOM 4809 N N . LEU B 1 257 ? 10.547 -11.047 -3.344 1 98.06 257 LEU B N 1
ATOM 4810 C CA . LEU B 1 257 ? 9.672 -11.953 -2.611 1 98.06 257 LEU B CA 1
ATOM 4811 C C . LEU B 1 257 ? 10.234 -13.367 -2.605 1 98.06 257 LEU B C 1
ATOM 4813 O O . LEU B 1 257 ? 10.695 -13.867 -3.637 1 98.06 257 LEU B O 1
ATOM 4817 N N . GLN B 1 258 ? 10.211 -13.969 -1.456 1 97.75 258 GLN B N 1
ATOM 4818 C CA . GLN B 1 258 ? 10.625 -15.359 -1.344 1 97.75 258 GLN B CA 1
ATOM 4819 C C . GLN B 1 258 ? 9.508 -16.297 -1.776 1 97.75 258 GLN B C 1
ATOM 4821 O O . GLN B 1 258 ? 8.836 -16.906 -0.936 1 97.75 258 GLN B O 1
ATOM 4826 N N . GLY B 1 259 ? 9.406 -16.547 -3.021 1 98 259 GLY B N 1
ATOM 4827 C CA . GLY B 1 259 ? 8.312 -17.344 -3.57 1 98 259 GLY B CA 1
ATOM 4828 C C . GLY B 1 259 ? 8.383 -18.797 -3.193 1 98 259 GLY B C 1
ATOM 4829 O O . GLY B 1 259 ? 9.461 -19.406 -3.215 1 98 259 GLY B O 1
ATOM 4830 N N . VAL B 1 260 ? 7.254 -19.359 -2.9 1 98.31 260 VAL B N 1
ATOM 4831 C CA . VAL B 1 260 ? 7.172 -20.781 -2.6 1 98.31 260 VAL B CA 1
ATOM 4832 C C . VAL B 1 260 ? 7.445 -21.594 -3.865 1 98.31 260 VAL B C 1
ATOM 4834 O O . VAL B 1 260 ? 8.172 -22.594 -3.826 1 98.31 260 VAL B O 1
ATOM 4837 N N . THR B 1 261 ? 6.867 -21.141 -4.988 1 98.19 261 THR B N 1
ATOM 4838 C CA . THR B 1 261 ? 7.133 -21.812 -6.262 1 98.19 261 THR B CA 1
ATOM 4839 C C . THR B 1 261 ? 8.609 -21.703 -6.633 1 98.19 261 THR B C 1
ATOM 4841 O O . THR B 1 261 ? 9.211 -22.656 -7.109 1 98.19 261 THR B O 1
ATOM 4844 N N . ARG B 1 262 ? 9.164 -20.531 -6.48 1 98.56 262 ARG B N 1
ATOM 4845 C CA . ARG B 1 262 ? 10.594 -20.344 -6.715 1 98.56 262 ARG B CA 1
ATOM 4846 C C . ARG B 1 262 ? 11.414 -21.359 -5.93 1 98.56 262 ARG B C 1
ATOM 4848 O O . ARG B 1 262 ? 12.312 -22 -6.484 1 98.56 262 ARG B O 1
ATOM 4855 N N . ASP B 1 263 ? 11.102 -21.469 -4.656 1 98.56 263 ASP B N 1
ATOM 4856 C CA . ASP B 1 263 ? 11.812 -22.391 -3.781 1 98.56 263 ASP B CA 1
ATOM 4857 C C . ASP B 1 263 ? 11.664 -23.828 -4.27 1 98.56 263 ASP B C 1
ATOM 4859 O O . ASP B 1 263 ? 12.625 -24.594 -4.254 1 98.56 263 ASP B O 1
ATOM 4863 N N . SER B 1 264 ? 10.508 -24.219 -4.66 1 98.62 264 SER B N 1
ATOM 4864 C CA . SER B 1 264 ? 10.25 -25.547 -5.184 1 98.62 264 SER B CA 1
ATOM 4865 C C . SER B 1 264 ? 11.062 -25.812 -6.449 1 98.62 264 SER B C 1
ATOM 4867 O O . SER B 1 264 ? 11.641 -26.891 -6.613 1 98.62 264 SER B O 1
ATOM 4869 N N . VAL B 1 265 ? 11.109 -24.828 -7.316 1 98.62 265 VAL B N 1
ATOM 4870 C CA . VAL B 1 265 ? 11.836 -24.938 -8.578 1 98.62 265 VAL B CA 1
ATOM 4871 C C . VAL B 1 265 ? 13.328 -25.125 -8.305 1 98.62 265 VAL B C 1
ATOM 4873 O O . VAL B 1 265 ? 13.977 -25.984 -8.906 1 98.62 265 VAL B O 1
ATOM 4876 N N . LEU B 1 266 ? 13.852 -24.328 -7.414 1 98.75 266 LEU B N 1
ATOM 4877 C CA . LEU B 1 266 ? 15.25 -24.453 -7.039 1 98.75 266 LEU B CA 1
ATOM 4878 C C . LEU B 1 266 ? 15.555 -25.859 -6.523 1 98.75 266 LEU B C 1
ATOM 4880 O O . LEU B 1 266 ? 16.562 -26.453 -6.902 1 98.75 266 LEU B O 1
ATOM 4884 N N . HIS B 1 267 ? 14.695 -26.375 -5.699 1 98.44 267 HIS B N 1
ATOM 4885 C CA . HIS B 1 267 ? 14.875 -27.703 -5.148 1 98.44 267 HIS B CA 1
ATOM 4886 C C . HIS B 1 267 ? 14.867 -28.766 -6.25 1 98.44 267 HIS B C 1
ATOM 4888 O O . HIS B 1 267 ? 15.734 -29.641 -6.273 1 98.44 267 HIS B O 1
ATOM 4894 N N . LEU B 1 268 ? 13.922 -28.703 -7.152 1 98.5 268 LEU B N 1
ATOM 4895 C CA . LEU B 1 268 ? 13.797 -29.656 -8.25 1 98.5 268 LEU B CA 1
ATOM 4896 C C . LEU B 1 268 ? 15.023 -29.609 -9.148 1 98.5 268 LEU B C 1
ATOM 4898 O O . LEU B 1 268 ? 15.57 -30.656 -9.523 1 98.5 268 LEU B O 1
ATOM 4902 N N . LEU B 1 269 ? 15.438 -28.422 -9.523 1 98.69 269 LEU B N 1
ATOM 4903 C CA . LEU B 1 269 ? 16.578 -28.266 -10.422 1 98.69 269 LEU B CA 1
ATOM 4904 C C . LEU B 1 269 ? 17.828 -28.859 -9.82 1 98.69 269 LEU B C 1
ATOM 4906 O O . LEU B 1 269 ? 18.578 -29.578 -10.5 1 98.69 269 LEU B O 1
ATOM 4910 N N . LYS B 1 270 ? 18.062 -28.609 -8.562 1 98.31 270 LYS B N 1
ATOM 4911 C CA . LYS B 1 270 ? 19.219 -29.188 -7.867 1 98.31 270 LYS B CA 1
ATOM 4912 C C . LYS B 1 270 ? 19.109 -30.703 -7.793 1 98.31 270 LYS B C 1
ATOM 4914 O O . LYS B 1 270 ? 20.094 -31.406 -8.016 1 98.31 270 LYS B O 1
ATOM 4919 N N . HIS B 1 271 ? 17.938 -31.172 -7.477 1 98.06 271 HIS B N 1
ATOM 4920 C CA . HIS B 1 271 ? 17.703 -32.594 -7.406 1 98.06 271 HIS B CA 1
ATOM 4921 C C . HIS B 1 271 ? 18.016 -33.281 -8.734 1 98.06 271 HIS B C 1
ATOM 4923 O O . HIS B 1 271 ? 18.516 -34.406 -8.758 1 98.06 271 HIS B O 1
ATOM 4929 N N . TRP B 1 272 ? 17.703 -32.594 -9.859 1 98 272 TRP B N 1
ATOM 4930 C CA . TRP B 1 272 ? 17.922 -33.188 -11.188 1 98 272 TRP B CA 1
ATOM 4931 C C . TRP B 1 272 ? 19.375 -33 -11.625 1 98 272 TRP B C 1
ATOM 4933 O O . TRP B 1 272 ? 19.75 -33.438 -12.711 1 98 272 TRP B O 1
ATOM 4943 N N . GLY B 1 273 ? 20.141 -32.281 -10.852 1 98.12 273 GLY B N 1
ATOM 4944 C CA . GLY B 1 273 ? 21.562 -32.156 -11.102 1 98.12 273 GLY B CA 1
ATOM 4945 C C . GLY B 1 273 ? 21.938 -31 -11.992 1 98.12 273 GLY B C 1
ATOM 4946 O O . GLY B 1 273 ? 23.062 -30.906 -12.484 1 98.12 273 GLY B O 1
ATOM 4947 N N . TYR B 1 274 ? 21.016 -30.078 -12.219 1 98.19 274 TYR B N 1
ATOM 4948 C CA . TYR B 1 274 ? 21.359 -28.875 -12.969 1 98.19 274 TYR B CA 1
ATOM 4949 C C . TYR B 1 274 ? 22.297 -27.984 -12.164 1 98.19 274 TYR B C 1
ATOM 4951 O O . TYR B 1 274 ? 22.172 -27.875 -10.945 1 98.19 274 TYR B O 1
ATOM 4959 N N . PRO B 1 275 ? 23.25 -27.375 -12.852 1 98.38 275 PRO B N 1
ATOM 4960 C CA . PRO B 1 275 ? 23.953 -26.281 -12.172 1 98.38 275 PRO B CA 1
ATOM 4961 C C . PRO B 1 275 ? 23.047 -25.078 -11.914 1 98.38 275 PRO B C 1
ATOM 4963 O O . PRO B 1 275 ? 22.594 -24.438 -12.867 1 98.38 275 PRO B O 1
ATOM 4966 N N . VAL B 1 276 ? 22.75 -24.797 -10.695 1 98.44 276 VAL B N 1
ATOM 4967 C CA . VAL B 1 276 ? 21.859 -23.703 -10.32 1 98.44 276 VAL B CA 1
ATOM 4968 C C . VAL B 1 276 ? 22.609 -22.719 -9.422 1 98.44 276 VAL B C 1
ATOM 4970 O O . VAL B 1 276 ? 23.297 -23.109 -8.477 1 98.44 276 VAL B O 1
ATOM 4973 N N . THR B 1 277 ? 22.5 -21.375 -9.711 1 98.31 277 THR B N 1
ATOM 4974 C CA . THR B 1 277 ? 23.156 -20.359 -8.891 1 98.31 277 THR B CA 1
ATOM 4975 C C . THR B 1 277 ? 22.188 -19.219 -8.578 1 98.31 277 THR B C 1
ATOM 4977 O O . THR B 1 277 ? 21.5 -18.719 -9.469 1 98.31 277 THR B O 1
ATOM 4980 N N . GLU B 1 278 ? 22.078 -18.875 -7.344 1 98.69 278 GLU B N 1
ATOM 4981 C CA . GLU B 1 278 ? 21.422 -17.641 -6.898 1 98.69 278 GLU B CA 1
ATOM 4982 C C . GLU B 1 278 ? 22.438 -16.516 -6.738 1 98.69 278 GLU B C 1
ATOM 4984 O O . GLU B 1 278 ? 23.297 -16.547 -5.844 1 98.69 278 GLU B O 1
ATOM 4989 N N . ARG B 1 279 ? 22.359 -15.562 -7.527 1 98.5 279 ARG B N 1
ATOM 4990 C CA . ARG B 1 279 ? 23.312 -14.453 -7.523 1 98.5 279 ARG B CA 1
ATOM 4991 C C . ARG B 1 279 ? 22.703 -13.211 -8.172 1 98.5 279 ARG B C 1
ATOM 4993 O O . ARG B 1 279 ? 21.578 -13.25 -8.672 1 98.5 279 ARG B O 1
ATOM 5000 N N . ARG B 1 280 ? 23.453 -12.148 -8.156 1 97.62 280 ARG B N 1
ATOM 5001 C CA . ARG B 1 280 ? 23.047 -10.984 -8.93 1 97.62 280 ARG B CA 1
ATOM 5002 C C . ARG B 1 280 ? 23.141 -11.25 -10.422 1 97.62 280 ARG B C 1
ATOM 5004 O O . ARG B 1 280 ? 24.141 -11.781 -10.906 1 97.62 280 ARG B O 1
ATOM 5011 N N . VAL B 1 281 ? 22.094 -10.977 -11.102 1 98.5 281 VAL B N 1
ATOM 5012 C CA . VAL B 1 281 ? 22.031 -11.133 -12.547 1 98.5 281 VAL B CA 1
ATOM 5013 C C . VAL B 1 281 ? 21.797 -9.773 -13.203 1 98.5 281 VAL B C 1
ATOM 5015 O O . VAL B 1 281 ? 20.781 -9.133 -12.977 1 98.5 281 VAL B O 1
ATOM 5018 N N . SER B 1 282 ? 22.75 -9.336 -14.016 1 98.38 282 SER B N 1
ATOM 5019 C CA . SER B 1 282 ? 22.562 -8.039 -14.664 1 98.38 282 SER B CA 1
ATOM 5020 C C . SER B 1 282 ? 21.812 -8.188 -15.977 1 98.38 282 SER B C 1
ATOM 5022 O O . SER B 1 282 ? 21.906 -9.211 -16.656 1 98.38 282 SER B O 1
ATOM 5024 N N . ILE B 1 283 ? 21.094 -7.156 -16.312 1 98.31 283 ILE B N 1
ATOM 5025 C CA . ILE B 1 283 ? 20.391 -7.145 -17.594 1 98.31 283 ILE B CA 1
ATOM 5026 C C . ILE B 1 283 ? 21.391 -7.211 -18.734 1 98.31 283 ILE B C 1
ATOM 5028 O O . ILE B 1 283 ? 21.125 -7.855 -19.766 1 98.31 283 ILE B O 1
ATOM 5032 N N . ALA B 1 284 ? 22.531 -6.609 -18.562 1 97.94 284 ALA B N 1
ATOM 5033 C CA . ALA B 1 284 ? 23.578 -6.637 -19.578 1 97.94 284 ALA B CA 1
ATOM 5034 C C . ALA B 1 284 ? 24.047 -8.062 -19.828 1 97.94 284 ALA B C 1
ATOM 5036 O O . ALA B 1 284 ? 24.281 -8.445 -20.984 1 97.94 284 ALA B O 1
ATOM 5037 N N . GLU B 1 285 ? 24.203 -8.805 -18.766 1 98.19 285 GLU B N 1
ATOM 5038 C CA . GLU B 1 285 ? 24.656 -10.188 -18.906 1 98.19 285 GLU B CA 1
ATOM 5039 C C . GLU B 1 285 ? 23.641 -11.023 -19.672 1 98.19 285 GLU B C 1
ATOM 5041 O O . GLU B 1 285 ? 24.016 -11.867 -20.5 1 98.19 285 GLU B O 1
ATOM 5046 N N . VAL B 1 286 ? 22.375 -10.836 -19.469 1 98.5 286 VAL B N 1
ATOM 5047 C CA . VAL B 1 286 ? 21.312 -11.594 -20.125 1 98.5 286 VAL B CA 1
ATOM 5048 C C . VAL B 1 286 ? 21.25 -11.219 -21.594 1 98.5 286 VAL B C 1
ATOM 5050 O O . VAL B 1 286 ? 21.172 -12.094 -22.469 1 98.5 286 VAL B O 1
ATOM 5053 N N . VAL B 1 287 ? 21.328 -9.945 -21.875 1 98.12 287 VAL B N 1
ATOM 5054 C CA . VAL B 1 287 ? 21.281 -9.461 -23.266 1 98.12 287 VAL B CA 1
ATOM 5055 C C . VAL B 1 287 ? 22.5 -9.969 -24.031 1 98.12 287 VAL B C 1
ATOM 5057 O O . VAL B 1 287 ? 22.375 -10.422 -25.172 1 98.12 287 VAL B O 1
ATOM 5060 N N . GLN B 1 288 ? 23.625 -9.891 -23.391 1 98.31 288 GLN B N 1
ATOM 5061 C CA . GLN B 1 288 ? 24.844 -10.383 -24.016 1 98.31 288 GLN B CA 1
ATOM 5062 C C . GLN B 1 288 ? 24.75 -11.875 -24.312 1 98.31 288 GLN B C 1
ATOM 5064 O O . GLN B 1 288 ? 25.156 -12.336 -25.375 1 98.31 288 GLN B O 1
ATOM 5069 N N . ALA B 1 289 ? 24.312 -12.594 -23.344 1 98.62 289 ALA B N 1
ATOM 5070 C CA . ALA B 1 289 ? 24.125 -14.031 -23.531 1 98.62 289 ALA B CA 1
ATOM 5071 C C . ALA B 1 289 ? 23.188 -14.32 -24.703 1 98.62 289 ALA B C 1
ATOM 5073 O O . ALA B 1 289 ? 23.422 -15.258 -25.469 1 98.62 289 ALA B O 1
ATOM 5074 N N . GLN B 1 290 ? 22.141 -13.57 -24.781 1 98.12 290 GLN B N 1
AT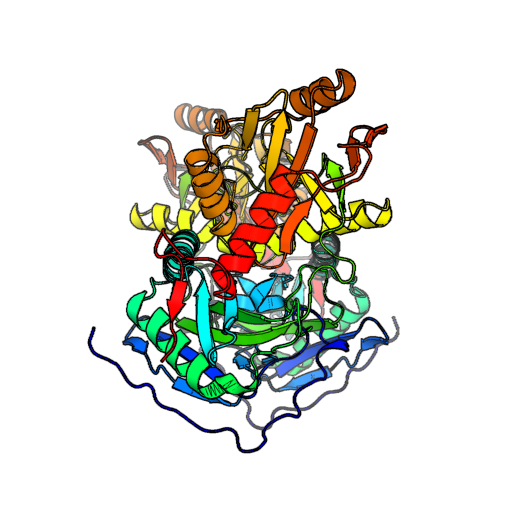OM 5075 C CA . GLN B 1 290 ? 21.203 -13.727 -25.891 1 98.12 290 GLN B CA 1
ATOM 5076 C C . GLN B 1 290 ? 21.891 -13.461 -27.234 1 98.12 290 GLN B C 1
ATOM 5078 O O . GLN B 1 290 ? 21.75 -14.25 -28.172 1 98.12 290 GLN B O 1
ATOM 5083 N N . LYS B 1 291 ? 22.656 -12.453 -27.344 1 97.44 291 LYS B N 1
ATOM 5084 C CA . LYS B 1 291 ? 23.344 -12.078 -28.578 1 97.44 291 LYS B CA 1
ATOM 5085 C C . LYS B 1 291 ? 24.375 -13.141 -28.969 1 97.44 291 LYS B C 1
ATOM 5087 O O . LYS B 1 291 ? 24.625 -13.352 -30.156 1 97.44 291 LYS B O 1
ATOM 5092 N N . GLU B 1 292 ? 24.859 -13.773 -28.016 1 98.19 292 GLU B N 1
ATOM 5093 C CA . GLU B 1 292 ? 25.875 -14.789 -28.266 1 98.19 292 GLU B CA 1
ATOM 5094 C C . GLU B 1 292 ? 25.25 -16.156 -28.469 1 98.19 292 GLU B C 1
ATOM 5096 O O . GLU B 1 292 ? 25.969 -17.156 -28.672 1 98.19 292 GLU B O 1
ATOM 5101 N N . GLY B 1 293 ? 24 -16.234 -28.359 1 97.25 293 GLY B N 1
ATOM 5102 C CA . GLY B 1 293 ? 23.297 -17.5 -28.547 1 97.25 293 GLY B CA 1
ATOM 5103 C C . GLY B 1 293 ? 23.422 -18.422 -27.344 1 97.25 293 GLY B C 1
ATOM 5104 O O . GLY B 1 293 ? 23.234 -19.641 -27.469 1 97.25 293 GLY B O 1
ATOM 5105 N N . LYS B 1 294 ? 23.734 -17.828 -26.219 1 98.38 294 LYS B N 1
ATOM 5106 C CA . LYS B 1 294 ? 23.984 -18.625 -25.016 1 98.38 294 LYS B CA 1
ATOM 5107 C C . LYS B 1 294 ? 22.781 -18.625 -24.094 1 98.38 294 LYS B C 1
ATOM 5109 O O . LYS B 1 294 ? 22.688 -19.438 -23.172 1 98.38 294 LYS B O 1
ATOM 5114 N N . LEU B 1 295 ? 21.844 -17.688 -24.234 1 98.62 295 LEU B N 1
ATOM 5115 C CA . LEU B 1 295 ? 20.609 -17.688 -23.469 1 98.62 295 LEU B CA 1
ATOM 5116 C C . LEU B 1 295 ? 19.641 -18.75 -24.016 1 98.62 295 LEU B C 1
ATOM 5118 O O . LEU B 1 295 ? 19.031 -18.547 -25.062 1 98.62 295 LEU B O 1
ATOM 5122 N N . GLU B 1 296 ? 19.406 -19.781 -23.312 1 98.38 296 GLU B N 1
ATOM 5123 C CA . GLU B 1 296 ? 18.656 -20.938 -23.797 1 98.38 296 GLU B CA 1
ATOM 5124 C C . GLU B 1 296 ? 17.172 -20.797 -23.5 1 98.38 296 GLU B C 1
ATOM 5126 O O . GLU B 1 296 ? 16.328 -21.141 -24.328 1 98.38 296 GLU B O 1
ATOM 5131 N N . GLU B 1 297 ? 16.844 -20.438 -22.281 1 97.81 297 GLU B N 1
ATOM 5132 C CA . GLU B 1 297 ? 15.445 -20.188 -21.922 1 97.81 297 GLU B CA 1
ATOM 5133 C C . GLU B 1 297 ? 15.352 -19.25 -20.703 1 97.81 297 GLU B C 1
ATOM 5135 O O . GLU B 1 297 ? 16.344 -18.984 -20.047 1 97.81 297 GLU B O 1
ATOM 5140 N N . ALA B 1 298 ? 14.219 -18.625 -20.547 1 98.31 298 ALA B N 1
ATOM 5141 C CA . ALA B 1 298 ? 13.836 -17.812 -19.391 1 98.31 298 ALA B CA 1
ATOM 5142 C C . ALA B 1 298 ? 12.391 -18.078 -18.984 1 98.31 298 ALA B C 1
ATOM 5144 O O . ALA B 1 298 ? 11.547 -18.375 -19.828 1 98.31 298 ALA B O 1
ATOM 5145 N N . PHE B 1 299 ? 12.172 -18.047 -17.672 1 98 299 PHE B N 1
ATOM 5146 C CA . PHE B 1 299 ? 10.797 -18.266 -17.234 1 98 299 PHE B CA 1
ATOM 5147 C C . PHE B 1 299 ? 10.562 -17.672 -15.852 1 98 299 PHE B C 1
ATOM 5149 O O . PHE B 1 299 ? 11.484 -17.578 -15.039 1 98 299 PHE B O 1
ATOM 5156 N N . GLY B 1 300 ? 9.312 -17.219 -15.625 1 96.94 300 GLY B N 1
ATOM 5157 C CA . GLY B 1 300 ? 8.859 -16.781 -14.312 1 96.94 300 GLY B CA 1
ATOM 5158 C C . GLY B 1 300 ? 8.242 -17.906 -13.5 1 96.94 300 GLY B C 1
ATOM 5159 O O . GLY B 1 300 ? 7.82 -18.922 -14.047 1 96.94 300 GLY B O 1
ATOM 5160 N N . THR B 1 301 ? 8.234 -17.719 -12.195 1 97.69 301 THR B N 1
ATOM 5161 C CA . THR B 1 301 ? 7.605 -18.688 -11.297 1 97.69 301 THR B CA 1
ATOM 5162 C C . THR B 1 301 ? 6.664 -17.984 -10.328 1 97.69 301 THR B C 1
ATOM 5164 O O . THR B 1 301 ? 7.016 -16.969 -9.734 1 97.69 301 THR B O 1
ATOM 5167 N N . GLY B 1 302 ? 5.492 -18.484 -10.148 1 95 302 GLY B N 1
ATOM 5168 C CA . GLY B 1 302 ? 4.457 -18 -9.25 1 95 302 GLY B CA 1
ATOM 5169 C C . GLY B 1 302 ? 3.293 -18.969 -9.109 1 95 302 GLY B C 1
ATOM 5170 O O . GLY B 1 302 ? 3.102 -19.844 -9.953 1 95 302 GLY B O 1
ATOM 5171 N N . THR B 1 303 ? 2.496 -18.703 -8.164 1 92.69 303 THR B N 1
ATOM 5172 C CA . THR B 1 303 ? 1.426 -19.641 -7.805 1 92.69 303 THR B CA 1
ATOM 5173 C C . THR B 1 303 ? 0.39 -19.719 -8.922 1 92.69 303 THR B C 1
ATOM 5175 O O . THR B 1 303 ? -0.028 -20.812 -9.305 1 92.69 303 THR B O 1
ATOM 5178 N N . ALA B 1 304 ? 0.013 -18.594 -9.477 1 86.38 304 ALA B N 1
ATOM 5179 C CA . ALA B 1 304 ? -1.083 -18.547 -10.438 1 86.38 304 ALA B CA 1
ATOM 5180 C C . ALA B 1 304 ? -0.732 -19.344 -11.695 1 86.38 304 ALA B C 1
ATOM 5182 O O . ALA B 1 304 ? -1.432 -20.297 -12.055 1 86.38 304 ALA B O 1
ATOM 5183 N N . ALA B 1 305 ? 0.443 -19.125 -12.25 1 86.31 305 ALA B N 1
ATOM 5184 C CA . ALA B 1 305 ? 0.83 -19.75 -13.508 1 86.31 305 ALA B CA 1
ATOM 5185 C C . ALA B 1 305 ? 1.742 -20.953 -13.266 1 86.31 305 ALA B C 1
ATOM 5187 O O . ALA B 1 305 ? 1.981 -21.75 -14.172 1 86.31 305 ALA B O 1
ATOM 5188 N N . VAL B 1 306 ? 2.184 -21.125 -12.094 1 93.44 306 VAL B N 1
ATOM 5189 C CA . VAL B 1 306 ? 3.221 -22.094 -11.727 1 93.44 306 VAL B CA 1
ATOM 5190 C C . VAL B 1 306 ? 4.523 -21.75 -12.438 1 93.44 306 VAL B C 1
ATOM 5192 O O . VAL B 1 306 ? 5.5 -21.344 -11.805 1 93.44 306 VAL B O 1
ATOM 5195 N N . ILE B 1 307 ? 4.512 -21.812 -13.812 1 95.5 307 ILE B N 1
ATOM 5196 C CA . ILE B 1 307 ? 5.641 -21.438 -14.656 1 95.5 307 ILE B CA 1
ATOM 5197 C C . ILE B 1 307 ? 5.156 -20.547 -15.797 1 95.5 307 ILE B C 1
ATOM 5199 O O . ILE B 1 307 ? 4.148 -20.844 -16.438 1 95.5 307 ILE B O 1
ATOM 5203 N N . SER B 1 308 ? 5.863 -19.438 -16.031 1 94.62 308 SER B N 1
ATOM 5204 C CA . SER B 1 308 ? 5.586 -18.547 -17.156 1 94.62 308 SER B CA 1
ATOM 5205 C C . SER B 1 308 ? 6.812 -18.375 -18.047 1 94.62 308 SER B C 1
ATOM 5207 O O . SER B 1 308 ? 7.652 -17.5 -17.781 1 94.62 308 SER B O 1
ATOM 5209 N N . PRO B 1 309 ? 6.859 -19.109 -19.125 1 96.44 309 PRO B N 1
ATOM 5210 C CA . PRO B 1 309 ? 8.008 -18.969 -20.016 1 96.44 309 PRO B CA 1
ATOM 5211 C C . PRO B 1 309 ? 8.078 -17.578 -20.656 1 96.44 309 PRO B C 1
ATOM 5213 O O . PRO B 1 309 ? 7.039 -16.953 -20.891 1 96.44 309 PRO B O 1
ATOM 5216 N N . VAL B 1 310 ? 9.273 -17.172 -20.969 1 96.75 310 VAL B N 1
ATOM 5217 C CA . VAL B 1 310 ? 9.5 -15.875 -21.609 1 96.75 310 VAL B CA 1
ATOM 5218 C C . VAL B 1 310 ? 10.023 -16.094 -23.031 1 96.75 310 VAL B C 1
ATOM 5220 O O . VAL B 1 310 ? 11.008 -16.812 -23.234 1 96.75 310 VAL B O 1
ATOM 5223 N N . GLY B 1 311 ? 9.336 -15.422 -23.953 1 96.69 311 GLY B N 1
ATOM 5224 C CA . GLY B 1 311 ? 9.727 -15.625 -25.344 1 96.69 311 GLY B CA 1
ATOM 5225 C C . GLY B 1 311 ? 10.391 -14.406 -25.953 1 96.69 311 GLY B C 1
ATOM 5226 O O . GLY B 1 311 ? 11.078 -14.516 -26.984 1 96.69 311 GLY B O 1
ATOM 5227 N N . LYS B 1 312 ? 10.086 -13.266 -25.375 1 96.81 312 LYS B N 1
ATOM 5228 C CA . LYS B 1 312 ? 10.656 -12.023 -25.875 1 96.81 312 LYS B CA 1
ATOM 5229 C C . LYS B 1 312 ? 11.023 -11.086 -24.734 1 96.81 312 LYS B C 1
ATOM 5231 O O . LYS B 1 312 ? 10.312 -11.008 -23.734 1 96.81 312 LYS B O 1
ATOM 5236 N N . LEU B 1 313 ? 12.148 -10.406 -24.969 1 97.5 313 LEU B N 1
ATOM 5237 C CA . LEU B 1 313 ? 12.633 -9.398 -24.031 1 97.5 313 LEU B CA 1
ATOM 5238 C C . LEU B 1 313 ? 12.867 -8.07 -24.75 1 97.5 313 LEU B C 1
ATOM 5240 O O . LEU B 1 313 ? 13.609 -8.016 -25.734 1 97.5 313 LEU B O 1
ATOM 5244 N N . PHE B 1 314 ? 12.148 -7.062 -24.281 1 97.12 314 PHE B N 1
ATOM 5245 C CA . PHE B 1 314 ? 12.359 -5.719 -24.812 1 97.12 314 PHE B CA 1
ATOM 5246 C C . PHE B 1 314 ? 13.242 -4.906 -23.859 1 97.12 314 PHE B C 1
ATOM 5248 O O . PHE B 1 314 ? 12.93 -4.77 -22.672 1 97.12 314 PHE B O 1
ATOM 5255 N N . TYR B 1 315 ? 14.344 -4.367 -24.469 1 95.94 315 TYR B N 1
ATOM 5256 C CA . TYR B 1 315 ? 15.289 -3.59 -23.672 1 95.94 315 TYR B CA 1
ATOM 5257 C C . TYR B 1 315 ? 15.945 -2.502 -24.516 1 95.94 315 TYR B C 1
ATOM 5259 O O . TYR B 1 315 ? 16.516 -2.787 -25.578 1 95.94 315 TYR B O 1
ATOM 5267 N N . GLU B 1 316 ? 15.773 -1.252 -24.016 1 93.56 316 GLU B N 1
ATOM 5268 C CA . GLU B 1 316 ? 16.406 -0.087 -24.625 1 93.56 316 GLU B CA 1
ATOM 5269 C C . GLU B 1 316 ? 16.141 -0.027 -26.125 1 93.56 316 GLU B C 1
ATOM 5271 O O . GLU B 1 316 ? 17.062 0.105 -26.922 1 93.56 316 GLU B O 1
ATOM 5276 N N . GLY B 1 317 ? 14.945 -0.224 -26.484 1 92.62 317 GLY B N 1
ATOM 5277 C CA . GLY B 1 317 ? 14.5 0.006 -27.859 1 92.62 317 GLY B CA 1
ATOM 5278 C C . GLY B 1 317 ? 14.656 -1.213 -28.75 1 92.62 317 GLY B C 1
ATOM 5279 O O . GLY B 1 317 ? 14.305 -1.175 -29.922 1 92.62 317 GLY B O 1
ATOM 5280 N N . GLU B 1 318 ? 15.164 -2.277 -28.25 1 96.06 318 GLU B N 1
ATOM 5281 C CA . GLU B 1 318 ? 15.367 -3.49 -29.031 1 96.06 318 GLU B CA 1
ATOM 5282 C C . GLU B 1 318 ? 14.617 -4.672 -28.422 1 96.06 318 GLU B C 1
ATOM 5284 O O . GLU B 1 318 ? 14.539 -4.797 -27.203 1 96.06 318 GLU B O 1
ATOM 5289 N N . THR B 1 319 ? 14.141 -5.516 -29.328 1 96.62 319 THR B N 1
ATOM 5290 C CA . THR B 1 319 ? 13.477 -6.742 -28.891 1 96.62 319 THR B CA 1
ATOM 5291 C C . THR B 1 319 ? 14.344 -7.961 -29.172 1 96.62 319 THR B C 1
ATOM 5293 O O . THR B 1 319 ? 14.844 -8.133 -30.297 1 96.62 319 THR B O 1
ATOM 5296 N N . TYR B 1 320 ? 14.523 -8.773 -28.141 1 97.5 320 TYR B N 1
ATOM 5297 C CA . TYR B 1 320 ? 15.32 -9.992 -28.234 1 97.5 320 TYR B CA 1
ATOM 5298 C C . TYR B 1 320 ? 14.445 -11.234 -28.109 1 97.5 320 TYR B C 1
ATOM 5300 O O . TYR B 1 320 ? 13.695 -11.375 -27.141 1 97.5 320 TYR B O 1
ATOM 5308 N N . ASP B 1 321 ? 14.602 -12.109 -29.047 1 97.19 321 ASP B N 1
ATOM 5309 C CA . ASP B 1 321 ? 13.898 -13.383 -28.969 1 97.19 321 ASP B CA 1
ATOM 5310 C C . ASP B 1 321 ? 14.602 -14.336 -28 1 97.19 321 ASP B C 1
ATOM 5312 O O . ASP B 1 321 ? 15.836 -14.406 -27.984 1 97.19 321 ASP B O 1
ATOM 5316 N N . ILE B 1 322 ? 13.82 -15.016 -27.281 1 97 322 ILE B N 1
ATOM 5317 C CA . ILE B 1 322 ? 14.352 -16.047 -26.391 1 97 322 ILE B CA 1
ATOM 5318 C C . ILE B 1 322 ? 13.828 -17.406 -26.828 1 97 322 ILE B C 1
ATOM 5320 O O . ILE B 1 322 ? 12.617 -17.625 -26.891 1 97 322 ILE B O 1
ATOM 5324 N N . ASN B 1 323 ? 14.758 -18.297 -27.062 1 96.25 323 ASN B N 1
ATOM 5325 C CA . ASN B 1 323 ? 14.445 -19.672 -27.453 1 96.25 323 ASN B CA 1
ATOM 5326 C C . ASN B 1 323 ? 13.453 -19.703 -28.609 1 96.25 323 ASN B C 1
ATOM 5328 O O . ASN B 1 323 ? 12.516 -20.5 -28.609 1 96.25 323 ASN B O 1
ATOM 5332 N N . ASN B 1 324 ? 13.531 -18.781 -29.5 1 94.56 324 ASN B N 1
ATOM 5333 C CA . ASN B 1 324 ? 12.695 -18.672 -30.703 1 94.56 324 ASN B CA 1
ATOM 5334 C C . ASN B 1 324 ? 11.219 -18.516 -30.328 1 94.56 324 ASN B C 1
ATOM 5336 O O . ASN B 1 324 ? 10.344 -19 -31.062 1 94.56 324 ASN B O 1
ATOM 5340 N N . GLY B 1 325 ? 10.984 -18.078 -29.125 1 93.31 325 GLY B N 1
ATOM 5341 C CA . GLY B 1 325 ? 9.625 -17.797 -28.703 1 93.31 325 GLY B CA 1
ATOM 5342 C C . GLY B 1 325 ? 8.867 -19.047 -28.266 1 93.31 325 GLY B C 1
ATOM 5343 O O . GLY B 1 325 ? 7.633 -19.047 -28.234 1 93.31 325 GLY B O 1
ATOM 5344 N N . VAL B 1 326 ? 9.594 -20.078 -28.016 1 94.12 326 VAL B N 1
ATOM 5345 C CA . VAL B 1 326 ? 8.93 -21.312 -27.625 1 94.12 326 VAL B CA 1
ATOM 5346 C C . VAL B 1 326 ? 9.328 -21.688 -26.203 1 94.12 326 VAL B C 1
ATOM 5348 O O . VAL B 1 326 ? 10.391 -21.281 -25.719 1 94.12 326 VAL B O 1
ATOM 5351 N N . THR B 1 327 ? 8.477 -22.406 -25.547 1 95.5 327 THR B N 1
ATOM 5352 C CA . THR B 1 327 ? 8.742 -22.859 -24.188 1 95.5 327 THR B CA 1
ATOM 5353 C C . THR B 1 327 ? 9.977 -23.766 -24.141 1 95.5 327 THR B C 1
ATOM 5355 O O . THR B 1 327 ? 10.117 -24.672 -24.969 1 95.5 327 THR B O 1
ATOM 5358 N N . GLY B 1 328 ? 10.836 -23.531 -23.219 1 96.19 328 GLY B N 1
ATOM 5359 C CA . GLY B 1 328 ? 12.047 -24.328 -23.078 1 96.19 328 GLY B CA 1
ATOM 5360 C C . GLY B 1 328 ? 11.805 -25.672 -22.391 1 96.19 328 GLY B C 1
ATOM 5361 O O . GLY B 1 328 ? 10.766 -25.875 -21.766 1 96.19 328 GLY B O 1
ATOM 5362 N N . GLU B 1 329 ? 12.766 -26.516 -22.516 1 96.81 329 GLU B N 1
ATOM 5363 C CA . GLU B 1 329 ? 12.672 -27.875 -21.969 1 96.81 329 GLU B CA 1
ATOM 5364 C C . GLU B 1 329 ? 12.641 -27.844 -20.453 1 96.81 329 GLU B C 1
ATOM 5366 O O . GLU B 1 329 ? 11.883 -28.594 -19.828 1 96.81 329 GLU B O 1
ATOM 5371 N N . VAL B 1 330 ? 13.492 -27.047 -19.859 1 97.94 330 VAL B N 1
ATOM 5372 C CA . VAL B 1 330 ? 13.555 -26.984 -18.406 1 97.94 330 VAL B CA 1
ATOM 5373 C C . VAL B 1 330 ? 12.242 -26.422 -17.859 1 97.94 330 VAL B C 1
ATOM 5375 O O . VAL B 1 330 ? 11.664 -26.969 -16.922 1 97.94 330 VAL B O 1
ATOM 5378 N N . ALA B 1 331 ? 11.797 -25.312 -18.438 1 97.19 331 ALA B N 1
ATOM 5379 C CA . ALA B 1 331 ? 10.539 -24.703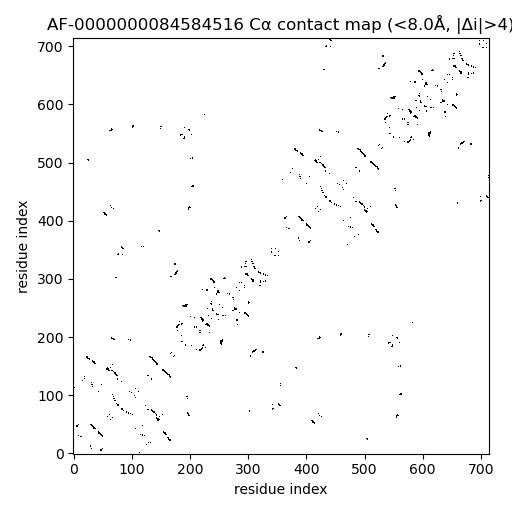 -18.031 1 97.19 331 ALA B CA 1
ATOM 5380 C C . ALA B 1 331 ? 9.391 -25.703 -18.094 1 97.19 331 ALA B C 1
ATOM 5382 O O . ALA B 1 331 ? 8.602 -25.828 -17.141 1 97.19 331 ALA B O 1
ATOM 5383 N N . LYS B 1 332 ? 9.312 -26.406 -19.156 1 96.31 332 LYS B N 1
ATOM 5384 C CA . LYS B 1 332 ? 8.258 -27.406 -19.344 1 96.31 332 LYS B CA 1
ATOM 5385 C C . LYS B 1 332 ? 8.375 -28.531 -18.328 1 96.31 332 LYS B C 1
ATOM 5387 O O . LYS B 1 332 ? 7.371 -28.969 -17.766 1 96.31 332 LYS B O 1
ATOM 5392 N N . ARG B 1 333 ? 9.578 -29.016 -18.156 1 97.5 333 ARG B N 1
ATOM 5393 C CA . ARG B 1 333 ? 9.805 -30.109 -17.219 1 97.5 333 ARG B CA 1
ATOM 5394 C C . ARG B 1 333 ? 9.391 -29.719 -15.805 1 97.5 333 ARG B C 1
ATOM 5396 O O . ARG B 1 333 ? 8.766 -30.5 -15.094 1 97.5 333 ARG B O 1
ATOM 5403 N N . VAL B 1 334 ? 9.789 -28.531 -15.398 1 97.69 334 VAL B N 1
ATOM 5404 C CA . VAL B 1 334 ? 9.453 -28.047 -14.062 1 97.69 334 VAL B CA 1
ATOM 5405 C C . VAL B 1 334 ? 7.934 -27.922 -13.93 1 97.69 334 VAL B C 1
ATOM 5407 O O . VAL B 1 334 ? 7.359 -28.359 -12.93 1 97.69 334 VAL B O 1
ATOM 5410 N N . TYR B 1 335 ? 7.328 -27.344 -14.914 1 95.69 335 TYR B N 1
ATOM 5411 C CA . TYR B 1 335 ? 5.875 -27.188 -14.906 1 95.69 335 TYR B CA 1
ATOM 5412 C C . TYR B 1 335 ? 5.188 -28.531 -14.766 1 95.69 335 TYR B C 1
ATOM 5414 O O . TYR B 1 335 ? 4.352 -28.719 -13.875 1 95.69 335 TYR B O 1
ATOM 5422 N N . ASP B 1 336 ? 5.543 -29.484 -15.602 1 95.56 336 ASP B N 1
ATOM 5423 C CA . ASP B 1 336 ? 4.918 -30.797 -15.609 1 95.56 336 ASP B CA 1
ATOM 5424 C C . ASP B 1 336 ? 5.109 -31.516 -14.273 1 95.56 336 ASP B C 1
ATOM 5426 O O . ASP B 1 336 ? 4.195 -32.188 -13.789 1 95.56 336 ASP B O 1
ATOM 5430 N N . THR B 1 337 ? 6.254 -31.344 -13.75 1 97.69 337 THR B N 1
ATOM 5431 C CA . THR B 1 337 ? 6.555 -32.031 -12.5 1 97.69 337 THR B CA 1
ATOM 5432 C C . THR B 1 337 ? 5.766 -31.438 -11.344 1 97.69 337 THR B C 1
ATOM 5434 O O . THR B 1 337 ? 5.129 -32.156 -10.578 1 97.69 337 THR B O 1
ATOM 5437 N N . ILE B 1 338 ? 5.809 -30.141 -11.188 1 96.94 338 ILE B N 1
ATOM 5438 C CA . ILE B 1 338 ? 5.113 -29.484 -10.078 1 96.94 338 ILE B CA 1
ATOM 5439 C C . ILE B 1 338 ? 3.613 -29.734 -10.188 1 96.94 338 ILE B C 1
ATOM 5441 O O . ILE B 1 338 ? 2.969 -30.141 -9.219 1 96.94 338 ILE B O 1
ATOM 5445 N N . VAL B 1 339 ? 3.068 -29.547 -11.359 1 94.25 339 VAL B N 1
ATOM 5446 C CA . VAL B 1 339 ? 1.637 -29.75 -11.562 1 94.25 339 VAL B CA 1
ATOM 5447 C C . VAL B 1 339 ? 1.287 -31.219 -11.336 1 94.25 339 VAL B C 1
ATOM 5449 O O . VAL B 1 339 ? 0.249 -31.531 -10.75 1 94.25 339 VAL B O 1
ATOM 5452 N N . GLY B 1 340 ? 2.141 -32.094 -11.852 1 95.94 340 GLY B N 1
ATOM 5453 C CA . GLY B 1 340 ? 1.932 -33.531 -11.617 1 95.94 340 GLY B CA 1
ATOM 5454 C C . GLY B 1 340 ? 1.876 -33.875 -10.141 1 95.94 340 GLY B C 1
ATOM 5455 O O . GLY B 1 340 ? 1.062 -34.719 -9.727 1 95.94 340 GLY B O 1
ATOM 5456 N N . ILE B 1 341 ? 2.785 -33.312 -9.391 1 97.12 341 ILE B N 1
ATOM 5457 C CA . ILE B 1 341 ? 2.801 -33.531 -7.945 1 97.12 341 ILE B CA 1
ATOM 5458 C C . ILE B 1 341 ? 1.538 -32.938 -7.316 1 97.12 341 ILE B C 1
ATOM 5460 O O . ILE B 1 341 ? 0.889 -33.594 -6.492 1 97.12 341 ILE B O 1
ATOM 5464 N N . GLN B 1 342 ? 1.172 -31.766 -7.719 1 95.81 342 GLN B N 1
ATOM 5465 C CA . GLN B 1 342 ? -0.003 -31.078 -7.195 1 95.81 342 GLN B CA 1
ATOM 5466 C C . GLN B 1 342 ? -1.271 -31.891 -7.434 1 95.81 342 GLN B C 1
ATOM 5468 O O . GLN B 1 342 ? -2.146 -31.953 -6.57 1 95.81 342 GLN B O 1
ATOM 5473 N N . LYS B 1 343 ? -1.355 -32.625 -8.539 1 94.69 343 LYS B N 1
ATOM 5474 C CA . LYS B 1 343 ? -2.549 -33.344 -8.945 1 94.69 343 LYS B CA 1
ATOM 5475 C C . LYS B 1 343 ? -2.498 -34.781 -8.445 1 94.69 343 LYS B C 1
ATOM 5477 O O . LYS B 1 343 ? -3.457 -35.531 -8.625 1 94.69 343 LYS B O 1
ATOM 5482 N N . GLY B 1 344 ? -1.405 -35.156 -7.887 1 95.5 344 GLY B N 1
ATOM 5483 C CA . GLY B 1 344 ? -1.23 -36.531 -7.414 1 95.5 344 GLY B CA 1
ATOM 5484 C C . GLY B 1 344 ? -0.934 -37.5 -8.531 1 95.5 344 GLY B C 1
ATOM 5485 O O . GLY B 1 344 ? -1.108 -38.719 -8.367 1 95.5 344 GLY B O 1
ATOM 5486 N N . GLU B 1 345 ? -0.552 -37.031 -9.633 1 96.06 345 GLU B N 1
ATOM 5487 C CA . GLU B 1 345 ? -0.218 -37.875 -10.781 1 96.06 345 GLU B CA 1
ATOM 5488 C C . GLU B 1 345 ? 1.229 -38.375 -10.711 1 96.06 345 GLU B C 1
ATOM 5490 O O . GLU B 1 345 ? 1.575 -39.406 -11.289 1 96.06 345 GLU B O 1
ATOM 5495 N N . LEU B 1 346 ? 2.057 -37.562 -10.117 1 96.88 346 LEU B N 1
ATOM 5496 C CA . LEU B 1 346 ? 3.443 -37.938 -9.859 1 96.88 346 LEU B CA 1
ATOM 5497 C C . LEU B 1 346 ? 3.684 -38.125 -8.367 1 96.88 346 LEU B C 1
ATOM 5499 O O . LEU B 1 346 ? 3.064 -37.469 -7.535 1 96.88 346 LEU B O 1
ATOM 5503 N N . GLU B 1 347 ? 4.617 -39.062 -8.086 1 96.56 347 GLU B N 1
ATOM 5504 C CA . GLU B 1 347 ? 4.957 -39.312 -6.688 1 96.56 347 GLU B CA 1
ATOM 5505 C C . GLU B 1 347 ? 5.59 -38.062 -6.055 1 96.56 347 GLU B C 1
ATOM 5507 O O . GLU B 1 347 ? 6.457 -37.438 -6.656 1 96.56 347 GLU B O 1
ATOM 5512 N N . ASP B 1 348 ? 5.109 -37.719 -4.938 1 97.25 348 ASP B N 1
ATOM 5513 C CA . ASP B 1 348 ? 5.668 -36.625 -4.168 1 97.25 348 ASP B CA 1
ATOM 5514 C C . ASP B 1 348 ? 6.789 -37.094 -3.248 1 97.25 348 ASP B C 1
ATOM 5516 O O . ASP B 1 348 ? 6.598 -37.219 -2.037 1 97.25 348 ASP B O 1
ATOM 5520 N N . THR B 1 349 ? 7.926 -37.188 -3.727 1 96.62 349 THR B N 1
ATOM 5521 C CA . THR B 1 349 ? 9.062 -37.719 -2.982 1 96.62 349 THR B CA 1
ATOM 5522 C C . THR B 1 349 ? 9.586 -36.688 -1.983 1 96.62 349 THR B C 1
ATOM 5524 O O . THR B 1 349 ? 10.406 -37 -1.122 1 96.62 349 THR B O 1
ATOM 5527 N N . PHE B 1 350 ? 9.094 -35.469 -2.008 1 97.44 350 PHE B N 1
ATOM 5528 C CA . PHE B 1 350 ? 9.625 -34.406 -1.182 1 97.44 350 PHE B CA 1
ATOM 5529 C C . PHE B 1 350 ? 8.68 -34.094 -0.028 1 97.44 350 PHE B C 1
ATOM 5531 O O . PHE B 1 350 ? 9.016 -33.312 0.86 1 97.44 350 PHE B O 1
ATOM 5538 N N . GLY B 1 351 ? 7.492 -34.625 -0.054 1 97.44 351 GLY B N 1
ATOM 5539 C CA . GLY B 1 351 ? 6.523 -34.375 0.996 1 97.44 351 GLY B CA 1
ATOM 5540 C C . GLY B 1 351 ? 5.922 -32.969 0.917 1 97.44 351 GLY B C 1
ATOM 5541 O O . GLY B 1 351 ? 5.703 -32.344 1.944 1 97.44 351 GLY B O 1
ATOM 5542 N N . TRP B 1 352 ? 5.68 -32.531 -0.334 1 98 352 TRP B N 1
ATOM 5543 C CA . TRP B 1 352 ? 5.234 -31.156 -0.55 1 98 352 TRP B CA 1
ATOM 5544 C C . TRP B 1 352 ? 3.717 -31.047 -0.449 1 98 352 TRP B C 1
ATOM 5546 O O . TRP B 1 352 ? 3.172 -29.953 -0.285 1 98 352 TRP B O 1
ATOM 5556 N N . THR B 1 353 ? 3.033 -32.125 -0.569 1 97.69 353 THR B N 1
ATOM 5557 C CA . THR B 1 353 ? 1.575 -32.094 -0.605 1 97.69 353 THR B CA 1
ATOM 5558 C C . THR B 1 353 ? 0.984 -32.469 0.75 1 97.69 353 THR B C 1
ATOM 5560 O O . THR B 1 353 ? 1.559 -33.281 1.48 1 97.69 353 THR B O 1
ATOM 5563 N N . ILE B 1 354 ? -0.081 -31.812 1.085 1 96.56 354 ILE B N 1
ATOM 5564 C CA . ILE B 1 354 ? -0.883 -32.125 2.26 1 96.56 354 ILE B CA 1
ATOM 5565 C C . ILE B 1 354 ? -2.295 -32.531 1.83 1 96.56 354 ILE B C 1
ATOM 5567 O O . ILE B 1 354 ? -2.955 -31.781 1.098 1 96.56 354 ILE B O 1
ATOM 5571 N N . GLU B 1 355 ? -2.713 -33.688 2.266 1 96.12 355 GLU B N 1
ATOM 5572 C CA . GLU B 1 355 ? -4.059 -34.156 1.943 1 96.12 355 GLU B CA 1
ATOM 5573 C C . GLU B 1 355 ? -5.09 -33.562 2.906 1 96.12 355 GLU B C 1
ATOM 5575 O O . GLU B 1 355 ? -4.848 -33.5 4.113 1 96.12 355 GLU B O 1
ATOM 5580 N N . VAL B 1 356 ? -6.215 -33.094 2.287 1 93.75 356 VAL B N 1
ATOM 5581 C CA . VAL B 1 356 ? -7.332 -32.625 3.088 1 93.75 356 VAL B CA 1
ATOM 5582 C C . VAL B 1 356 ? -8.336 -33.75 3.312 1 93.75 356 VAL B C 1
ATOM 5584 O O . VAL B 1 356 ? -8.797 -34.375 2.357 1 93.75 356 VAL B O 1
ATOM 5587 N N . ASN B 1 357 ? -8.484 -34.281 4.5 1 79.19 357 ASN B N 1
ATOM 5588 C CA . ASN B 1 357 ? -9.406 -35.375 4.836 1 79.19 357 ASN B CA 1
ATOM 5589 C C . ASN B 1 357 ? -10.844 -34.875 4.934 1 79.19 357 ASN B C 1
ATOM 5591 O O . ASN B 1 357 ? -11.086 -33.719 5.328 1 79.19 357 ASN B O 1
#

pLDDT: mean 95.43, std 6.79, range [41.5, 98.94]

Organism: NCBI:txid361277

InterPro domains:
  IPR001544 Aminotransferase class IV [PF01063] (69-311)
  IPR005786 Branched-chain amino acid aminotransferase II [PIRSF006468] (11-356)
  IPR005786 Branched-chain amino acid aminotransferase II [PTHR11825] (2-356)
  IPR005786 Branched-chain amino acid aminotransferase II [TIGR01123] (44-356)
  IPR018300 Aminotransferase, class IV, conserved site [PS00770] (233-262)
  IPR033939 Branched-chain aminotransferase [cd01557] (56-344)
  IPR036038 Aminotransferase-like, PLP-dependent enzymes [SSF56752] (11-353)
  IPR043131 Branched-chain-amino-acid aminotransferase-like, N-terminal [G3DSA:3.30.470.10] (24-352)
  IPR043132 Branched-chain-amino-acid aminotransferase-like, C-terminal [G3DSA:3.20.10.10] (171-339)

Secondary structure (DSSP, 8-state):
---PPPEE---SSPPPPPPGGG--TTS---SEEEEEEEETTTEEEEEEEEE---EEE-TTBHHHHT--EEE--EEEEE-TTS-EEEESHHHHHHHHHHHHHHTTPPPP-HHHHHHHHHHHHHHTGGGS--STT-EEEEEEEEEE--B--SSS--SEEEEEEEEEEE--SSTTSSPPEEEEEESS-----TTTTTTS-BHHHHHHHHHHHHHHHHTT-SEEEEEPTTTS-BEEEETTBEEEEEETTEEEEEPP-SSS---HHHHHHHHHHHHTT--EEEE--BHHHHHHHHHTT-EEEEEEEETTTEEEEEEEEEETTEEEESGGGS--HHHHHHHHHHHHHHTTSS--TT--EEEE-/---PPPEE---SSPPPPPPGGG--TTS---SEEEEEEEETTTEEEEEEEEE---EEE-TTBHHHHT--EEE--EEEEE-TTS-EEEESHHHHHHHHHHHHHHTTPPPP-HHHHHHHHHHHHHHTGGGS--STT-EEEEEEEEEE--B--SSS--SEEEEEEEEEEE--SSTTSSPPEEEEEESS-----TTTTTTS-BHHHHHHHHHHHHHHHHTT-SEEEEEPTTTS-BEEEETTBEEEEEETTEEEEEPP-SSS---HHHHHHHHHHHHTT--EEEE--BHHHHHHHHHTT-EEEEEEEETTTEEEEEEEEEETTEEEESGGGS--HHHHHHHHHHHHHHTTSS--TT--EEEE-

Sequence (714 aa):
MKQQTFAFTRSENLKQKPEASTLQFGKVFTDHMFTMDYTAETGWHDPQIVPYAPLELDPAAMCFHYGQTVFEGLKAYLTNEGKVLLFRPDKNFERINRSNDRLCIPRLDEEVALEALRQLISVEKDWIPTAEGTSLYIRPFIISTEPFLGVAASVSYKFIIILSPVGAYYKEGINPVSIAVENDYVRAVKGGTGDAKTGGNYAASLKAQEVAAASGFSQVLWLDGVEKKYIEEVGSMNVFFKIDGEIVTPQLNGSILQGVTRDSVLHLLKHWGYPVTERRVSIAEVVQAQKEGKLEEAFGTGTAAVISPVGKLFYEGETYDINNGVTGEVAKRVYDTIVGIQKGELEDTFGWTIEVNMKQQTFAFTRSENLKQKPEASTLQFGKVFTDHMFTMDYTAETGWHDPQIVPYAPLELDPAAMCFHYGQTVFEGLKAYLTNEGKVLLFRPDKNFERINRSNDRLCIPRLDEEVALEALRQLISVEKDWIPTAEGTSLYIRPFIISTEPFLGVAASVSYKFIIILSPVGAYYKEGINPVSIAVENDYVRAVKGGTGDAKTGGNYAASLKAQEVAAASGFSQVLWLDGVEKKYIEEVGSMNVFFKIDGEIVTPQLNGSILQGVTRDSVLHLLKHWGYPVTERRVSIAEVVQAQKEGKLEEAFGTGTAAVISPVGKLFYEGETYDINNGVTGEVAKRVYDTIVGIQKGELEDTFGWTIEVN

Foldseek 3Di:
DPLDDAAEDFAPDFDDADDQVPFAPPDDWGQKKWKWKAFLVPGIDRIYIYGDDDDDADPLFCCVPPFPKFKFKWWWAAAPVRWIKTFQVLVRLVQQQVLCVVSVHDRDDSVVVVSSVLVNCVVRVVNADHDPQKTKMKMWMKGGGDRDDDPDDGRMMMIMIIIGIGGHNDPVPQFAFAEEEDDPAAQFAAVGSQQGRGPVSLVSCVVVCVVCVVVPGRWYFHAHPPPSWWTADIHLFWKWWQFQQEIEGAADDRNHHPAPLVVVLVVVCVVVPGHYDHHTHTPVNQVVSLVVVGTAWMWTAHNNNRIHTHQWYHDDHDIGGHNNRGHGPSRVVSVCVSVCVSRVNDDDPPPRMDIRD/DPLDDAAEDFAPDFDDADDQVPFAPPDDWGQKKWKWKAFLVPGIDRIYIYGDDDDDADPLFCCVPPFPKFKFKWWWAAAPVRWIKTFQVLVRLVQQQVLCVVSVHDRDDSVVVVSSVLVNCVVRVVNADHDPQKTKMKMWMKGGGDRDDDPDDGRMMMIMIIIGIGGHNDPVPQFAFAEEEDQPAAQFAAVGSQQGRGPVSLVSCVVVCVVCVVVPGRWYFHAHPPPSWWTADIHLFWKWWQFQQEIEGAADDRNHHPAPLVVVLVVVCVVVPGHYDHHTDTPVNQVVSLVVVGTAWMWTAHNNNRIHTHQWYHDPHDIGGHNNRGHGPSRVVSVCVSVCVSRVNDDDPPPRMDIRD

Radius of gyration: 26.71 Å; Cα contacts (8 Å, |Δi|>4): 1699; chains: 2; bounding box: 61×80×57 Å